Protein AF-A0A0M1JSE4-F1 (afdb_monomer_lite)

Sequence (556 aa):
MPVKLLNQQVAYEHGGNPFKGLHRWYSRKPLSFSRASVLASLLPEDISLDEFEYLLGLHPELEGLKPDANLRLYKVPPGYFRVGKVHDYCERVWGNRNPTVLDAFAGGGSIPFEAARYGLNVLASDLNPVAVVTMKAAMEYPVKFGPDLQVDIDRWVKWVGDEAEKRLAEFFPSTPKSEEVVQNYLWAHTVVCPSCQSVAPLSPNWWLSKTSNYAGKGQARKVTSDWYAVKPIPNLTEKRVDFELIKGKKGKGTTIKTDEGEYNPDDYTTVSRGVGRCPSCGNIIEDEVIKSQAQSVGLGHQLYAVAYKKGKSSLEFRLPNQFDLDGYQKVLNIFLKNIKNIEIIPIIDIPHGQETERLFSIGIDSWNKLFNPRQLLTLVTYVEIINEAKELIRAEYEPEKVEAICTYLALVLDRCVDMNCRLANWDSSRAGSKRASAQHSLNLMWNYPEINGASELWYWCADAFVSEYRSLCELFGTKAQSLSLPGILETEPKSIKIDAASADSLYHIADKSVDAVITDPPYYATIQYAELSDFFYVWMKRTLGDIFPELFWSEL

Foldseek 3Di:
DPVVVLVVLQVLCVVPALCCLLDDFDDDDDLLVLLLLLLVQQADPPDDPVLSCVLSPQCCVVVVDDRDPSDHSRQDFGDPVSLQVSLVRNCVRPVGSAFEEEAACCQQNSNQLSSLSSLHAYEYAHQALLSLLNNCLLHVCCQPPNPVLLVVLVVLLVQLLQLLLVVQCQLVDDDPPDLWDFFWWKKFWWDQDPPLRAIAGAAQFFWLAPEFDDPDDPDDTHRPAKTKGKAWDDDSVVSYTAIDIDIAGDDPDQWGQDPVGTHHRNVRHQDDPQWGAGPHPRDICHNLNQLVCCQPPRTDMDTAKIWIDRPPDDIDIDGDDPSNVSSNVVLVVCVVPPPPDPLLQQQFFQDDDDQCVVCVSRNNGTLNSQADSSLRVLLSSSLVSLQVSLVVCVVPDDLVSSLNSLSSSLSLSLQLLQFAGQLWDQDNHNSDIDGNSVDLGSDGHSMHMHTSSNNHSSVVSCVSVSVSSNSSSVSSPGDPPPPDDPDDDDDPRHHHHYDNDRPVDPVVDDPPSGDYHRYDPDDDPPGPSSSVCVSSLSNCCSSCCVSCVVNNVDSD

Secondary structure (DSSP, 8-state):
--HHHHHHHHHHHTT--TTTTT---TTPPPHHHHHHHHHHHHS-TT--HHHHHHHHT--GGGGTPPP-TT--GGGSPPPHHHHHHHHHHHHHHHS-SS-EEEETT-TT-HHHHHHHHTT-EEEEEES-HHHHHHHIIIIIHHHHHGGGHHHHHHHHHHHHHHHHHHHHGGGSPPPTT--EEEEEEEEEEEEE-TTT--EEEE-S--EEE---B---TTSPPB--S-EEEEEEEEETTTTEEEEEEEEEEE-SSS-EEETTEEE-GGGG--EETTEEE-TTT--EE-HHHHHHHHHHT--EEEEEEEEEEETTPPPEEE---HHHHHHHHHHHHHHTT--S-GGGS---BPPP-TTTHHHHTTT--BGGGGS-HHHHHHHHHHHHHHHHHHHHHHHHS-HHHHHHHHHHHHHHHHHHHHHSSTT-EEETTTTEEE-GGGSSS-PPPSEEEEE-TTTTHHHHHHHHHHTHHHHHHHHHT--TT-S--SSS-------EEEEE--TT--TTS-TT--SEE------STT--HHHHHHHHHHHHHHHHTTT-HHHH-S--

Radius of gyration: 26.17 Å; chains: 1; bounding box: 69×47×74 Å

Structure (mmCIF, N/CA/C/O backbone):
data_AF-A0A0M1JSE4-F1
#
_entry.id   AF-A0A0M1JSE4-F1
#
loop_
_atom_site.group_PDB
_atom_site.id
_atom_site.type_symbol
_atom_site.label_atom_id
_atom_site.label_alt_id
_atom_site.label_comp_id
_atom_site.label_asym_id
_atom_site.label_entity_id
_atom_site.label_seq_id
_atom_site.pdbx_PDB_ins_code
_atom_site.Cartn_x
_atom_site.Cartn_y
_atom_site.Cartn_z
_atom_site.occupancy
_atom_site.B_iso_or_equiv
_atom_site.auth_seq_id
_atom_site.auth_comp_id
_atom_site.auth_asym_id
_atom_site.auth_atom_id
_atom_site.pdbx_PDB_model_num
ATOM 1 N N . MET A 1 1 ? 31.729 -11.676 -10.716 1.00 68.06 1 MET A N 1
ATOM 2 C CA . MET A 1 1 ? 30.932 -10.721 -9.907 1.00 68.06 1 MET A CA 1
ATOM 3 C C . MET A 1 1 ? 31.540 -10.512 -8.518 1.00 68.06 1 MET A C 1
ATOM 5 O O . MET A 1 1 ? 31.935 -11.497 -7.895 1.00 68.06 1 MET A O 1
ATOM 9 N N . PRO A 1 2 ? 31.564 -9.274 -7.994 1.00 80.50 2 PRO A N 1
ATOM 10 C CA . PRO A 1 2 ? 32.099 -8.940 -6.670 1.00 80.50 2 PRO A CA 1
ATOM 11 C C . PRO A 1 2 ? 31.084 -9.218 -5.544 1.00 80.50 2 PRO A C 1
ATOM 13 O O . PRO A 1 2 ? 30.466 -8.318 -4.975 1.00 80.50 2 PRO A O 1
ATOM 16 N N . VAL A 1 3 ? 30.894 -10.499 -5.209 1.00 83.50 3 VAL A N 1
ATOM 17 C CA . VAL A 1 3 ? 29.804 -10.980 -4.328 1.00 83.50 3 VAL A CA 1
ATOM 18 C C . VAL A 1 3 ? 29.765 -10.288 -2.959 1.00 83.50 3 VAL A C 1
ATOM 20 O O . VAL A 1 3 ? 28.694 -9.905 -2.493 1.00 83.50 3 VAL A O 1
ATOM 23 N N . LYS A 1 4 ? 30.916 -10.092 -2.300 1.00 85.06 4 LYS A N 1
ATOM 24 C CA . LYS A 1 4 ? 30.969 -9.457 -0.967 1.00 85.06 4 LYS A CA 1
ATOM 25 C C . LYS A 1 4 ? 30.461 -8.013 -0.996 1.00 85.06 4 LYS A C 1
ATOM 27 O O . LYS A 1 4 ? 29.690 -7.618 -0.124 1.00 85.06 4 LYS A O 1
ATOM 32 N N . LEU A 1 5 ? 30.870 -7.254 -2.009 1.00 83.88 5 LEU A N 1
ATOM 33 C CA . LEU A 1 5 ? 30.506 -5.851 -2.177 1.00 83.88 5 LEU A CA 1
ATOM 34 C C . LEU A 1 5 ? 29.042 -5.699 -2.603 1.00 83.88 5 LEU A C 1
ATOM 36 O O . LEU A 1 5 ? 28.329 -4.842 -2.083 1.00 83.88 5 LEU A O 1
ATOM 40 N N . LEU A 1 6 ? 28.554 -6.591 -3.470 1.00 85.69 6 LEU A N 1
ATOM 41 C CA . LEU A 1 6 ? 27.136 -6.658 -3.821 1.00 85.69 6 LEU A CA 1
ATOM 42 C C . LEU A 1 6 ? 26.264 -6.972 -2.608 1.00 85.69 6 LEU A C 1
ATOM 44 O O . LEU A 1 6 ? 25.285 -6.271 -2.378 1.00 85.69 6 LEU A O 1
ATOM 48 N N . ASN A 1 7 ? 26.650 -7.938 -1.771 1.00 88.25 7 ASN A N 1
ATOM 49 C CA . ASN A 1 7 ? 25.927 -8.232 -0.532 1.00 88.25 7 ASN A CA 1
ATOM 50 C C . ASN A 1 7 ? 25.872 -7.017 0.407 1.00 88.25 7 ASN A C 1
ATOM 52 O O . ASN A 1 7 ? 24.850 -6.780 1.048 1.00 88.25 7 ASN A O 1
ATOM 56 N N . GLN A 1 8 ? 26.938 -6.215 0.462 1.00 88.69 8 GLN A N 1
ATOM 57 C CA . GLN A 1 8 ? 26.957 -4.965 1.223 1.00 88.69 8 GLN A CA 1
ATOM 58 C C . GLN A 1 8 ? 26.002 -3.913 0.631 1.00 88.69 8 GLN A C 1
ATOM 60 O O . GLN A 1 8 ? 25.270 -3.266 1.380 1.00 88.69 8 GLN A O 1
ATOM 65 N N . GLN A 1 9 ? 25.959 -3.760 -0.696 1.00 89.25 9 GLN A N 1
ATOM 66 C CA . GLN A 1 9 ? 25.027 -2.846 -1.368 1.00 89.25 9 GLN A CA 1
ATOM 67 C C . GLN A 1 9 ? 23.564 -3.274 -1.192 1.00 89.25 9 GLN A C 1
ATOM 69 O O . GLN A 1 9 ? 22.722 -2.445 -0.844 1.00 89.25 9 GLN A O 1
ATOM 74 N N . VAL A 1 10 ? 23.282 -4.570 -1.328 1.00 88.56 10 VAL A N 1
ATOM 75 C CA . VAL A 1 10 ? 21.970 -5.168 -1.046 1.00 88.56 10 VAL A CA 1
ATOM 76 C C . VAL A 1 10 ? 21.569 -4.931 0.409 1.00 88.56 10 VAL A C 1
ATOM 78 O O . VAL A 1 10 ? 20.431 -4.546 0.685 1.00 88.56 10 VAL A O 1
ATOM 81 N N . ALA A 1 11 ? 22.505 -5.099 1.349 1.00 86.81 11 ALA A N 1
ATOM 82 C CA . ALA A 1 11 ? 22.254 -4.806 2.752 1.00 86.81 11 ALA A CA 1
ATOM 83 C C . ALA A 1 11 ? 21.875 -3.334 2.941 1.00 86.81 11 ALA A C 1
ATOM 85 O O . ALA A 1 11 ? 20.885 -3.061 3.604 1.00 86.81 11 ALA A O 1
ATOM 86 N N . TYR A 1 12 ? 22.571 -2.384 2.311 1.00 84.94 12 TYR A N 1
ATOM 87 C CA . TYR A 1 12 ? 22.198 -0.972 2.417 1.00 84.94 12 TYR A CA 1
ATOM 88 C C . TYR A 1 12 ? 20.834 -0.619 1.830 1.00 84.94 12 TYR A C 1
ATOM 90 O O . TYR A 1 12 ? 20.250 0.400 2.212 1.00 84.94 12 TYR A O 1
ATOM 98 N N . GLU A 1 13 ? 20.355 -1.419 0.884 1.00 83.25 13 GLU A N 1
ATOM 99 C CA . GLU A 1 13 ? 19.034 -1.249 0.317 1.00 83.25 13 GLU A CA 1
ATOM 100 C C . GLU A 1 13 ? 17.983 -1.469 1.412 1.00 83.25 13 GLU A C 1
ATOM 102 O O . GLU A 1 13 ? 17.106 -0.629 1.555 1.00 83.25 13 GLU A O 1
ATOM 107 N N . HIS A 1 14 ? 18.100 -2.501 2.268 1.00 68.69 14 HIS A N 1
ATOM 108 C CA . HIS A 1 14 ? 17.145 -2.808 3.359 1.00 68.69 14 HIS A CA 1
ATOM 109 C C . HIS A 1 14 ? 15.659 -2.657 2.930 1.00 68.69 14 HIS A C 1
ATOM 111 O O . HIS A 1 14 ? 14.797 -2.220 3.700 1.00 68.69 14 HIS A O 1
ATOM 117 N N . GLY A 1 15 ? 15.348 -2.982 1.669 1.00 59.88 15 GLY A N 1
ATOM 118 C CA . GLY A 1 15 ? 14.024 -2.800 1.066 1.00 59.88 15 GLY A CA 1
ATOM 119 C C . GLY A 1 15 ? 13.638 -1.344 0.762 1.00 59.88 15 GLY A C 1
ATOM 120 O O . GLY A 1 15 ? 12.448 -1.041 0.675 1.00 59.88 15 GLY A O 1
ATOM 121 N N . GLY A 1 16 ? 14.600 -0.431 0.685 1.00 64.06 16 GLY A N 1
ATOM 122 C CA . GLY A 1 16 ? 14.502 0.927 0.166 1.00 64.06 16 GLY A CA 1
ATOM 123 C C . GLY A 1 16 ? 14.742 0.905 -1.335 1.00 64.06 16 GLY A C 1
ATOM 124 O O . GLY A 1 16 ? 15.809 0.534 -1.786 1.00 64.06 16 GLY A O 1
ATOM 125 N N . ASN A 1 17 ? 13.736 1.286 -2.103 1.00 72.50 17 ASN A N 1
ATOM 126 C CA . ASN A 1 17 ? 13.769 1.301 -3.556 1.00 72.50 17 ASN A CA 1
ATOM 127 C C . ASN A 1 17 ? 13.170 2.653 -3.997 1.00 72.50 17 ASN A C 1
ATOM 129 O O . ASN A 1 17 ? 12.251 3.122 -3.316 1.00 72.50 17 ASN A O 1
ATOM 133 N N . PRO A 1 18 ? 13.685 3.299 -5.059 1.00 73.94 18 PRO A N 1
ATOM 134 C CA . PRO A 1 18 ? 13.256 4.635 -5.472 1.00 73.94 18 PRO A CA 1
ATOM 135 C C . PRO A 1 18 ? 11.775 4.783 -5.822 1.00 73.94 18 PRO A C 1
ATOM 137 O O . PRO A 1 18 ? 11.254 5.879 -5.721 1.00 73.94 18 PRO A O 1
ATOM 140 N N . PHE A 1 19 ? 11.102 3.696 -6.194 1.00 76.62 19 PHE A N 1
ATOM 141 C CA . PHE A 1 19 ? 9.672 3.667 -6.511 1.00 76.62 19 PHE A CA 1
ATOM 142 C C . PHE A 1 19 ? 8.889 2.829 -5.484 1.00 76.62 19 PHE A C 1
ATOM 144 O O . PHE A 1 19 ? 7.872 2.195 -5.785 1.00 76.62 19 PHE A O 1
ATOM 151 N N . LYS A 1 20 ? 9.386 2.743 -4.242 1.00 73.00 20 LYS A N 1
ATOM 152 C CA . LYS A 1 20 ? 8.679 2.087 -3.127 1.00 73.00 20 LYS A CA 1
ATOM 153 C C . LYS A 1 20 ? 7.425 2.858 -2.706 1.00 73.00 20 LYS A C 1
ATOM 155 O O . LYS A 1 20 ? 6.519 2.240 -2.134 1.00 73.00 20 LYS A O 1
ATOM 160 N N . GLY A 1 21 ? 7.393 4.173 -2.897 1.00 74.50 21 GLY A N 1
ATOM 161 C CA . GLY A 1 21 ? 6.221 4.991 -2.627 1.00 74.50 21 GLY A CA 1
ATOM 162 C C . GLY A 1 21 ? 5.205 5.001 -3.766 1.00 74.50 21 GLY A C 1
ATOM 163 O O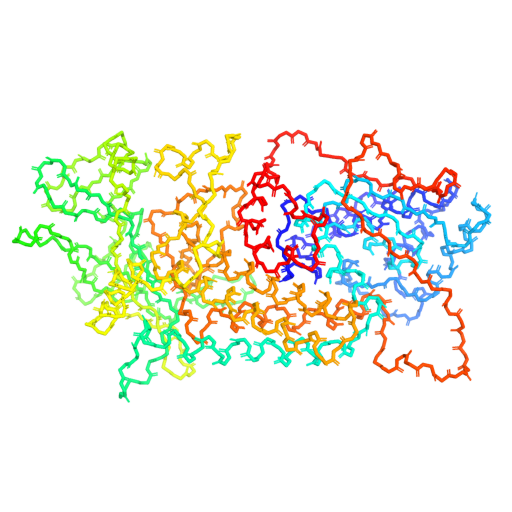 . GLY A 1 21 ? 4.060 5.316 -3.482 1.00 74.50 21 GLY A O 1
ATOM 164 N N . LEU A 1 22 ? 5.536 4.538 -4.975 1.00 82.12 22 LEU A N 1
ATOM 165 C CA . LEU A 1 22 ? 4.530 4.292 -6.016 1.00 82.12 22 LEU A CA 1
ATOM 166 C C . LEU A 1 22 ? 3.544 3.190 -5.606 1.00 82.12 22 LEU A C 1
ATOM 168 O O . LEU A 1 22 ? 2.379 3.448 -5.335 1.00 82.12 22 LEU A O 1
ATOM 172 N N . HIS A 1 23 ? 4.034 1.955 -5.511 1.00 86.62 23 HIS A N 1
ATOM 173 C CA . HIS A 1 23 ? 3.237 0.780 -5.163 1.00 86.62 23 HIS A CA 1
ATOM 174 C C . HIS A 1 23 ? 4.128 -0.269 -4.494 1.00 86.62 23 HIS A C 1
ATOM 176 O O . HIS A 1 23 ? 5.316 -0.399 -4.828 1.00 86.62 23 HIS A O 1
ATOM 182 N N . ARG A 1 24 ? 3.591 -1.033 -3.535 1.00 83.25 24 ARG A N 1
ATOM 183 C CA . ARG A 1 24 ? 4.333 -2.142 -2.924 1.00 83.25 24 ARG A CA 1
ATOM 184 C C . ARG A 1 24 ? 4.248 -3.356 -3.839 1.00 83.25 24 ARG A C 1
ATOM 186 O O . ARG A 1 24 ? 3.175 -3.878 -4.082 1.00 83.25 24 ARG A O 1
ATOM 193 N N . TRP A 1 25 ? 5.399 -3.884 -4.235 1.00 85.56 25 TRP A N 1
ATOM 194 C CA . TRP A 1 25 ? 5.473 -5.199 -4.864 1.00 85.56 25 TRP A CA 1
ATOM 195 C C . TRP A 1 25 ? 6.263 -6.170 -3.985 1.00 85.56 25 TRP A C 1
ATOM 197 O O . TRP A 1 25 ? 7.314 -5.813 -3.437 1.00 85.56 25 TRP A O 1
ATOM 207 N N . TYR A 1 26 ? 5.720 -7.371 -3.789 1.00 80.44 26 TYR A N 1
ATOM 208 C CA . TYR A 1 26 ? 6.131 -8.268 -2.707 1.00 80.44 26 TYR A CA 1
ATOM 209 C C . TYR A 1 26 ? 7.454 -9.001 -2.964 1.00 80.44 26 TYR A C 1
ATOM 211 O O . TYR A 1 26 ? 8.140 -9.342 -2.002 1.00 80.44 26 TYR A O 1
ATOM 219 N N . SER A 1 27 ? 7.842 -9.180 -4.229 1.00 78.38 27 SER A N 1
ATOM 220 C CA . SER A 1 27 ? 9.035 -9.929 -4.652 1.00 78.38 27 SER A CA 1
ATOM 221 C C . SER A 1 27 ? 10.131 -9.063 -5.293 1.00 78.38 27 SER A C 1
ATOM 223 O O . SER A 1 27 ? 11.022 -9.590 -5.956 1.00 78.38 27 SER A O 1
ATOM 225 N N . ARG A 1 28 ? 10.116 -7.731 -5.096 1.00 82.75 28 ARG A N 1
ATOM 226 C CA . ARG A 1 28 ? 11.122 -6.835 -5.710 1.00 82.75 28 ARG A CA 1
ATOM 227 C C . ARG A 1 28 ? 12.546 -7.214 -5.330 1.00 82.75 28 ARG A C 1
ATOM 229 O O . ARG A 1 28 ? 12.892 -7.254 -4.147 1.00 82.75 28 ARG A O 1
ATOM 236 N N . LYS A 1 29 ? 13.390 -7.382 -6.348 1.00 86.25 29 LYS A N 1
ATOM 237 C CA . LYS A 1 29 ? 14.824 -7.583 -6.162 1.00 86.25 29 LYS A CA 1
ATOM 238 C C . LYS A 1 29 ? 15.547 -6.281 -5.857 1.00 86.25 29 LYS A C 1
ATOM 240 O O . LYS A 1 29 ? 15.131 -5.229 -6.353 1.00 86.25 29 LYS A O 1
ATOM 245 N N . PRO A 1 30 ? 16.645 -6.353 -5.086 1.00 90.31 30 PRO A N 1
ATOM 246 C CA . PRO A 1 30 ? 17.528 -5.218 -4.902 1.00 90.31 30 PRO A CA 1
ATOM 247 C C . PRO A 1 30 ? 18.002 -4.660 -6.249 1.00 90.31 30 PRO A C 1
ATOM 249 O O . PRO A 1 30 ? 18.459 -5.418 -7.113 1.00 90.31 30 PRO A O 1
ATOM 252 N N . LEU A 1 31 ? 17.925 -3.345 -6.435 1.00 91.88 31 LEU A N 1
ATOM 253 C CA . LEU A 1 31 ? 18.389 -2.686 -7.660 1.00 91.88 31 LEU A CA 1
ATOM 254 C C . LEU A 1 31 ? 19.894 -2.859 -7.854 1.00 91.88 31 LEU A C 1
ATOM 256 O O . LEU A 1 31 ? 20.356 -3.087 -8.962 1.00 91.88 31 LEU A O 1
ATOM 260 N N . SER A 1 32 ? 20.664 -2.829 -6.767 1.00 91.81 32 SER A N 1
ATOM 261 C CA . SER A 1 32 ? 22.112 -3.076 -6.816 1.00 91.81 32 SER A CA 1
ATOM 262 C C . SER A 1 32 ? 22.467 -4.447 -7.414 1.00 91.81 32 SER A C 1
ATOM 264 O O . SER A 1 32 ? 23.392 -4.555 -8.218 1.00 91.81 32 SER A O 1
ATOM 266 N N . PHE A 1 33 ? 21.704 -5.484 -7.060 1.00 91.81 33 PHE A N 1
ATOM 267 C CA . PHE A 1 33 ? 21.858 -6.830 -7.611 1.00 91.81 33 PHE A CA 1
ATOM 268 C C . PHE A 1 33 ? 21.356 -6.921 -9.058 1.00 91.81 33 PHE A C 1
ATOM 270 O O . PHE A 1 33 ? 22.016 -7.516 -9.909 1.00 91.81 33 PHE A O 1
ATOM 277 N N . SER A 1 34 ? 20.217 -6.290 -9.346 1.00 93.50 34 SER A N 1
ATOM 278 C CA . SER A 1 34 ? 19.622 -6.263 -10.689 1.00 93.50 34 SER A CA 1
ATOM 279 C C . SER A 1 34 ? 20.561 -5.579 -11.688 1.00 93.50 34 SER A C 1
ATOM 281 O O . SER A 1 34 ? 20.836 -6.124 -12.750 1.00 93.50 34 SER A O 1
ATOM 283 N N . ARG A 1 35 ? 21.177 -4.459 -11.288 1.00 94.38 35 ARG A N 1
ATOM 284 C CA . ARG A 1 35 ? 22.222 -3.761 -12.046 1.00 94.38 35 ARG A CA 1
ATOM 285 C C . ARG A 1 35 ? 23.402 -4.662 -12.378 1.00 94.38 35 ARG A C 1
ATOM 287 O O . ARG A 1 35 ? 23.844 -4.714 -13.521 1.00 94.38 35 ARG A O 1
ATOM 294 N N . ALA A 1 36 ? 23.928 -5.354 -11.371 1.00 95.00 36 ALA A N 1
ATOM 295 C CA . ALA A 1 36 ? 25.060 -6.248 -11.560 1.00 95.00 36 ALA A CA 1
ATOM 296 C C . ALA A 1 36 ? 24.717 -7.412 -12.492 1.00 95.00 36 ALA A C 1
ATOM 298 O O . ALA A 1 36 ? 25.565 -7.805 -13.283 1.00 95.00 36 ALA A O 1
ATOM 299 N N . SER A 1 37 ? 23.482 -7.915 -12.425 1.00 94.81 37 SER A N 1
ATOM 300 C CA . SER A 1 37 ? 22.987 -8.964 -13.320 1.00 94.81 37 SER A CA 1
ATOM 301 C C . SER A 1 37 ? 22.930 -8.466 -14.765 1.00 94.81 37 SER A C 1
ATOM 303 O O . SER A 1 37 ? 23.490 -9.117 -15.638 1.00 94.81 37 SER A O 1
ATOM 305 N N . VAL A 1 38 ? 22.378 -7.267 -15.002 1.00 96.38 38 VAL A N 1
ATOM 306 C CA . VAL A 1 38 ? 22.361 -6.632 -16.334 1.00 96.38 38 VAL A CA 1
ATOM 307 C C . VAL A 1 38 ? 23.772 -6.503 -16.909 1.00 96.38 38 VAL A C 1
ATOM 309 O O . VAL A 1 38 ? 24.034 -6.955 -18.020 1.00 96.38 38 VAL A O 1
ATOM 312 N N . LEU A 1 39 ? 24.705 -5.934 -16.144 1.00 96.31 39 LEU A N 1
ATOM 313 C CA . LEU A 1 39 ? 26.082 -5.760 -16.609 1.00 96.31 39 LEU A CA 1
ATOM 314 C C . LEU A 1 39 ? 26.796 -7.095 -16.835 1.00 96.31 39 LEU A C 1
ATOM 316 O O . LEU A 1 39 ? 27.473 -7.259 -17.843 1.00 96.31 39 LEU A O 1
ATOM 320 N N . ALA A 1 40 ? 26.652 -8.056 -15.922 1.00 94.94 40 ALA A N 1
ATOM 321 C CA . ALA A 1 40 ? 27.315 -9.353 -16.037 1.00 94.94 40 ALA A CA 1
ATOM 322 C C . ALA A 1 40 ? 26.813 -10.173 -17.233 1.00 94.94 40 ALA A C 1
ATOM 324 O O . ALA A 1 40 ? 27.564 -10.996 -17.744 1.00 94.94 40 ALA A O 1
ATOM 325 N N . SER A 1 41 ? 25.574 -9.948 -17.676 1.00 95.44 41 SER A N 1
ATOM 326 C CA . SER A 1 41 ? 25.010 -10.599 -18.859 1.00 95.44 41 SER A CA 1
ATOM 327 C C . SER A 1 41 ? 25.449 -9.966 -20.180 1.00 95.44 41 SER A C 1
ATOM 329 O O . SER A 1 41 ? 25.439 -10.656 -21.192 1.00 95.44 41 SER A O 1
ATOM 331 N N . LEU A 1 42 ? 25.799 -8.675 -20.195 1.00 95.94 42 LEU A N 1
ATOM 332 C CA . LEU A 1 42 ? 26.088 -7.931 -21.430 1.00 95.94 42 LEU A CA 1
ATOM 333 C C . LEU A 1 42 ? 27.578 -7.705 -21.685 1.00 95.94 42 LEU A C 1
ATOM 335 O O . LEU A 1 42 ? 27.980 -7.490 -22.829 1.00 95.94 42 LEU A O 1
ATOM 339 N N . LEU A 1 43 ? 28.391 -7.699 -20.630 1.00 96.44 43 LEU A N 1
ATOM 340 C CA . LEU A 1 43 ? 29.818 -7.425 -20.725 1.00 96.44 43 LEU A CA 1
ATOM 341 C C . LEU A 1 43 ? 30.617 -8.689 -21.115 1.00 96.44 43 LEU A C 1
ATOM 343 O O . LEU A 1 43 ? 30.183 -9.804 -20.834 1.00 96.44 43 LEU A O 1
ATOM 347 N N . PRO A 1 44 ? 31.799 -8.524 -21.740 1.00 94.75 44 PRO A N 1
ATOM 348 C CA . PRO A 1 44 ? 32.686 -9.632 -22.100 1.00 94.75 44 PRO A CA 1
ATOM 349 C C . PRO A 1 44 ? 33.102 -10.505 -20.906 1.00 94.75 44 PRO A C 1
ATOM 351 O O . PRO A 1 44 ? 33.285 -10.000 -19.798 1.00 94.75 44 PRO A O 1
ATOM 354 N N . GLU A 1 45 ? 33.367 -11.791 -21.150 1.00 91.44 45 GLU A N 1
ATOM 355 C CA . GLU A 1 45 ? 33.825 -12.732 -20.113 1.00 91.44 45 GLU A CA 1
ATOM 356 C C . GLU A 1 45 ? 35.210 -12.397 -19.532 1.00 91.44 45 GLU A C 1
ATOM 358 O O . GLU A 1 45 ? 35.504 -12.749 -18.389 1.00 91.44 45 GLU A O 1
ATOM 363 N N . ASP A 1 46 ? 36.053 -11.705 -20.304 1.00 93.38 46 ASP A N 1
ATOM 364 C CA . ASP A 1 46 ? 37.430 -11.353 -19.952 1.00 93.38 46 ASP A CA 1
ATOM 365 C C . ASP A 1 46 ? 37.548 -10.008 -19.217 1.00 93.38 46 ASP A C 1
ATOM 367 O O . ASP A 1 46 ? 38.655 -9.543 -18.931 1.00 93.38 46 ASP A O 1
ATOM 371 N N . ILE A 1 47 ? 36.418 -9.373 -18.889 1.00 95.25 47 ILE A N 1
ATOM 372 C CA . ILE A 1 47 ? 36.407 -8.104 -18.166 1.00 95.25 47 ILE A CA 1
ATOM 373 C C . ILE A 1 47 ? 37.047 -8.254 -16.778 1.00 95.25 47 ILE A C 1
ATOM 375 O O . ILE A 1 47 ? 36.739 -9.170 -16.010 1.00 95.25 47 ILE A O 1
ATOM 379 N N . SER A 1 48 ? 37.947 -7.331 -16.427 1.00 94.50 48 SER A N 1
ATOM 380 C CA . SER A 1 48 ? 38.570 -7.340 -15.103 1.00 94.50 48 SER A CA 1
ATOM 381 C C . SER A 1 48 ? 37.552 -6.984 -14.014 1.00 94.50 48 SER A C 1
ATOM 383 O O . SER A 1 48 ? 36.572 -6.275 -14.257 1.00 94.50 48 SER A O 1
ATOM 385 N N . LEU A 1 49 ? 37.791 -7.452 -12.784 1.00 91.69 49 LEU A N 1
ATOM 386 C CA . LEU A 1 49 ? 36.932 -7.101 -11.649 1.00 91.69 49 LEU A CA 1
ATOM 387 C C . LEU A 1 49 ? 36.902 -5.587 -11.401 1.00 91.69 49 LEU A C 1
ATOM 389 O O . LEU A 1 49 ? 35.822 -5.051 -11.180 1.00 91.69 49 LEU A O 1
ATOM 393 N N . ASP A 1 50 ? 38.050 -4.912 -11.488 1.00 91.75 50 ASP A N 1
ATOM 394 C CA . ASP A 1 50 ? 38.152 -3.463 -11.274 1.00 91.75 50 ASP A CA 1
ATOM 395 C C . ASP A 1 50 ? 37.336 -2.681 -12.315 1.00 91.75 50 ASP A C 1
ATOM 397 O O . ASP A 1 50 ? 36.621 -1.735 -11.983 1.00 91.75 50 ASP A O 1
ATOM 401 N N . GLU A 1 51 ? 37.390 -3.111 -13.580 1.00 93.81 51 GLU A N 1
ATOM 402 C CA . GLU A 1 51 ? 36.597 -2.520 -14.657 1.00 93.81 51 GLU A CA 1
ATOM 403 C C . GLU A 1 51 ? 35.100 -2.760 -14.423 1.00 93.81 51 GLU A C 1
ATOM 405 O O . GLU A 1 51 ? 34.297 -1.832 -14.508 1.00 93.81 51 GLU A O 1
ATOM 410 N N . PHE A 1 52 ? 34.714 -3.981 -14.046 1.00 94.38 52 PHE A N 1
ATOM 411 C CA . PHE A 1 52 ? 33.328 -4.304 -13.719 1.00 94.38 52 PHE A CA 1
ATOM 412 C C . PHE A 1 52 ? 32.801 -3.473 -12.536 1.00 94.38 52 PHE A C 1
ATOM 414 O O . PHE A 1 52 ? 31.695 -2.935 -12.601 1.00 94.38 52 PHE A O 1
ATOM 421 N N . GLU A 1 53 ? 33.578 -3.331 -11.458 1.00 92.75 53 GLU A N 1
ATOM 422 C CA . GLU A 1 53 ? 33.221 -2.514 -10.291 1.00 92.75 53 GLU A CA 1
ATOM 423 C C . GLU A 1 53 ? 33.102 -1.025 -10.647 1.00 92.75 53 GLU A C 1
ATOM 425 O O . GLU A 1 53 ? 32.173 -0.345 -10.187 1.00 92.75 53 GLU A O 1
ATOM 430 N N . TYR A 1 54 ? 33.981 -0.525 -11.522 1.00 92.06 54 TYR A N 1
ATOM 431 C CA . TYR A 1 54 ? 33.885 0.828 -12.062 1.00 92.06 54 TYR A CA 1
ATOM 432 C C . TYR A 1 54 ? 32.582 1.028 -12.843 1.00 92.06 54 TYR A C 1
ATOM 434 O O . TYR A 1 54 ? 31.840 1.961 -12.525 1.00 92.06 54 TYR A O 1
ATOM 442 N N . LEU A 1 55 ? 32.263 0.148 -13.801 1.00 93.94 55 LEU A N 1
ATOM 443 C CA . LEU A 1 55 ? 31.044 0.227 -14.621 1.00 93.94 55 LEU A CA 1
ATOM 444 C C . LEU A 1 55 ? 29.763 0.071 -13.793 1.00 93.94 55 LEU A C 1
ATOM 446 O O . LEU A 1 55 ? 28.760 0.731 -14.077 1.00 93.94 55 LEU A O 1
ATOM 450 N N . LEU A 1 56 ? 29.805 -0.741 -12.733 1.00 92.62 56 LEU A N 1
ATOM 451 C CA . LEU A 1 56 ? 28.715 -0.914 -11.769 1.00 92.62 56 LEU A CA 1
ATOM 452 C C . LEU A 1 56 ? 28.424 0.372 -10.968 1.00 92.62 56 LEU A C 1
ATOM 454 O O . LEU A 1 56 ? 27.298 0.582 -10.500 1.00 92.62 56 LEU A O 1
ATOM 458 N N . GLY A 1 57 ? 29.423 1.251 -10.849 1.00 89.62 57 GLY A N 1
ATOM 459 C CA . GLY A 1 57 ? 29.318 2.571 -10.230 1.00 89.62 57 GLY A CA 1
ATOM 460 C C . GLY A 1 57 ? 29.976 2.693 -8.857 1.00 89.62 57 GLY A C 1
ATOM 461 O O . GLY A 1 57 ? 29.696 3.663 -8.164 1.00 89.62 57 GLY A O 1
ATOM 462 N N . LEU A 1 58 ? 30.819 1.740 -8.443 1.00 87.19 58 LEU A N 1
ATOM 463 C CA . LEU A 1 58 ? 31.406 1.685 -7.093 1.00 87.19 58 LEU A CA 1
ATOM 464 C C . LEU A 1 58 ? 32.647 2.565 -6.901 1.00 87.19 58 LEU A C 1
ATOM 466 O O . LEU A 1 58 ? 32.995 2.859 -5.760 1.00 87.19 58 LEU A O 1
ATOM 470 N N . HIS A 1 59 ? 33.248 3.021 -8.001 1.00 83.88 59 HIS A N 1
ATOM 471 C CA . HIS A 1 59 ? 34.435 3.879 -8.023 1.00 83.88 59 HIS A CA 1
ATOM 472 C C . HIS A 1 59 ? 34.118 5.263 -8.614 1.00 83.88 59 HIS A C 1
ATOM 474 O O . HIS A 1 59 ? 34.522 5.561 -9.748 1.00 83.88 59 HIS A O 1
ATOM 480 N N . PRO A 1 60 ? 33.324 6.108 -7.923 1.00 79.94 60 PRO A N 1
ATOM 481 C CA . PRO A 1 60 ? 33.007 7.465 -8.376 1.00 79.94 60 PRO A CA 1
ATOM 482 C C . PRO A 1 60 ? 34.260 8.341 -8.544 1.00 79.94 60 PRO A C 1
ATOM 484 O O . PRO A 1 60 ? 34.290 9.213 -9.409 1.00 79.94 60 PRO A O 1
ATOM 487 N N . GLU A 1 61 ? 35.319 8.073 -7.784 1.00 82.50 61 GLU A N 1
ATOM 488 C CA . GLU A 1 61 ? 36.597 8.786 -7.821 1.00 82.50 61 GLU A CA 1
ATOM 489 C C . GLU A 1 61 ? 37.353 8.693 -9.140 1.00 82.50 61 GLU A C 1
ATOM 491 O O . GLU A 1 61 ? 38.074 9.626 -9.492 1.00 82.50 61 GLU A O 1
ATOM 496 N N . LEU A 1 62 ? 37.130 7.629 -9.914 1.00 82.81 62 LEU A N 1
ATOM 497 C CA . LEU A 1 62 ? 37.700 7.496 -11.255 1.00 82.81 62 LEU A CA 1
ATOM 498 C C . LEU A 1 62 ? 37.102 8.506 -12.250 1.00 82.81 62 LEU A C 1
ATOM 500 O O . LEU A 1 62 ? 37.655 8.713 -13.324 1.00 82.81 62 LEU A O 1
ATOM 504 N N . GLU A 1 63 ? 36.014 9.185 -11.874 1.00 78.31 63 GLU A N 1
ATOM 505 C CA . GLU A 1 63 ? 35.414 10.301 -12.616 1.00 78.31 63 GLU A CA 1
ATOM 506 C C . GLU A 1 63 ? 35.620 11.654 -11.917 1.00 78.31 63 GLU A C 1
ATOM 508 O O . GLU A 1 63 ? 34.902 12.617 -12.178 1.00 78.31 63 GLU A O 1
ATOM 513 N N . GLY A 1 64 ? 36.581 11.743 -10.991 1.00 77.75 64 GLY A N 1
ATOM 514 C CA . GLY A 1 64 ? 36.893 12.981 -10.272 1.00 77.75 64 GLY A CA 1
ATOM 515 C C . GLY A 1 64 ? 35.872 13.367 -9.196 1.00 77.75 64 GLY A C 1
ATOM 516 O O . GLY A 1 64 ? 35.947 14.467 -8.643 1.00 77.75 64 GLY A O 1
ATOM 517 N N . LEU A 1 65 ? 34.928 12.480 -8.869 1.00 79.38 65 LEU A N 1
ATOM 518 C CA . LEU A 1 65 ? 34.023 12.658 -7.735 1.00 79.38 65 LEU A CA 1
ATOM 519 C C . LEU A 1 65 ? 34.725 12.262 -6.428 1.00 79.38 65 LEU A C 1
ATOM 521 O O . LEU A 1 65 ? 35.709 11.529 -6.414 1.00 79.38 65 LEU A O 1
ATOM 525 N N . LYS A 1 66 ? 34.239 12.747 -5.284 1.00 80.00 66 LYS A N 1
ATOM 526 C CA . LYS A 1 66 ? 34.810 12.325 -3.997 1.00 80.00 66 LYS A CA 1
ATOM 527 C C . LYS A 1 66 ? 34.395 10.878 -3.696 1.00 80.00 66 LYS A C 1
ATOM 529 O O . LYS A 1 66 ? 33.212 10.577 -3.864 1.00 80.00 66 LYS A O 1
ATOM 534 N N . PRO A 1 67 ? 35.307 10.017 -3.199 1.00 79.25 67 PRO A N 1
ATOM 535 C CA . PRO A 1 67 ? 34.922 8.720 -2.658 1.00 79.25 67 PRO A CA 1
ATOM 536 C C . PRO A 1 67 ? 33.828 8.895 -1.602 1.00 79.25 67 PRO A C 1
ATOM 538 O O . PRO A 1 67 ? 33.974 9.704 -0.681 1.00 79.25 67 PRO A O 1
ATOM 541 N N . ASP A 1 68 ? 32.742 8.137 -1.728 1.00 78.75 68 ASP A N 1
ATOM 542 C CA . ASP A 1 68 ? 31.637 8.164 -0.775 1.00 78.75 68 ASP A CA 1
ATOM 543 C C . ASP A 1 68 ? 31.491 6.800 -0.098 1.00 78.75 68 ASP A C 1
ATOM 545 O O . ASP A 1 68 ? 30.962 5.845 -0.663 1.00 78.75 68 ASP A O 1
ATOM 549 N N . ALA A 1 69 ? 31.916 6.717 1.165 1.00 75.00 69 ALA A N 1
ATOM 550 C CA . ALA A 1 69 ? 31.719 5.524 1.992 1.00 75.00 69 ALA A CA 1
ATOM 551 C C . ALA A 1 69 ? 30.224 5.195 2.217 1.00 75.00 69 ALA A C 1
ATOM 553 O O . ALA A 1 69 ? 29.869 4.084 2.620 1.00 75.00 69 ALA A O 1
ATOM 554 N N . ASN A 1 70 ? 29.331 6.154 1.956 1.00 79.25 70 ASN A N 1
ATOM 555 C CA . ASN A 1 70 ? 27.885 5.994 1.991 1.00 79.25 70 ASN A CA 1
ATOM 556 C C . ASN A 1 70 ? 27.249 5.824 0.607 1.00 79.25 70 ASN A C 1
ATOM 558 O O . ASN A 1 70 ? 26.020 5.845 0.529 1.00 79.25 70 ASN A O 1
ATOM 562 N N . LEU A 1 71 ? 28.030 5.558 -0.446 1.00 84.62 71 LEU A N 1
ATOM 563 C CA . LEU A 1 71 ? 27.504 5.306 -1.782 1.00 84.62 71 LEU A CA 1
ATOM 564 C C . LEU A 1 71 ? 26.471 4.171 -1.761 1.00 84.62 71 LEU A C 1
ATOM 566 O O . LEU A 1 71 ? 26.706 3.090 -1.201 1.00 84.62 71 LEU A O 1
ATOM 570 N N . ARG A 1 72 ? 25.319 4.429 -2.384 1.00 88.25 72 ARG A N 1
ATOM 571 C CA . ARG A 1 72 ? 24.203 3.488 -2.529 1.00 88.25 72 ARG A CA 1
ATOM 572 C C . ARG A 1 72 ? 23.834 3.363 -3.997 1.00 88.25 72 ARG A C 1
ATOM 574 O O . ARG A 1 72 ? 23.197 4.265 -4.537 1.00 88.25 72 ARG A O 1
ATOM 581 N N . LEU A 1 73 ? 24.179 2.239 -4.623 1.00 89.38 73 LEU A N 1
ATOM 582 C CA . LEU A 1 73 ? 23.952 2.044 -6.062 1.00 89.38 73 LEU A CA 1
ATOM 583 C C . LEU A 1 73 ? 22.479 2.235 -6.452 1.00 89.38 73 LEU A C 1
ATOM 585 O O . LEU A 1 73 ? 22.183 2.906 -7.436 1.00 89.38 73 LEU A O 1
ATOM 589 N N . TYR A 1 74 ? 21.543 1.760 -5.624 1.00 87.44 74 TYR A N 1
ATOM 590 C CA . TYR A 1 74 ? 20.108 1.905 -5.888 1.00 87.44 74 TYR A CA 1
ATOM 591 C C . TYR A 1 74 ? 19.637 3.371 -5.984 1.00 87.44 74 TYR A C 1
ATOM 593 O O . TYR A 1 74 ? 18.654 3.642 -6.666 1.00 87.44 74 TYR A O 1
ATOM 601 N N . LYS A 1 75 ? 20.349 4.326 -5.363 1.00 86.88 75 LYS A N 1
ATOM 602 C CA . LYS A 1 75 ? 20.030 5.768 -5.400 1.00 86.88 75 LYS A CA 1
ATOM 603 C C . LYS A 1 75 ? 20.794 6.554 -6.459 1.00 86.88 75 LYS A C 1
ATOM 605 O O . LYS A 1 75 ? 20.408 7.674 -6.756 1.00 86.88 75 LYS A O 1
ATOM 610 N N . VAL A 1 76 ? 21.883 6.005 -6.995 1.00 84.56 76 VAL A N 1
ATOM 611 C CA . VAL A 1 76 ? 22.816 6.758 -7.845 1.00 84.56 76 VAL A CA 1
ATOM 612 C C . VAL A 1 76 ? 22.840 6.154 -9.247 1.00 84.56 76 VAL A C 1
ATOM 614 O O . VAL A 1 76 ? 23.189 4.974 -9.387 1.00 84.56 76 VAL A O 1
ATOM 617 N N . PRO A 1 77 ? 22.407 6.902 -10.280 1.00 84.88 77 PRO A N 1
ATOM 618 C CA . PRO A 1 77 ? 22.438 6.408 -11.651 1.00 84.88 77 PRO A CA 1
ATOM 619 C C . PRO A 1 77 ? 23.877 6.338 -12.162 1.00 84.88 77 PRO A C 1
ATOM 621 O O . PRO A 1 77 ? 24.729 7.090 -11.681 1.00 84.88 77 PRO A O 1
ATOM 624 N N . PRO A 1 78 ? 24.175 5.425 -13.103 1.00 86.12 78 PRO A N 1
ATOM 625 C CA . PRO A 1 78 ? 25.478 5.413 -13.747 1.00 86.12 78 PRO A CA 1
ATOM 626 C C . PRO A 1 78 ? 25.705 6.749 -14.468 1.00 86.12 78 PRO A C 1
ATOM 628 O O . PRO A 1 78 ? 24.823 7.266 -15.150 1.00 86.12 78 PRO A O 1
ATOM 631 N N . GLY A 1 79 ? 26.892 7.327 -14.281 1.00 83.88 79 GLY A N 1
ATOM 632 C CA . GLY A 1 79 ? 27.289 8.559 -14.961 1.00 83.88 79 GLY A CA 1
ATOM 633 C C . GLY A 1 79 ? 27.424 8.372 -16.475 1.00 83.88 79 GLY A C 1
ATOM 634 O O . GLY A 1 79 ? 27.639 7.259 -16.956 1.00 83.88 79 GLY A O 1
ATOM 635 N N . TYR A 1 80 ? 27.353 9.478 -17.218 1.00 84.88 80 TYR A N 1
ATOM 636 C CA . TYR A 1 80 ? 27.421 9.496 -18.686 1.00 84.88 80 TYR A CA 1
ATOM 637 C C . TYR A 1 80 ? 28.624 8.720 -19.252 1.00 84.88 80 TYR A C 1
ATOM 639 O O . TYR A 1 80 ? 28.465 7.923 -20.172 1.00 84.88 80 TYR A O 1
ATOM 647 N N . PHE A 1 81 ? 29.815 8.889 -18.665 1.00 87.44 81 PHE A N 1
ATOM 648 C CA . PHE A 1 81 ? 31.030 8.202 -19.117 1.00 87.44 81 PHE A CA 1
ATOM 649 C C . PHE A 1 81 ? 30.957 6.679 -18.934 1.00 87.44 81 PHE A C 1
ATOM 651 O O . PHE A 1 81 ? 31.308 5.943 -19.855 1.00 87.44 81 PHE A O 1
ATOM 658 N N . ARG A 1 82 ? 30.439 6.192 -17.794 1.00 91.31 82 ARG A N 1
ATOM 659 C CA . ARG A 1 82 ? 30.192 4.753 -17.578 1.00 91.31 82 ARG A CA 1
ATOM 660 C C . ARG A 1 82 ? 29.210 4.190 -18.588 1.00 91.31 82 ARG A C 1
ATOM 662 O O . ARG A 1 82 ? 29.475 3.132 -19.145 1.00 91.31 82 ARG A O 1
ATOM 669 N N . VAL A 1 83 ? 28.099 4.887 -18.822 1.00 92.25 83 VAL A N 1
ATOM 670 C CA . VAL A 1 83 ? 27.091 4.451 -19.797 1.00 92.25 83 VAL A CA 1
ATOM 671 C C . VAL A 1 83 ? 27.712 4.331 -21.189 1.00 92.25 83 VAL A C 1
ATOM 673 O O . VAL A 1 83 ? 27.593 3.279 -21.809 1.00 92.25 83 VAL A O 1
ATOM 676 N N . GLY A 1 84 ? 28.468 5.343 -21.632 1.00 92.94 84 GLY A N 1
ATOM 677 C CA . GLY A 1 84 ? 29.177 5.299 -22.915 1.00 92.94 84 GLY A CA 1
ATOM 678 C C . GLY A 1 84 ? 30.155 4.125 -23.021 1.00 92.94 84 GLY A C 1
ATOM 679 O O . GLY A 1 84 ? 30.172 3.436 -24.037 1.00 92.94 84 GLY A O 1
ATOM 680 N N . LYS A 1 85 ? 30.902 3.831 -21.950 1.00 95.38 85 LYS A N 1
ATOM 681 C CA . LYS A 1 85 ? 31.832 2.694 -21.917 1.00 95.38 85 LYS A CA 1
ATOM 682 C C . LYS A 1 85 ? 31.111 1.343 -21.956 1.00 95.38 85 LYS A C 1
ATOM 684 O O . LYS A 1 85 ? 31.573 0.431 -22.635 1.00 95.38 85 LYS A O 1
ATOM 689 N N . VAL A 1 86 ? 29.967 1.212 -21.277 1.00 96.12 86 VAL A N 1
ATOM 690 C CA . VAL A 1 86 ? 29.103 0.025 -21.406 1.00 96.12 86 VAL A CA 1
ATOM 691 C C . VAL A 1 86 ? 28.633 -0.135 -22.849 1.00 96.12 86 VAL A C 1
ATOM 693 O O . VAL A 1 86 ? 28.723 -1.239 -23.375 1.00 96.12 86 VAL A O 1
ATOM 696 N N . HIS A 1 87 ? 28.199 0.940 -23.513 1.00 96.25 87 HIS A N 1
ATOM 697 C CA . HIS A 1 87 ? 27.795 0.892 -24.926 1.00 96.25 87 HIS A CA 1
ATOM 698 C C . HIS A 1 87 ? 28.942 0.488 -25.854 1.00 96.25 87 HIS A C 1
ATOM 700 O O . HIS A 1 87 ? 28.723 -0.298 -26.768 1.00 96.25 87 HIS A O 1
ATOM 706 N N . ASP A 1 88 ? 30.167 0.961 -25.610 1.00 96.75 88 ASP A N 1
ATOM 707 C CA . ASP A 1 88 ? 31.347 0.553 -26.387 1.00 96.75 88 ASP A CA 1
ATOM 708 C C . ASP A 1 88 ? 31.655 -0.943 -26.212 1.00 96.75 88 ASP A C 1
ATOM 710 O O . ASP A 1 88 ? 31.980 -1.641 -27.177 1.00 96.75 88 ASP A O 1
ATOM 714 N N . TYR A 1 89 ? 31.520 -1.466 -24.988 1.00 97.38 89 TYR A N 1
ATOM 715 C CA . TYR A 1 89 ? 31.611 -2.907 -24.751 1.00 97.38 89 TYR A CA 1
ATOM 716 C C . TYR A 1 89 ? 30.479 -3.667 -25.441 1.00 97.38 89 TYR A C 1
ATOM 718 O O . TYR A 1 89 ? 30.739 -4.725 -26.014 1.00 97.38 89 TYR A O 1
ATOM 726 N N . CYS A 1 90 ? 29.257 -3.131 -25.421 1.00 96.50 90 CYS A N 1
ATOM 727 C CA . CYS A 1 90 ? 28.118 -3.769 -26.064 1.00 96.50 90 CYS A CA 1
ATOM 728 C C . CYS A 1 90 ? 28.287 -3.827 -27.586 1.00 96.50 90 CYS A C 1
ATOM 730 O O . CYS A 1 90 ? 28.097 -4.887 -28.165 1.00 96.50 90 CYS A O 1
ATOM 732 N N . GLU A 1 91 ? 28.757 -2.751 -28.220 1.00 95.94 91 GLU A N 1
ATOM 733 C CA . GLU A 1 91 ? 29.079 -2.730 -29.652 1.00 95.94 91 GLU A CA 1
ATOM 734 C C . GLU A 1 91 ? 30.082 -3.828 -30.018 1.00 95.94 91 GLU A C 1
ATOM 736 O O . GLU A 1 91 ? 29.924 -4.534 -31.009 1.00 95.94 91 GLU A O 1
ATOM 741 N N . ARG A 1 92 ? 31.101 -4.029 -29.178 1.00 95.12 92 ARG A N 1
ATOM 742 C CA . ARG A 1 92 ? 32.124 -5.052 -29.410 1.00 95.12 92 ARG A CA 1
ATOM 743 C C . ARG A 1 92 ? 31.599 -6.483 -29.256 1.00 95.12 92 ARG A C 1
ATOM 745 O O . ARG A 1 92 ? 32.074 -7.365 -29.965 1.00 95.12 92 ARG A O 1
ATOM 752 N N . VAL A 1 93 ? 30.698 -6.725 -28.304 1.00 94.69 93 VAL A N 1
ATOM 753 C CA . VAL A 1 93 ? 30.185 -8.073 -27.986 1.00 94.69 93 VAL A CA 1
ATOM 754 C C . VAL A 1 93 ? 28.985 -8.441 -28.859 1.00 94.69 93 VAL A C 1
ATOM 756 O O . VAL A 1 93 ? 28.906 -9.563 -29.350 1.00 94.69 93 VAL A O 1
ATOM 759 N N . TRP A 1 94 ? 28.074 -7.494 -29.066 1.00 93.44 94 TRP A N 1
ATOM 760 C CA . TRP A 1 94 ? 26.761 -7.701 -29.678 1.00 93.44 94 TRP A CA 1
ATOM 761 C C . TRP A 1 94 ? 26.634 -7.059 -31.064 1.00 93.44 94 TRP A C 1
ATOM 763 O O . TRP A 1 94 ? 25.654 -7.313 -31.756 1.00 93.44 94 TRP A O 1
ATOM 773 N N . GLY A 1 95 ? 27.590 -6.221 -31.490 1.00 93.94 95 GLY A N 1
ATOM 774 C CA . GLY A 1 95 ? 27.455 -5.423 -32.719 1.00 93.94 95 GLY A CA 1
ATOM 775 C C . GLY A 1 95 ? 26.375 -4.341 -32.621 1.00 93.94 95 GLY A C 1
ATOM 776 O O . GLY A 1 95 ? 25.874 -3.881 -33.643 1.00 93.94 95 GLY A O 1
ATOM 777 N N . ASN A 1 96 ? 25.969 -4.006 -31.393 1.00 90.69 96 ASN A N 1
ATOM 778 C CA . ASN A 1 96 ? 24.931 -3.037 -31.086 1.00 90.69 96 ASN A CA 1
ATOM 779 C C . ASN A 1 96 ? 25.290 -2.300 -29.788 1.00 90.69 96 ASN A C 1
ATOM 781 O O . ASN A 1 96 ? 25.453 -2.923 -28.735 1.00 90.69 96 ASN A O 1
ATOM 785 N N . ARG A 1 97 ? 25.376 -0.969 -29.847 1.00 93.50 97 ARG A N 1
ATOM 786 C CA . ARG A 1 97 ? 25.610 -0.097 -28.684 1.00 93.50 97 ARG A CA 1
ATOM 787 C C . ARG A 1 97 ? 24.514 -0.201 -27.619 1.00 93.50 97 ARG A C 1
ATOM 789 O O . ARG A 1 97 ? 24.805 -0.025 -26.436 1.00 93.50 97 ARG A O 1
ATOM 796 N N . ASN A 1 98 ? 23.279 -0.491 -28.024 1.00 92.06 98 ASN A N 1
ATOM 797 C CA . ASN A 1 98 ? 22.084 -0.495 -27.182 1.00 92.06 98 ASN A CA 1
ATOM 798 C C . ASN A 1 98 ? 21.346 -1.840 -27.330 1.00 92.06 98 ASN A C 1
ATOM 800 O O . ASN A 1 98 ? 20.252 -1.878 -27.904 1.00 92.06 98 ASN A O 1
ATOM 804 N N . PRO A 1 99 ? 21.930 -2.954 -26.845 1.00 94.75 99 PRO A N 1
ATOM 805 C CA . PRO A 1 99 ? 21.304 -4.263 -26.956 1.00 94.75 99 PRO A CA 1
ATOM 806 C C . PRO A 1 99 ? 19.920 -4.270 -26.301 1.00 94.75 99 PRO A C 1
ATOM 808 O O . PRO A 1 99 ? 19.678 -3.585 -25.300 1.00 94.75 99 PRO A O 1
ATOM 811 N N . THR A 1 100 ? 19.015 -5.046 -26.884 1.00 95.44 100 THR A N 1
ATOM 812 C CA . THR A 1 100 ? 17.646 -5.226 -26.408 1.00 95.44 100 THR A CA 1
ATOM 813 C C . THR A 1 100 ? 17.614 -6.282 -25.315 1.00 95.44 100 THR A C 1
ATOM 815 O O . THR A 1 100 ? 17.890 -7.459 -25.558 1.00 95.44 100 THR A O 1
ATOM 818 N N . VAL A 1 101 ? 17.256 -5.849 -24.107 1.00 96.31 101 VAL A N 1
ATOM 819 C CA . VAL A 1 101 ? 17.115 -6.691 -22.920 1.00 96.31 101 VAL A CA 1
ATOM 820 C C . VAL A 1 101 ? 15.645 -7.024 -22.698 1.00 96.31 101 VAL A C 1
ATOM 822 O O . VAL A 1 101 ? 14.812 -6.120 -22.632 1.00 96.31 101 VAL A O 1
ATOM 825 N N . LEU A 1 102 ? 15.342 -8.311 -22.537 1.00 96.25 102 LEU A N 1
ATOM 826 C CA . LEU A 1 102 ? 14.023 -8.810 -22.161 1.00 96.25 102 LEU A CA 1
ATOM 827 C C . LEU A 1 102 ? 14.011 -9.321 -20.717 1.00 96.25 102 LEU A C 1
ATOM 829 O O . LEU A 1 102 ? 14.794 -10.207 -20.374 1.00 96.25 102 LEU A O 1
ATOM 833 N N . ASP A 1 103 ? 13.049 -8.849 -19.925 1.00 95.75 103 ASP A N 1
ATOM 834 C CA . ASP A 1 103 ? 12.600 -9.514 -18.698 1.00 95.75 103 ASP A CA 1
ATOM 835 C C . ASP A 1 103 ? 11.124 -9.927 -18.832 1.00 95.75 103 ASP A C 1
ATOM 837 O O . ASP A 1 103 ? 10.230 -9.084 -18.785 1.00 95.75 103 ASP A O 1
ATOM 841 N N . ALA A 1 104 ? 10.867 -11.225 -19.016 1.00 93.88 104 ALA A N 1
ATOM 842 C CA . ALA A 1 104 ? 9.517 -11.775 -19.196 1.00 93.88 104 ALA A CA 1
ATOM 843 C C . ALA A 1 104 ? 8.807 -12.142 -17.872 1.00 93.88 104 ALA A C 1
ATOM 845 O O . ALA A 1 104 ? 7.696 -12.667 -17.891 1.00 93.88 104 ALA A O 1
ATOM 846 N N . PHE A 1 105 ? 9.456 -11.896 -16.728 1.00 91.12 105 PHE A N 1
ATOM 847 C CA . PHE A 1 105 ? 8.896 -12.050 -15.379 1.00 91.12 105 PHE A CA 1
ATOM 848 C C . PHE A 1 105 ? 9.162 -10.779 -14.567 1.00 91.12 105 PHE A C 1
ATOM 850 O O . PHE A 1 105 ? 9.599 -10.821 -13.413 1.00 91.12 105 PHE A O 1
ATOM 857 N N . ALA A 1 106 ? 8.951 -9.627 -15.203 1.00 91.62 106 ALA A N 1
ATOM 858 C CA . ALA A 1 106 ? 9.489 -8.369 -14.719 1.00 91.62 106 ALA A CA 1
ATOM 859 C C . ALA A 1 106 ? 8.916 -7.950 -13.360 1.00 91.62 106 ALA A C 1
ATOM 861 O O . ALA A 1 106 ? 9.614 -7.295 -12.574 1.00 91.62 106 ALA A O 1
ATOM 862 N N . GLY A 1 107 ? 7.673 -8.333 -13.046 1.00 89.88 107 GLY A N 1
ATOM 863 C CA . GLY A 1 107 ? 7.012 -8.076 -11.774 1.00 89.88 107 GLY A CA 1
ATOM 864 C C . GLY A 1 107 ? 7.154 -6.625 -11.331 1.00 89.88 107 GLY A C 1
ATOM 865 O O . GLY A 1 107 ? 6.611 -5.693 -11.912 1.00 89.88 107 GLY A O 1
ATOM 866 N N . GLY A 1 108 ? 7.933 -6.408 -10.272 1.00 85.56 108 GLY A N 1
ATOM 867 C CA . GLY A 1 108 ? 8.163 -5.071 -9.737 1.00 85.56 108 GLY A CA 1
ATOM 868 C C . GLY A 1 108 ? 9.113 -4.188 -10.557 1.00 85.56 108 GLY A C 1
ATOM 869 O O . GLY A 1 108 ? 9.319 -3.053 -10.144 1.00 85.56 108 GLY A O 1
ATOM 870 N N . GLY A 1 109 ? 9.714 -4.687 -11.638 1.00 91.19 109 GLY A N 1
ATOM 871 C CA . GLY A 1 109 ? 10.488 -3.924 -12.617 1.00 91.19 109 GLY A CA 1
ATOM 872 C C . GLY A 1 109 ? 11.969 -3.689 -12.300 1.00 91.19 109 GLY A C 1
ATOM 873 O O . GLY A 1 109 ? 12.588 -2.854 -12.946 1.00 91.19 109 GLY A O 1
ATOM 874 N N . SER A 1 110 ? 12.576 -4.368 -11.319 1.00 92.44 110 SER A N 1
ATOM 875 C CA . SER A 1 110 ? 13.954 -4.056 -10.885 1.00 92.44 110 SER A CA 1
ATOM 876 C C . SER A 1 110 ? 15.023 -4.232 -11.977 1.00 92.44 110 SER A C 1
ATOM 878 O O . SER A 1 110 ? 15.918 -3.395 -12.089 1.00 92.44 110 SER A O 1
ATOM 880 N N . ILE A 1 111 ? 14.955 -5.313 -12.761 1.00 94.44 111 ILE A N 1
ATOM 881 C CA . ILE A 1 111 ? 15.888 -5.587 -13.866 1.00 94.44 111 ILE A CA 1
ATOM 882 C C . ILE A 1 111 ? 15.678 -4.600 -15.023 1.00 94.44 111 ILE A C 1
ATOM 884 O O . ILE A 1 111 ? 16.649 -3.914 -15.367 1.00 94.44 111 ILE A O 1
ATOM 888 N N . PRO A 1 112 ? 14.458 -4.437 -15.582 1.00 94.69 112 PRO A N 1
ATOM 889 C CA . PRO A 1 112 ? 14.240 -3.476 -16.662 1.00 94.69 112 PRO A CA 1
ATOM 890 C C . PRO A 1 112 ? 14.557 -2.034 -16.240 1.00 94.69 112 PRO A C 1
ATOM 892 O O . PRO A 1 112 ? 15.109 -1.275 -17.036 1.00 94.69 112 PRO A O 1
ATOM 895 N N . PHE A 1 113 ? 14.319 -1.669 -14.974 1.00 93.56 113 PHE A N 1
ATOM 896 C CA . PHE A 1 113 ? 14.671 -0.351 -14.435 1.00 93.56 113 PHE A CA 1
ATOM 897 C C . PHE A 1 113 ? 16.173 -0.081 -14.528 1.00 93.56 113 PHE A C 1
ATOM 899 O O . PHE A 1 113 ? 16.593 0.974 -15.004 1.00 93.56 113 PHE A O 1
ATOM 906 N N . GLU A 1 114 ? 17.007 -1.030 -14.096 1.00 94.19 114 GLU A N 1
ATOM 907 C CA . GLU A 1 114 ? 18.458 -0.860 -14.170 1.00 94.19 114 GLU A CA 1
ATOM 908 C C . GLU A 1 114 ? 18.976 -0.927 -15.610 1.00 94.19 114 GLU A C 1
ATOM 910 O O . GLU A 1 114 ? 19.861 -0.146 -15.951 1.00 94.19 114 GLU A O 1
ATOM 915 N N . ALA A 1 115 ? 18.392 -1.755 -16.482 1.00 94.75 115 ALA A N 1
ATOM 916 C CA . ALA A 1 115 ? 18.731 -1.761 -17.907 1.00 94.75 115 ALA A CA 1
ATOM 917 C C . ALA A 1 115 ? 18.457 -0.396 -18.571 1.00 94.75 115 ALA A C 1
ATOM 919 O O . ALA A 1 115 ? 19.335 0.174 -19.225 1.00 94.75 115 ALA A O 1
ATOM 920 N N . ALA A 1 116 ? 17.291 0.200 -18.305 1.00 92.69 116 ALA A N 1
ATOM 921 C CA . ALA A 1 116 ? 16.921 1.522 -18.813 1.00 92.69 116 ALA A CA 1
ATOM 922 C C . ALA A 1 116 ? 17.842 2.651 -18.299 1.00 92.69 116 ALA A C 1
ATOM 924 O O . ALA A 1 116 ? 18.085 3.643 -19.001 1.00 92.69 116 ALA A O 1
ATOM 925 N N . ARG A 1 117 ? 18.418 2.516 -17.095 1.00 91.31 117 ARG A N 1
ATOM 926 C CA . ARG A 1 117 ? 19.406 3.476 -16.557 1.00 91.31 117 ARG A CA 1
ATOM 927 C C . ARG A 1 117 ? 20.739 3.454 -17.298 1.00 91.31 117 ARG A C 1
ATOM 929 O O . ARG A 1 117 ? 21.403 4.486 -17.334 1.00 91.31 117 ARG A O 1
ATOM 936 N N . TYR A 1 118 ? 21.097 2.335 -17.927 1.00 92.31 118 TYR A N 1
ATOM 937 C CA . TYR A 1 118 ? 22.228 2.251 -18.859 1.00 92.31 118 TYR A CA 1
ATOM 938 C C . TYR A 1 118 ? 21.846 2.624 -20.298 1.00 92.31 118 TYR A C 1
ATOM 940 O O . TYR A 1 118 ? 22.664 2.488 -21.199 1.00 92.31 118 TYR A O 1
ATOM 948 N N . GLY A 1 119 ? 20.626 3.116 -20.539 1.00 90.38 119 GLY A N 1
ATOM 949 C CA . GLY A 1 119 ? 20.180 3.518 -21.875 1.00 90.38 119 GLY A CA 1
ATOM 950 C C . GLY A 1 119 ? 20.050 2.353 -22.855 1.00 90.38 119 GLY A C 1
ATOM 951 O O . GLY A 1 119 ? 20.200 2.558 -24.053 1.00 90.38 119 GLY A O 1
ATOM 952 N N . LEU A 1 120 ? 19.826 1.139 -22.355 1.00 92.94 120 LEU A N 1
ATOM 953 C CA . LEU A 1 120 ? 19.562 -0.036 -23.181 1.00 92.94 120 LEU A CA 1
ATOM 954 C C . LEU A 1 120 ? 18.120 -0.016 -23.699 1.00 92.94 120 LEU A C 1
ATOM 956 O O . LEU A 1 120 ? 17.261 0.651 -23.116 1.00 92.94 120 LEU A O 1
ATOM 960 N N . ASN A 1 121 ? 17.859 -0.778 -24.761 1.00 94.00 121 ASN A N 1
ATOM 961 C CA . ASN A 1 121 ? 16.496 -1.060 -25.200 1.00 94.00 121 ASN A CA 1
ATOM 962 C C . ASN A 1 121 ? 15.882 -2.097 -24.255 1.00 94.00 121 ASN A C 1
ATOM 964 O O . ASN A 1 121 ? 16.519 -3.103 -23.939 1.00 94.00 121 ASN A O 1
ATOM 968 N N . VAL A 1 122 ? 14.670 -1.842 -23.767 1.00 95.06 122 VAL A N 1
ATOM 969 C CA . VAL A 1 122 ? 14.037 -2.656 -22.726 1.00 95.06 122 VAL A CA 1
ATOM 970 C C . VAL A 1 122 ? 12.684 -3.158 -23.197 1.00 95.06 122 VAL A C 1
ATOM 972 O O . VAL A 1 122 ? 11.780 -2.374 -23.487 1.00 95.06 122 VAL A O 1
ATOM 975 N N . LEU A 1 123 ? 12.540 -4.478 -23.190 1.00 95.62 123 LEU A N 1
ATOM 976 C CA . LEU A 1 123 ? 11.266 -5.174 -23.267 1.00 95.62 123 LEU A CA 1
ATOM 977 C C . LEU A 1 123 ? 10.991 -5.795 -21.896 1.00 95.62 123 LEU A C 1
ATOM 979 O O . LEU A 1 123 ? 11.836 -6.494 -21.337 1.00 95.62 123 LEU A O 1
ATOM 983 N N . ALA A 1 124 ? 9.821 -5.532 -21.334 1.00 95.31 124 ALA A N 1
ATOM 984 C CA . ALA A 1 124 ? 9.400 -6.118 -20.072 1.00 95.31 124 ALA A CA 1
ATOM 985 C C . ALA A 1 124 ? 7.979 -6.653 -20.197 1.00 95.31 124 ALA A C 1
ATOM 987 O O . ALA A 1 124 ? 7.122 -6.018 -20.812 1.00 95.31 124 ALA A O 1
ATOM 988 N N . SER A 1 125 ? 7.714 -7.796 -19.581 1.00 94.00 125 SER A N 1
ATOM 989 C CA . SER A 1 125 ? 6.357 -8.314 -19.482 1.00 94.00 125 SER A CA 1
ATOM 990 C C . SER A 1 125 ? 6.091 -9.001 -18.155 1.00 94.00 125 SER A C 1
ATOM 992 O O . SER A 1 125 ? 7.000 -9.449 -17.453 1.00 94.00 125 SER A O 1
ATOM 994 N N . ASP A 1 126 ? 4.814 -9.008 -17.787 1.00 92.56 126 ASP A N 1
ATOM 995 C CA . ASP A 1 126 ? 4.284 -9.779 -16.671 1.00 92.56 126 ASP A CA 1
ATOM 996 C C . ASP A 1 126 ? 2.838 -10.183 -16.983 1.00 92.56 126 ASP A C 1
ATOM 998 O O . ASP A 1 126 ? 2.141 -9.497 -17.731 1.00 92.56 126 ASP A O 1
ATOM 1002 N N . LEU A 1 127 ? 2.369 -11.283 -16.399 1.00 90.19 127 LEU A N 1
ATOM 1003 C CA . LEU A 1 127 ? 0.961 -11.672 -16.485 1.00 90.19 127 LEU A CA 1
ATOM 1004 C C . LEU A 1 127 ? 0.067 -10.778 -15.630 1.00 90.19 127 LEU A C 1
ATOM 1006 O O . LEU A 1 127 ? -1.132 -10.697 -15.872 1.00 90.19 127 LEU A O 1
ATOM 1010 N N . ASN A 1 128 ? 0.640 -10.144 -14.611 1.00 91.44 128 ASN A N 1
ATOM 1011 C CA . ASN A 1 128 ? -0.087 -9.400 -13.613 1.00 91.44 128 ASN A CA 1
ATOM 1012 C C . ASN A 1 128 ? -0.325 -7.938 -14.038 1.00 91.44 128 ASN A C 1
ATOM 1014 O O . ASN A 1 128 ? 0.629 -7.159 -14.132 1.00 91.44 128 ASN A O 1
ATOM 1018 N N . PRO A 1 129 ? -1.586 -7.505 -14.200 1.00 93.94 129 PRO A N 1
ATOM 1019 C CA . PRO A 1 129 ? -1.906 -6.131 -14.593 1.00 93.94 129 PRO A CA 1
ATOM 1020 C C . PRO A 1 129 ? -1.378 -5.067 -13.622 1.00 93.94 129 PRO A C 1
ATOM 1022 O O . PRO A 1 129 ? -0.898 -4.017 -14.048 1.00 93.94 129 PRO A O 1
ATOM 1025 N N . VAL A 1 130 ? -1.379 -5.355 -12.315 1.00 94.25 130 VAL A N 1
ATOM 1026 C CA . VAL A 1 130 ? -0.868 -4.441 -11.279 1.00 94.25 130 VAL A CA 1
ATOM 1027 C C . VAL A 1 130 ? 0.644 -4.237 -11.430 1.00 94.25 130 VAL A C 1
ATOM 1029 O O . VAL A 1 130 ? 1.141 -3.118 -11.257 1.00 94.25 130 VAL A O 1
ATOM 1032 N N . ALA A 1 131 ? 1.388 -5.289 -11.795 1.00 92.62 131 ALA A N 1
ATOM 1033 C CA . ALA A 1 131 ? 2.815 -5.193 -12.107 1.00 92.62 131 ALA A CA 1
ATOM 1034 C C . ALA A 1 131 ? 3.061 -4.281 -13.313 1.00 92.62 131 ALA A C 1
ATOM 1036 O O . ALA A 1 131 ? 3.869 -3.354 -13.230 1.00 92.62 131 ALA A O 1
ATOM 1037 N N . VAL A 1 132 ? 2.322 -4.503 -14.404 1.00 94.62 132 VAL A N 1
ATOM 1038 C CA . VAL A 1 132 ? 2.443 -3.737 -15.652 1.00 94.62 132 VAL A CA 1
ATOM 1039 C C . VAL A 1 132 ? 2.181 -2.250 -15.418 1.00 94.62 132 VAL A C 1
ATOM 1041 O O . VAL A 1 132 ? 3.044 -1.426 -15.728 1.00 94.62 132 VAL A O 1
ATOM 1044 N N . VAL A 1 133 ? 1.060 -1.896 -14.781 1.00 95.06 133 VAL A N 1
ATOM 1045 C CA . VAL A 1 133 ? 0.724 -0.500 -14.439 1.00 95.06 133 VAL A CA 1
ATOM 1046 C C . VAL A 1 133 ? 1.813 0.136 -13.568 1.00 95.06 133 VAL A C 1
ATOM 1048 O O . VAL A 1 133 ? 2.264 1.255 -13.827 1.00 95.06 133 VAL A O 1
ATOM 1051 N N . THR A 1 134 ? 2.303 -0.598 -12.563 1.00 93.06 134 THR A N 1
ATOM 1052 C CA . THR A 1 134 ? 3.378 -0.119 -11.683 1.00 93.06 134 THR A CA 1
ATOM 1053 C C . THR A 1 134 ? 4.673 0.148 -12.454 1.00 93.06 134 THR A C 1
ATOM 1055 O O . THR A 1 134 ? 5.352 1.141 -12.192 1.00 93.06 134 THR A O 1
ATOM 1058 N N . MET A 1 135 ? 5.034 -0.721 -13.401 1.00 93.06 135 MET A N 1
ATOM 1059 C CA . MET A 1 135 ? 6.232 -0.566 -14.227 1.00 93.06 135 MET A CA 1
ATOM 1060 C C . MET A 1 135 ? 6.127 0.631 -15.176 1.00 93.06 135 MET A C 1
ATOM 1062 O O . MET A 1 135 ? 7.091 1.394 -15.284 1.00 93.06 135 MET A O 1
ATOM 1066 N N . LYS A 1 136 ? 4.960 0.851 -15.796 1.00 93.88 136 LYS A N 1
ATOM 1067 C CA . LYS A 1 136 ? 4.712 2.029 -16.644 1.00 93.88 136 LYS A CA 1
ATOM 1068 C C . LYS A 1 136 ? 4.936 3.322 -15.863 1.00 93.88 136 LYS A C 1
ATOM 1070 O O . LYS A 1 136 ? 5.717 4.180 -16.273 1.00 93.88 136 LYS A O 1
ATOM 1075 N N . ALA A 1 137 ? 4.359 3.401 -14.665 1.00 93.25 137 ALA A N 1
ATOM 1076 C CA . ALA A 1 137 ? 4.529 4.532 -13.759 1.00 93.25 137 ALA A CA 1
ATOM 1077 C C . ALA A 1 137 ? 5.963 4.709 -13.230 1.00 93.25 137 ALA A C 1
ATOM 1079 O O . ALA A 1 137 ? 6.393 5.833 -12.971 1.00 93.25 137 ALA A O 1
ATOM 1080 N N . ALA A 1 138 ? 6.706 3.619 -13.035 1.00 91.00 138 ALA A N 1
ATOM 1081 C CA . ALA A 1 138 ? 8.065 3.668 -12.503 1.00 91.00 138 ALA A CA 1
ATOM 1082 C C . ALA A 1 138 ? 9.126 4.022 -13.556 1.00 91.00 138 ALA A C 1
ATOM 1084 O O . ALA A 1 138 ? 10.199 4.493 -13.179 1.00 91.00 138 ALA A O 1
ATOM 1085 N N . MET A 1 139 ? 8.862 3.760 -14.842 1.00 89.44 139 MET A N 1
ATOM 1086 C CA . MET A 1 139 ? 9.883 3.772 -15.900 1.00 89.44 139 MET A CA 1
ATOM 1087 C C . MET A 1 139 ? 9.430 4.480 -17.171 1.00 89.44 139 MET A C 1
ATOM 1089 O O . MET A 1 139 ? 10.065 5.446 -17.586 1.00 89.44 139 MET A O 1
ATOM 1093 N N . GLU A 1 140 ? 8.338 4.015 -17.778 1.00 90.75 140 GLU A N 1
ATOM 1094 C CA . GLU A 1 140 ? 7.876 4.494 -19.084 1.00 90.75 140 GLU A CA 1
ATOM 1095 C C . GLU A 1 140 ? 7.510 5.978 -19.033 1.00 90.75 140 GLU A C 1
ATOM 1097 O O . GLU A 1 140 ? 8.052 6.774 -19.796 1.00 90.75 140 GLU A O 1
ATOM 1102 N N . TYR A 1 141 ? 6.664 6.379 -18.082 1.00 91.56 141 TYR A N 1
ATOM 1103 C CA . TYR A 1 141 ? 6.199 7.764 -17.987 1.00 91.56 141 TYR A CA 1
ATOM 1104 C C . TYR A 1 141 ? 7.283 8.756 -17.548 1.00 91.56 141 TYR A C 1
ATOM 1106 O O . TYR A 1 141 ? 7.394 9.795 -18.201 1.00 91.56 141 TYR A O 1
ATOM 1114 N N . PRO A 1 142 ? 8.142 8.462 -16.546 1.00 90.19 142 PRO A N 1
ATOM 1115 C CA . PRO A 1 142 ? 9.280 9.324 -16.234 1.00 90.19 142 PRO A CA 1
ATOM 1116 C C . PRO A 1 142 ? 10.217 9.551 -17.426 1.00 90.19 142 PRO A C 1
ATOM 1118 O O . PRO A 1 142 ? 10.669 10.674 -17.637 1.00 90.19 142 PRO A O 1
ATOM 1121 N N . VAL A 1 143 ? 10.494 8.513 -18.227 1.00 88.19 143 VAL A N 1
ATOM 1122 C CA . VAL A 1 143 ? 11.342 8.632 -19.426 1.00 88.19 143 VAL A CA 1
ATOM 1123 C C . VAL A 1 143 ? 10.642 9.419 -20.533 1.00 88.19 143 VAL A C 1
ATOM 1125 O O . VAL A 1 143 ? 11.278 10.248 -21.181 1.00 88.19 143 VAL A O 1
ATOM 1128 N N . LYS A 1 144 ? 9.346 9.175 -20.738 1.00 89.00 144 LYS A N 1
ATOM 1129 C CA . LYS A 1 144 ? 8.559 9.749 -21.834 1.00 89.00 144 LYS A CA 1
ATOM 1130 C C . LYS A 1 144 ? 8.194 11.215 -21.617 1.00 89.00 144 LYS A C 1
ATOM 1132 O O . LYS A 1 144 ? 8.369 12.025 -22.520 1.00 89.00 144 LYS A O 1
ATOM 1137 N N . PHE A 1 145 ? 7.687 11.559 -20.435 1.00 90.81 145 PHE A N 1
ATOM 1138 C CA . PHE A 1 145 ? 7.149 12.893 -20.153 1.00 90.81 145 PHE A CA 1
ATOM 1139 C C . PHE A 1 145 ? 8.097 13.772 -19.334 1.00 90.81 145 PHE A C 1
ATOM 1141 O O . PHE A 1 145 ? 7.910 14.989 -19.272 1.00 90.81 145 PHE A O 1
ATOM 1148 N N . GLY A 1 146 ? 9.115 13.182 -18.700 1.00 90.81 146 GLY A N 1
ATOM 1149 C CA . GLY A 1 146 ? 10.059 13.916 -17.865 1.00 90.81 146 GLY A CA 1
ATOM 1150 C C . GLY A 1 146 ? 9.386 14.630 -16.682 1.00 90.81 146 GLY A C 1
ATOM 1151 O O . GLY A 1 146 ? 8.211 14.405 -16.380 1.00 90.81 146 GLY A O 1
ATOM 1152 N N . PRO A 1 147 ? 10.109 15.519 -15.982 1.00 90.56 147 PRO A N 1
ATOM 1153 C CA . PRO A 1 147 ? 9.638 16.118 -14.731 1.00 90.56 147 PRO A CA 1
ATOM 1154 C C . PRO A 1 147 ? 8.457 17.090 -14.895 1.00 90.56 147 PRO A C 1
ATOM 1156 O O . PRO A 1 147 ? 7.850 17.466 -13.890 1.00 90.56 147 PRO A O 1
ATOM 1159 N N . ASP A 1 148 ? 8.122 17.485 -16.126 1.00 90.25 148 ASP A N 1
ATOM 1160 C CA . ASP A 1 148 ? 7.050 18.442 -16.414 1.00 90.25 148 ASP A CA 1
ATOM 1161 C C . ASP A 1 148 ? 5.660 17.844 -16.120 1.00 90.25 148 ASP A C 1
ATOM 1163 O O . ASP A 1 148 ? 4.778 18.559 -15.642 1.00 90.25 148 ASP A O 1
ATOM 1167 N N . LEU A 1 149 ? 5.492 16.518 -16.260 1.00 92.94 149 LEU A N 1
ATOM 1168 C CA . LEU A 1 149 ? 4.247 15.815 -15.910 1.00 92.94 149 LEU A CA 1
ATOM 1169 C C . LEU A 1 149 ? 3.864 15.969 -14.429 1.00 92.94 149 LEU A C 1
ATOM 1171 O O . LEU A 1 149 ? 2.682 15.912 -14.098 1.00 92.94 149 LEU A O 1
ATOM 1175 N N . GLN A 1 150 ? 4.834 16.213 -13.535 1.00 92.12 150 GLN A N 1
ATOM 1176 C CA . GLN A 1 150 ? 4.566 16.424 -12.106 1.00 92.12 150 GLN A CA 1
ATOM 1177 C C . GLN A 1 150 ? 3.531 17.528 -11.884 1.00 92.12 150 GLN A C 1
ATOM 1179 O O . GLN A 1 150 ? 2.690 17.403 -11.003 1.00 92.12 150 GLN A O 1
ATOM 1184 N N . VAL A 1 151 ? 3.586 18.604 -12.677 1.00 92.88 151 VAL A N 1
ATOM 1185 C CA . VAL A 1 151 ? 2.681 19.750 -12.520 1.00 92.88 151 VAL A CA 1
ATOM 1186 C C . VAL A 1 151 ? 1.233 19.331 -12.763 1.00 92.88 151 VAL A C 1
ATOM 1188 O O . VAL A 1 151 ? 0.340 19.719 -12.010 1.00 92.88 151 VAL A O 1
ATOM 1191 N N . ASP A 1 152 ? 1.009 18.507 -13.786 1.00 95.06 152 ASP A N 1
ATOM 1192 C CA . ASP A 1 152 ? -0.315 17.991 -14.112 1.00 95.06 152 ASP A CA 1
ATOM 1193 C C . ASP A 1 152 ? -0.778 16.969 -13.066 1.00 95.06 152 ASP A C 1
ATOM 1195 O O . ASP A 1 152 ? -1.922 17.034 -12.615 1.00 95.06 152 ASP A O 1
ATOM 1199 N N . ILE A 1 153 ? 0.114 16.081 -12.606 1.00 94.88 153 ILE A N 1
ATOM 1200 C CA . ILE A 1 153 ? -0.213 15.129 -11.536 1.00 94.88 153 ILE A CA 1
ATOM 1201 C C . ILE A 1 153 ? -0.613 15.876 -10.257 1.00 94.88 153 ILE A C 1
ATOM 1203 O O . ILE A 1 153 ? -1.668 15.590 -9.697 1.00 94.88 153 ILE A O 1
ATOM 1207 N N . ASP A 1 154 ? 0.165 16.871 -9.826 1.00 94.62 154 ASP A N 1
ATOM 1208 C CA . ASP A 1 154 ? -0.115 17.666 -8.624 1.00 94.62 154 ASP A CA 1
ATOM 1209 C C . ASP A 1 154 ? -1.459 18.399 -8.737 1.00 94.62 154 ASP A C 1
ATOM 1211 O O . ASP A 1 154 ? -2.241 18.430 -7.781 1.00 94.62 154 ASP A O 1
ATOM 1215 N N . ARG A 1 155 ? -1.761 18.959 -9.919 1.00 96.31 155 ARG A N 1
ATOM 1216 C CA . ARG A 1 155 ? -3.041 19.625 -10.200 1.00 96.31 155 ARG A CA 1
ATOM 1217 C C . ARG A 1 155 ? -4.214 18.666 -10.013 1.00 96.31 155 ARG A C 1
ATOM 1219 O O . ARG A 1 155 ? -5.170 19.013 -9.318 1.00 96.31 155 ARG A O 1
ATOM 1226 N N . TRP A 1 156 ? -4.154 17.481 -10.618 1.00 97.50 156 TRP A N 1
ATOM 1227 C CA . TRP A 1 156 ? -5.261 16.524 -10.574 1.00 97.50 156 TRP A CA 1
ATOM 1228 C C . TRP A 1 156 ? -5.375 15.809 -9.230 1.00 97.50 156 TRP A C 1
ATOM 1230 O O . TRP A 1 156 ? -6.486 15.620 -8.742 1.00 97.50 156 TRP A O 1
ATOM 1240 N N . VAL A 1 157 ? -4.256 15.515 -8.565 1.00 97.00 157 VAL A N 1
ATOM 1241 C CA . VAL A 1 157 ? -4.241 15.043 -7.172 1.00 97.00 157 VAL A CA 1
ATOM 1242 C C . VAL A 1 157 ? -4.948 16.044 -6.266 1.00 97.00 157 VAL A C 1
ATOM 1244 O O . VAL A 1 157 ? -5.786 15.646 -5.455 1.00 97.00 157 VAL A O 1
ATOM 1247 N N . LYS A 1 158 ? -4.647 17.341 -6.410 1.00 96.94 158 LYS A N 1
ATOM 1248 C CA . LYS A 1 158 ? -5.320 18.386 -5.637 1.00 96.94 158 LYS A CA 1
ATOM 1249 C C . LYS A 1 158 ? -6.814 18.437 -5.954 1.00 96.94 158 LYS A C 1
ATOM 1251 O O . LYS A 1 158 ? -7.620 18.496 -5.035 1.00 96.94 158 LYS A O 1
ATOM 1256 N N . TRP A 1 159 ? -7.185 18.396 -7.233 1.00 98.19 159 TRP A N 1
ATOM 1257 C CA . TRP A 1 159 ? -8.589 18.440 -7.643 1.00 98.19 159 TRP A CA 1
ATOM 1258 C C . TRP A 1 159 ? -9.400 17.285 -7.039 1.00 98.19 159 TRP A C 1
ATOM 1260 O O . TRP A 1 159 ? -10.455 17.523 -6.453 1.00 98.19 159 TRP A O 1
ATOM 1270 N N . VAL A 1 160 ? -8.873 16.054 -7.093 1.00 98.19 160 VAL A N 1
ATOM 1271 C CA . VAL A 1 160 ? -9.521 14.881 -6.482 1.00 98.19 160 VAL A CA 1
ATOM 1272 C C . VAL A 1 160 ? -9.643 15.049 -4.966 1.00 98.19 160 VAL A C 1
ATOM 1274 O O . VAL A 1 160 ? -10.699 14.768 -4.404 1.00 98.19 160 VAL A O 1
ATOM 1277 N N . GLY A 1 161 ? -8.595 15.548 -4.302 1.00 97.62 161 GLY A N 1
ATOM 1278 C CA . GLY A 1 161 ? -8.606 15.794 -2.859 1.00 97.62 161 GLY A CA 1
ATOM 1279 C C . GLY A 1 161 ? -9.629 16.852 -2.431 1.00 97.62 161 GLY A C 1
ATOM 1280 O O . GLY A 1 161 ? -10.348 16.651 -1.455 1.00 97.62 161 GLY A O 1
ATOM 1281 N N . ASP A 1 162 ? -9.745 17.952 -3.180 1.00 97.75 162 ASP A N 1
ATOM 1282 C CA . ASP A 1 162 ? -10.739 19.001 -2.923 1.00 97.75 162 ASP A CA 1
ATOM 1283 C C . ASP A 1 162 ? -12.178 18.475 -3.099 1.00 97.75 162 ASP A C 1
ATOM 1285 O O . ASP A 1 162 ? -13.074 18.822 -2.328 1.00 97.75 162 ASP A O 1
ATOM 1289 N N . GLU A 1 163 ? -12.430 17.644 -4.117 1.00 97.94 163 GLU A N 1
ATOM 1290 C CA . GLU A 1 163 ? -13.740 17.013 -4.331 1.00 97.94 163 GLU A CA 1
ATOM 1291 C C . GLU A 1 163 ? -14.059 15.958 -3.265 1.00 97.94 163 GLU A C 1
ATOM 1293 O O . GLU A 1 163 ? -15.200 15.871 -2.800 1.00 97.94 163 GLU A O 1
ATOM 1298 N N . ALA A 1 164 ? -13.055 15.196 -2.829 1.00 96.75 164 ALA A N 1
ATOM 1299 C CA . ALA A 1 164 ? -13.178 14.235 -1.742 1.00 96.75 164 ALA A CA 1
ATOM 1300 C C . ALA A 1 164 ? -13.612 14.917 -0.442 1.00 96.75 164 ALA A C 1
ATOM 1302 O O . ALA A 1 164 ? -14.568 14.468 0.193 1.00 96.75 164 ALA A O 1
ATOM 1303 N N . GLU A 1 165 ? -12.968 16.028 -0.080 1.00 95.69 165 GLU A N 1
ATOM 1304 C CA . GLU A 1 165 ? -13.317 16.795 1.114 1.00 95.69 165 GLU A CA 1
ATOM 1305 C C . GLU A 1 165 ? -14.780 17.254 1.065 1.00 95.69 165 GLU A C 1
ATOM 1307 O O . GLU A 1 165 ? -15.538 17.010 2.006 1.00 95.69 165 GLU A O 1
ATOM 1312 N N . LYS A 1 166 ? -15.218 17.827 -0.065 1.00 95.25 166 LYS A N 1
ATOM 1313 C CA . LYS A 1 166 ? -16.604 18.289 -0.250 1.00 95.25 166 LYS A CA 1
ATOM 1314 C C . LYS A 1 166 ? -17.629 17.166 -0.088 1.00 95.25 166 LYS A C 1
ATOM 1316 O O . LYS A 1 166 ? -18.662 17.383 0.544 1.00 95.25 166 LYS A O 1
ATOM 1321 N N . ARG A 1 167 ? -17.377 15.991 -0.676 1.00 93.44 167 ARG A N 1
ATOM 1322 C CA . ARG A 1 167 ? -18.348 14.879 -0.720 1.00 93.44 167 ARG A CA 1
ATOM 1323 C C . ARG A 1 167 ? -18.350 14.030 0.546 1.00 93.44 167 ARG A C 1
ATOM 1325 O O . ARG A 1 167 ? -19.378 13.449 0.879 1.00 93.44 167 ARG A O 1
ATOM 1332 N N . LEU A 1 168 ? -17.221 13.949 1.252 1.00 94.38 168 LEU A N 1
ATOM 1333 C CA . LEU A 1 168 ? -17.071 13.066 2.408 1.00 94.38 168 LEU A CA 1
ATOM 1334 C C . LEU A 1 168 ? -17.193 13.779 3.759 1.00 94.38 168 LEU A C 1
ATOM 1336 O O . LEU A 1 168 ? -17.415 13.103 4.765 1.00 94.38 168 LEU A O 1
ATOM 1340 N N . ALA A 1 169 ? -17.090 15.113 3.813 1.00 93.25 169 ALA A N 1
ATOM 1341 C CA . ALA A 1 169 ? -17.100 15.877 5.067 1.00 93.25 169 ALA A CA 1
ATOM 1342 C C . ALA A 1 169 ? -18.274 15.533 6.002 1.00 93.25 169 ALA A C 1
ATOM 1344 O O . ALA A 1 169 ? -18.116 15.511 7.222 1.00 93.25 169 ALA A O 1
ATOM 1345 N N . GLU A 1 170 ? -19.455 15.218 5.461 1.00 91.44 170 GLU A N 1
ATOM 1346 C CA . GLU A 1 170 ? -20.627 14.908 6.284 1.00 91.44 170 GLU A CA 1
ATOM 1347 C C . GLU A 1 170 ? -20.539 13.581 7.065 1.00 91.44 170 GLU A C 1
ATOM 1349 O O . GLU A 1 170 ? -21.262 13.428 8.060 1.00 91.44 170 GLU A O 1
ATOM 1354 N N . PHE A 1 171 ? -19.663 12.658 6.638 1.00 93.56 171 PHE A N 1
ATOM 1355 C CA . PHE A 1 171 ? -19.383 11.351 7.265 1.00 93.56 171 PHE A CA 1
ATOM 1356 C C . PHE A 1 171 ? -18.208 11.398 8.247 1.00 93.56 171 PHE A C 1
ATOM 1358 O O . PHE A 1 171 ? -18.015 10.476 9.049 1.00 93.56 171 PHE A O 1
ATOM 1365 N N . PHE A 1 172 ? -17.453 12.495 8.202 1.00 93.56 172 PHE A N 1
ATOM 1366 C CA . PHE A 1 172 ? -16.343 12.816 9.092 1.00 93.56 172 PHE A CA 1
ATOM 1367 C C . PHE A 1 172 ? -16.589 14.166 9.792 1.00 93.56 172 PHE A C 1
ATOM 1369 O O . PHE A 1 172 ? -15.757 15.075 9.703 1.00 93.56 172 PHE A O 1
ATOM 1376 N N . PRO A 1 173 ? -17.743 14.348 10.467 1.00 83.06 173 PRO A N 1
ATOM 1377 C CA . PRO A 1 173 ? -18.102 15.639 11.027 1.00 83.06 173 PRO A CA 1
ATOM 1378 C C . PRO A 1 173 ? -17.104 16.044 12.112 1.00 83.06 173 PRO A C 1
ATOM 1380 O O . PRO A 1 173 ? -16.828 15.301 13.054 1.00 83.06 173 PRO A O 1
ATOM 1383 N N . SER A 1 174 ? -16.593 17.263 11.987 1.00 73.31 174 SER A N 1
ATOM 1384 C CA . SER A 1 174 ? -15.782 17.907 13.017 1.00 73.31 174 SER A CA 1
ATOM 1385 C C . SER A 1 174 ? -16.658 18.846 13.838 1.00 73.31 174 SER A C 1
ATOM 1387 O O . SER A 1 174 ? -17.583 19.470 13.314 1.00 73.31 174 SER A O 1
ATOM 1389 N N . THR A 1 175 ? -16.381 18.986 15.133 1.00 63.62 175 THR A N 1
ATOM 1390 C CA . THR A 1 175 ? -17.102 19.958 15.961 1.00 63.62 175 THR A CA 1
ATOM 1391 C C . THR A 1 175 ? -16.753 21.370 15.468 1.00 63.62 175 THR A C 1
ATOM 1393 O O . THR A 1 175 ? -15.570 21.700 15.444 1.00 63.62 175 THR A O 1
ATOM 1396 N N . PRO A 1 176 ? -17.717 22.256 15.152 1.00 58.56 176 PRO A N 1
ATOM 1397 C CA . PRO A 1 176 ? -17.435 23.584 14.577 1.00 58.56 176 PRO A CA 1
ATOM 1398 C C . PRO A 1 176 ? -16.556 24.517 15.433 1.00 58.56 176 PRO A C 1
ATOM 1400 O O . PRO A 1 176 ? -16.110 25.555 14.960 1.00 58.56 176 PRO A O 1
ATOM 1403 N N . LYS A 1 177 ? -16.338 24.175 16.710 1.00 58.66 177 LYS A N 1
ATOM 1404 C CA . LYS A 1 177 ? -15.468 24.891 17.661 1.00 58.66 177 LYS A CA 1
ATOM 1405 C C . LYS A 1 177 ? -14.220 24.095 18.059 1.00 58.66 177 LYS A C 1
ATOM 1407 O O . LYS A 1 177 ? -13.517 24.490 18.983 1.00 58.66 177 LYS A O 1
ATOM 1412 N N . SER A 1 178 ? -14.004 22.938 17.446 1.00 67.88 178 SER A N 1
ATOM 1413 C CA . SER A 1 178 ? -12.883 22.070 17.765 1.00 67.88 178 SER A CA 1
ATOM 1414 C C . SER A 1 178 ? -11.658 22.496 16.967 1.00 67.88 178 SER A C 1
ATOM 1416 O O . SER A 1 178 ? -11.708 22.580 15.747 1.00 67.88 178 SER A O 1
ATOM 1418 N N . GLU A 1 179 ? -10.545 22.727 17.660 1.00 81.69 179 GLU A N 1
ATOM 1419 C CA . GLU A 1 179 ? -9.215 22.833 17.043 1.00 81.69 179 GLU A CA 1
ATOM 1420 C C . GLU A 1 179 ? -8.640 21.448 16.673 1.00 81.69 179 GLU A C 1
ATOM 1422 O O . GLU A 1 179 ? -7.476 21.337 16.284 1.00 81.69 179 GLU A O 1
ATOM 1427 N N . GLU A 1 180 ? -9.421 20.374 16.848 1.00 88.56 180 GLU A N 1
ATOM 1428 C CA . GLU A 1 180 ? -9.005 19.003 16.567 1.00 88.56 180 GLU A CA 1
ATOM 1429 C C . GLU A 1 180 ? -9.106 18.689 15.075 1.00 88.56 180 GLU A C 1
ATOM 1431 O O . GLU A 1 180 ? -10.184 18.709 14.486 1.00 88.56 180 GLU A O 1
ATOM 1436 N N . VAL A 1 181 ? -7.981 18.283 14.498 1.00 89.81 181 VAL A N 1
ATOM 1437 C CA . VAL A 1 181 ? -7.926 17.629 13.193 1.00 89.81 181 VAL A CA 1
ATOM 1438 C C . VAL A 1 181 ? -7.867 16.127 13.438 1.00 89.81 181 VAL A C 1
ATOM 1440 O O . VAL A 1 181 ? -6.846 15.604 13.901 1.00 89.81 181 VAL A O 1
ATOM 1443 N N . VAL A 1 182 ? -8.977 15.430 13.185 1.00 93.44 182 VAL A N 1
ATOM 1444 C CA . VAL A 1 182 ? -9.053 13.973 13.351 1.00 93.44 182 VAL A CA 1
ATOM 1445 C C . VAL A 1 182 ? -8.246 13.293 12.254 1.00 93.44 182 VAL A C 1
ATOM 1447 O O . VAL A 1 182 ? -8.5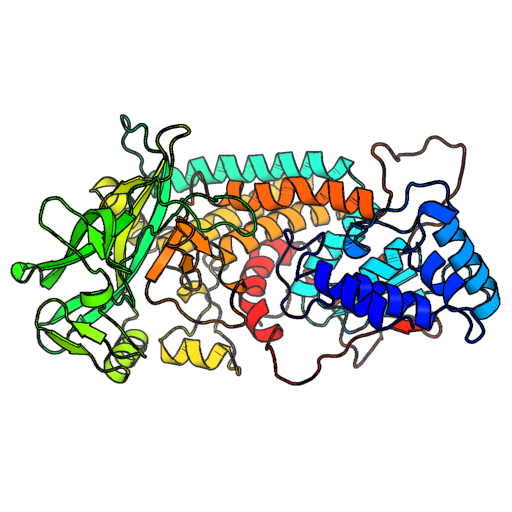01 13.489 11.071 1.00 93.44 182 VAL A O 1
ATOM 1450 N N . GLN A 1 183 ? -7.286 12.470 12.672 1.00 93.12 183 GLN A N 1
ATOM 1451 C CA . GLN A 1 183 ? -6.372 11.758 11.786 1.00 93.12 183 GLN A CA 1
ATOM 1452 C C . GLN A 1 183 ? -6.837 10.318 11.571 1.00 93.12 183 GLN A C 1
ATOM 1454 O O . GLN A 1 183 ? -6.860 9.840 10.443 1.00 93.12 183 GLN A O 1
ATOM 1459 N N . ASN A 1 184 ? -7.175 9.616 12.660 1.00 96.25 184 ASN A N 1
ATOM 1460 C CA . ASN A 1 184 ? -7.558 8.206 12.615 1.00 96.25 184 ASN A CA 1
ATOM 1461 C C . ASN A 1 184 ? -8.714 7.901 13.571 1.00 96.25 184 ASN A C 1
ATOM 1463 O O . ASN A 1 184 ? -8.765 8.400 14.694 1.00 96.25 184 ASN A O 1
ATOM 1467 N N . TYR A 1 185 ? -9.573 6.993 13.142 1.00 97.94 185 TYR A N 1
ATOM 1468 C CA . TYR A 1 185 ? -10.592 6.303 13.915 1.00 97.94 185 TYR A CA 1
ATOM 1469 C C . TYR A 1 185 ? -10.112 4.868 14.144 1.00 97.94 185 TYR A C 1
ATOM 1471 O O . TYR A 1 185 ? -9.620 4.231 13.216 1.00 97.94 185 TYR A O 1
ATOM 1479 N N . LEU A 1 186 ? -10.197 4.356 15.369 1.00 98.38 186 LEU A N 1
ATOM 1480 C CA . LEU A 1 186 ? -9.686 3.028 15.712 1.00 98.38 186 LEU A CA 1
ATOM 1481 C C . LEU A 1 186 ? -10.838 2.089 16.055 1.00 98.38 186 LEU A C 1
ATOM 1483 O O . LEU A 1 186 ? -11.618 2.353 16.975 1.00 98.38 186 LEU A O 1
ATOM 1487 N N . TRP A 1 187 ? -10.930 0.997 15.302 1.00 98.50 187 TRP A N 1
ATOM 1488 C CA . TRP A 1 187 ? -12.060 0.077 15.306 1.00 98.50 187 TRP A CA 1
ATOM 1489 C C . TRP A 1 187 ? -11.653 -1.308 15.780 1.00 98.50 187 TRP A C 1
ATOM 1491 O O . TRP A 1 187 ? -10.563 -1.780 15.467 1.00 98.50 187 TRP A O 1
ATOM 1501 N N . ALA A 1 188 ? -12.549 -1.979 16.495 1.00 98.31 188 ALA A N 1
ATOM 1502 C CA . ALA A 1 188 ? -12.441 -3.394 16.815 1.00 98.31 188 ALA A CA 1
ATOM 1503 C C . ALA A 1 188 ? -13.563 -4.166 16.117 1.00 98.31 188 ALA A C 1
ATOM 1505 O O . ALA A 1 188 ? -14.702 -3.690 16.041 1.00 98.31 188 ALA A O 1
ATOM 1506 N N . HIS A 1 189 ? -13.248 -5.366 15.634 1.00 98.06 189 HIS A N 1
ATOM 1507 C CA . HIS A 1 189 ? -14.273 -6.315 15.219 1.00 98.06 189 HIS A CA 1
ATOM 1508 C C . HIS A 1 189 ? -15.087 -6.783 16.418 1.00 98.06 189 HIS A C 1
ATOM 1510 O O . HIS A 1 189 ? -14.542 -6.915 17.511 1.00 98.06 189 HIS A O 1
ATOM 1516 N N . THR A 1 190 ? -16.378 -7.048 16.234 1.00 98.06 190 THR A N 1
ATOM 1517 C CA . THR A 1 190 ? -17.242 -7.535 17.314 1.00 98.06 190 THR A CA 1
ATOM 1518 C C . THR A 1 190 ? -17.951 -8.834 16.961 1.00 98.06 190 THR A C 1
ATOM 1520 O O . THR A 1 190 ? -18.245 -9.112 15.798 1.00 98.06 190 THR A O 1
ATOM 1523 N N . VAL A 1 191 ? -18.244 -9.613 18.001 1.00 98.06 191 VAL A N 1
ATOM 1524 C CA . VAL A 1 191 ? -19.092 -10.813 17.969 1.00 98.06 191 VAL A CA 1
ATOM 1525 C C . VAL A 1 191 ? -20.086 -10.769 19.125 1.00 98.06 191 VAL A C 1
ATOM 1527 O O . VAL A 1 191 ? -19.866 -10.073 20.118 1.00 98.06 191 VAL A O 1
ATOM 1530 N N . VAL A 1 192 ? -21.175 -11.524 19.039 1.00 98.19 192 VAL A N 1
ATOM 1531 C CA . VAL A 1 192 ? -22.126 -11.692 20.141 1.00 98.19 192 VAL A CA 1
ATOM 1532 C C . VAL A 1 192 ? -21.665 -12.846 21.028 1.00 98.19 192 VAL A C 1
ATOM 1534 O O . VAL A 1 192 ? -21.422 -13.960 20.564 1.00 98.19 192 VAL A O 1
ATOM 1537 N N . CYS A 1 193 ? -21.536 -12.604 22.332 1.00 97.81 193 CYS A N 1
ATOM 1538 C CA . CYS A 1 193 ? -21.192 -13.658 23.279 1.00 97.81 193 CYS A CA 1
ATOM 1539 C C . CYS A 1 193 ? -22.342 -14.680 23.387 1.00 97.81 193 CYS A C 1
ATOM 1541 O O . CYS A 1 193 ? -23.456 -14.285 23.737 1.00 97.81 193 CYS A O 1
ATOM 1543 N N . PRO A 1 194 ? -22.099 -15.991 23.197 1.00 97.12 194 PRO A N 1
ATOM 1544 C CA . PRO A 1 194 ? -23.159 -16.999 23.276 1.00 97.12 194 PRO A CA 1
ATOM 1545 C C . PRO A 1 194 ? -23.739 -17.160 24.691 1.00 97.12 194 PRO A C 1
ATOM 1547 O O . PRO A 1 194 ? -24.863 -17.626 24.840 1.00 97.12 194 PRO A O 1
ATOM 1550 N N . SER A 1 195 ? -22.999 -16.771 25.737 1.00 97.12 195 SER A N 1
ATOM 1551 C CA . SER A 1 195 ? -23.447 -16.925 27.127 1.00 97.12 195 SER A CA 1
ATOM 1552 C C . SER A 1 195 ? -24.320 -15.771 27.616 1.00 97.12 195 SER A C 1
ATOM 1554 O O . SER A 1 195 ? -25.403 -16.004 28.139 1.00 97.12 195 SER A O 1
ATOM 1556 N N . CYS A 1 196 ? -23.846 -14.526 27.490 1.00 96.38 196 CYS A N 1
ATOM 1557 C CA . CYS A 1 196 ? -24.545 -13.352 28.032 1.00 96.38 196 CYS A CA 1
ATOM 1558 C C . CYS A 1 196 ? -25.191 -12.469 26.961 1.00 96.38 196 CYS A C 1
ATOM 1560 O O . CYS A 1 196 ? -25.845 -11.486 27.302 1.00 96.38 196 CYS A O 1
ATOM 1562 N N . GLN A 1 197 ? -25.012 -12.804 25.678 1.00 97.00 197 GLN A N 1
ATOM 1563 C CA . GLN A 1 197 ? -25.519 -12.057 24.521 1.00 97.00 197 GLN A CA 1
ATOM 1564 C C . GLN A 1 197 ? -24.990 -10.622 24.400 1.00 97.00 197 GLN A C 1
ATOM 1566 O O . GLN A 1 197 ? -25.498 -9.852 23.590 1.00 97.00 197 GLN A O 1
ATOM 1571 N N . SER A 1 198 ? -23.967 -10.252 25.175 1.00 97.69 198 SER A N 1
ATOM 1572 C CA . SER A 1 198 ? -23.286 -8.973 24.990 1.00 97.69 198 SER A CA 1
ATOM 1573 C C . SER A 1 198 ? -22.491 -8.966 23.691 1.00 97.69 198 SER A C 1
ATOM 1575 O O . SER A 1 198 ? -21.813 -9.947 23.374 1.00 97.69 198 SER A O 1
ATOM 1577 N N . VAL A 1 199 ? -22.507 -7.836 22.991 1.00 98.19 199 VAL A N 1
ATOM 1578 C CA . VAL A 1 199 ? -21.583 -7.553 21.890 1.00 98.19 199 VAL A CA 1
ATOM 1579 C C . VAL A 1 199 ? -20.187 -7.350 22.479 1.00 98.19 199 VAL A C 1
ATOM 1581 O O . VAL A 1 199 ? -19.959 -6.432 23.268 1.00 98.19 199 VAL A O 1
ATOM 1584 N N . ALA A 1 200 ? -19.263 -8.240 22.128 1.00 98.19 200 ALA A N 1
ATOM 1585 C CA . ALA A 1 200 ? -17.895 -8.269 22.618 1.00 98.19 200 ALA A CA 1
ATOM 1586 C C . ALA A 1 200 ? -16.926 -7.816 21.512 1.00 98.19 200 ALA A C 1
ATOM 1588 O O . ALA A 1 200 ? -16.859 -8.472 20.469 1.00 98.19 200 ALA A O 1
ATOM 1589 N N . PRO A 1 201 ? -16.156 -6.733 21.721 1.00 98.25 201 PRO A N 1
ATOM 1590 C CA . PRO A 1 201 ? -15.102 -6.342 20.801 1.00 98.25 201 PRO A CA 1
ATOM 1591 C C . PRO A 1 201 ? -13.878 -7.242 20.966 1.00 98.25 201 PRO A C 1
ATOM 1593 O O . PRO A 1 201 ? -13.486 -7.580 22.084 1.00 98.25 201 PRO A O 1
ATOM 1596 N N . LEU A 1 202 ? -13.263 -7.616 19.850 1.00 97.69 202 LEU A N 1
ATOM 1597 C CA . LEU A 1 202 ? -12.117 -8.510 19.750 1.00 97.69 202 LEU A CA 1
ATOM 1598 C C . LEU A 1 202 ? -10.853 -7.684 19.530 1.00 97.69 202 LEU A C 1
ATOM 1600 O O . LEU A 1 202 ? -10.705 -6.998 18.524 1.00 97.69 202 LEU A O 1
ATOM 1604 N N . SER A 1 203 ? -9.931 -7.743 20.483 1.00 97.00 203 SER A N 1
ATOM 1605 C CA . SER A 1 203 ? -8.676 -7.015 20.415 1.00 97.00 203 SER A CA 1
ATOM 1606 C C . SER A 1 203 ? -7.552 -7.761 21.143 1.00 97.00 203 SER A C 1
ATOM 1608 O O . SER A 1 203 ? -7.727 -8.134 22.309 1.00 97.00 203 SER A O 1
ATOM 1610 N N . PRO A 1 204 ? -6.392 -7.983 20.493 1.00 94.94 204 PRO A N 1
ATOM 1611 C CA . PRO A 1 204 ? -5.241 -8.638 21.108 1.00 94.94 204 PRO A CA 1
ATOM 1612 C C . PRO A 1 204 ? -4.514 -7.748 22.116 1.00 94.94 204 PRO A C 1
ATOM 1614 O O . PRO A 1 204 ? -3.651 -8.236 22.835 1.00 94.94 204 PRO A O 1
ATOM 1617 N N . ASN A 1 205 ? -4.793 -6.443 22.115 1.00 93.31 205 ASN A N 1
ATOM 1618 C CA . ASN A 1 205 ? -4.309 -5.473 23.093 1.00 93.31 205 ASN A CA 1
ATOM 1619 C C . ASN A 1 205 ? -5.063 -4.144 22.933 1.00 93.31 205 ASN A C 1
ATOM 1621 O O . ASN A 1 205 ? -5.566 -3.841 21.855 1.00 93.31 205 ASN A O 1
ATOM 1625 N N . TRP A 1 206 ? -5.066 -3.303 23.963 1.00 96.31 206 TRP A N 1
ATOM 1626 C CA . TRP A 1 206 ? -5.775 -2.017 23.942 1.00 96.31 206 TRP A CA 1
ATOM 1627 C C . TRP A 1 206 ? -4.851 -0.792 23.915 1.00 96.31 206 TRP A C 1
ATOM 1629 O O . TRP A 1 206 ? -5.215 0.285 24.389 1.00 96.31 206 TRP A O 1
ATOM 1639 N N . TRP A 1 207 ? -3.640 -0.936 23.369 1.00 95.94 207 TRP A N 1
ATOM 1640 C CA . TRP A 1 207 ? -2.678 0.163 23.275 1.00 95.94 207 TRP A CA 1
ATOM 1641 C C . TRP A 1 207 ? -3.033 1.153 22.165 1.00 95.94 207 TRP A C 1
ATOM 1643 O O . TRP A 1 207 ? -3.177 0.777 21.005 1.00 95.94 207 TRP A O 1
ATOM 1653 N N . LEU A 1 208 ? -3.031 2.444 22.501 1.00 95.50 208 LEU A N 1
ATOM 1654 C CA . LEU A 1 208 ? -3.145 3.537 21.532 1.00 95.50 208 LEU A CA 1
ATOM 1655 C C . LEU A 1 208 ? -1.776 4.145 21.222 1.00 95.50 208 LEU A C 1
ATOM 1657 O O . LEU A 1 208 ? -1.423 4.348 20.063 1.00 95.50 208 LEU A O 1
ATOM 1661 N N . SER A 1 209 ? -0.962 4.388 22.249 1.00 93.00 209 SER A N 1
ATOM 1662 C CA . SER A 1 209 ? 0.393 4.902 22.082 1.00 93.00 209 SER A CA 1
ATOM 1663 C C . SER A 1 209 ? 1.323 4.412 23.183 1.00 93.00 209 SER A C 1
ATOM 1665 O O . SER A 1 209 ? 1.057 4.561 24.373 1.00 93.00 209 SER A O 1
ATOM 1667 N N . LYS A 1 210 ? 2.461 3.884 22.740 1.00 88.38 210 LYS A N 1
ATOM 1668 C CA . LYS A 1 210 ? 3.662 3.569 23.520 1.00 88.38 210 LYS A CA 1
ATOM 1669 C C . LYS A 1 210 ? 4.847 4.396 23.026 1.00 88.38 210 LYS A C 1
ATOM 1671 O O . LYS A 1 210 ? 6.002 3.968 23.126 1.00 88.38 210 LYS A O 1
ATOM 1676 N N . THR A 1 211 ? 4.572 5.547 22.404 1.00 76.38 211 THR A N 1
ATOM 1677 C CA . THR A 1 211 ? 5.626 6.350 21.787 1.00 76.38 211 THR A CA 1
ATOM 1678 C C . THR A 1 211 ? 6.677 6.743 22.815 1.00 76.38 211 THR A C 1
ATOM 1680 O O . THR A 1 211 ? 6.405 7.030 23.980 1.00 76.38 211 THR A O 1
ATOM 1683 N N . SER A 1 212 ? 7.916 6.703 22.359 1.00 67.62 212 SER A N 1
ATOM 1684 C CA . SER A 1 212 ? 9.089 7.149 23.089 1.00 67.62 212 SER A CA 1
ATOM 1685 C C . SER A 1 212 ? 9.912 7.978 22.119 1.00 67.62 212 SER A C 1
ATOM 1687 O O . SER A 1 212 ? 10.012 7.630 20.939 1.00 67.62 212 SER A O 1
ATOM 1689 N N . ASN A 1 213 ? 10.478 9.085 22.587 1.00 58.84 213 ASN A N 1
ATOM 1690 C CA . ASN A 1 213 ? 11.267 9.952 21.733 1.00 58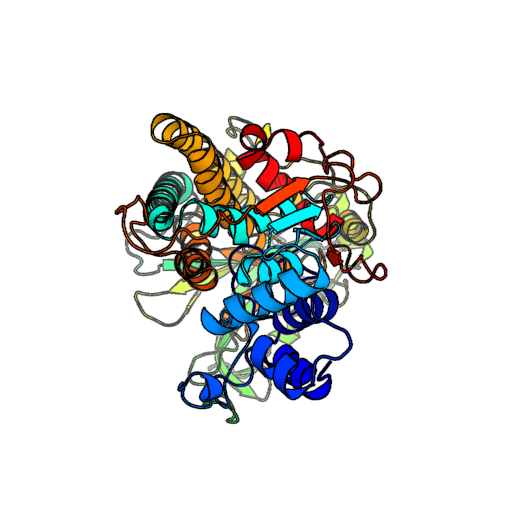.84 213 ASN A CA 1
ATOM 1691 C C . ASN A 1 213 ? 12.536 9.241 21.269 1.00 58.84 213 ASN A C 1
ATOM 1693 O O . ASN A 1 213 ? 13.211 8.524 22.019 1.00 58.84 213 ASN A O 1
ATOM 1697 N N . TYR A 1 214 ? 12.864 9.485 20.004 1.00 50.62 214 TYR A N 1
ATOM 1698 C CA . TYR A 1 214 ? 14.133 9.098 19.419 1.00 50.62 214 TYR A CA 1
ATOM 1699 C C . TYR A 1 214 ? 15.271 9.775 20.193 1.00 50.62 214 TYR A C 1
ATOM 1701 O O . TYR A 1 214 ? 15.342 10.998 20.258 1.00 50.62 214 TYR A O 1
ATOM 1709 N N . ALA A 1 215 ? 16.148 8.973 20.797 1.00 53.44 215 ALA A N 1
ATOM 1710 C CA . ALA A 1 215 ? 17.303 9.457 21.556 1.00 53.44 215 ALA A CA 1
ATOM 1711 C C . ALA A 1 215 ? 18.593 9.501 20.712 1.00 53.44 215 ALA A C 1
ATOM 1713 O O . ALA A 1 215 ? 19.669 9.732 21.247 1.00 53.44 215 ALA A O 1
ATOM 1714 N N . GLY A 1 216 ? 18.503 9.261 19.399 1.00 47.59 216 GLY A N 1
ATOM 1715 C CA . GLY A 1 216 ? 19.665 9.042 18.535 1.00 47.59 216 GLY A CA 1
ATOM 1716 C C . GLY A 1 216 ? 19.924 7.560 18.245 1.00 47.59 216 GLY A C 1
ATOM 1717 O O . GLY A 1 216 ? 19.437 6.662 18.936 1.00 47.59 216 GLY A O 1
ATOM 1718 N N . LYS A 1 217 ? 20.691 7.293 17.184 1.00 46.81 217 LYS A N 1
ATOM 1719 C CA . LYS A 1 217 ? 21.076 5.938 16.766 1.00 46.81 217 LYS A CA 1
ATOM 1720 C C . LYS A 1 217 ? 22.003 5.336 17.829 1.00 46.81 217 LYS A C 1
ATOM 1722 O O . LYS A 1 217 ? 23.019 5.935 18.155 1.00 46.81 217 LYS A O 1
ATOM 1727 N N . GLY A 1 218 ? 21.651 4.168 18.368 1.00 53.38 218 GLY A N 1
ATOM 1728 C CA . GLY A 1 218 ? 22.438 3.487 19.408 1.00 53.38 218 GLY A CA 1
ATOM 1729 C C . GLY A 1 218 ? 22.167 3.946 20.846 1.00 53.38 218 GLY A C 1
ATOM 1730 O O . GLY A 1 218 ? 22.814 3.444 21.759 1.00 53.38 218 GLY A O 1
ATOM 1731 N N . GLN A 1 219 ? 21.206 4.851 21.073 1.00 50.56 219 GLN A N 1
ATOM 1732 C CA . GLN A 1 219 ? 20.781 5.252 22.418 1.00 50.56 219 GLN A CA 1
ATOM 1733 C C . GLN A 1 219 ? 19.403 4.686 22.773 1.00 50.56 219 GLN A C 1
ATOM 1735 O O . GLN A 1 219 ? 18.525 4.540 21.918 1.00 50.56 219 GLN A O 1
ATOM 1740 N N . ALA A 1 220 ? 19.193 4.394 24.059 1.00 57.53 220 ALA A N 1
ATOM 1741 C CA . ALA A 1 220 ? 17.886 3.999 24.570 1.00 57.53 220 ALA A CA 1
ATOM 1742 C C . ALA A 1 220 ? 16.887 5.156 24.402 1.00 57.53 220 ALA A C 1
ATOM 1744 O O . ALA A 1 220 ? 17.144 6.276 24.846 1.00 57.53 220 ALA A O 1
ATOM 1745 N N . ARG A 1 221 ? 15.743 4.889 23.759 1.00 61.56 221 ARG A N 1
ATOM 1746 C CA . ARG A 1 221 ? 14.684 5.890 23.554 1.00 61.56 221 ARG A CA 1
ATOM 1747 C C . ARG A 1 221 ? 14.229 6.474 24.895 1.00 61.56 221 ARG A C 1
ATOM 1749 O O . ARG A 1 221 ? 13.974 5.728 25.840 1.00 61.56 221 ARG A O 1
ATOM 1756 N N . LYS A 1 222 ? 14.084 7.800 24.967 1.00 53.69 222 LYS A N 1
ATOM 1757 C CA . LYS A 1 222 ? 13.578 8.489 26.164 1.00 53.69 222 LYS A CA 1
ATOM 1758 C C . LYS A 1 222 ? 12.065 8.615 26.064 1.00 53.69 222 LYS A C 1
ATOM 1760 O O . LYS A 1 222 ? 11.562 9.197 25.111 1.00 53.69 222 LYS A O 1
ATOM 1765 N N . VAL A 1 223 ? 11.323 8.087 27.032 1.00 59.56 223 VAL A N 1
ATOM 1766 C CA . VAL A 1 223 ? 9.878 8.349 27.105 1.00 59.56 223 VAL A CA 1
ATOM 1767 C C . VAL A 1 223 ? 9.680 9.770 27.613 1.00 59.56 223 VAL A C 1
ATOM 1769 O O . VAL A 1 223 ? 10.014 10.071 28.752 1.00 59.56 223 VAL A O 1
ATOM 1772 N N . THR A 1 224 ? 9.187 10.651 26.755 1.00 55.19 224 THR A N 1
ATOM 1773 C CA . THR A 1 224 ? 8.963 12.074 27.067 1.00 55.19 224 THR A CA 1
ATOM 1774 C C . THR A 1 224 ? 7.499 12.475 26.911 1.00 55.19 224 THR A C 1
ATOM 1776 O O . THR A 1 224 ? 7.127 13.573 27.313 1.00 55.19 224 THR A O 1
ATOM 1779 N N . SER A 1 225 ? 6.674 11.604 26.330 1.00 68.69 225 SER A N 1
ATOM 1780 C CA . SER A 1 225 ? 5.239 11.785 26.133 1.00 68.69 225 SER A CA 1
ATOM 1781 C C . SER A 1 225 ? 4.442 10.820 27.008 1.00 68.69 225 SER A C 1
ATOM 1783 O O . SER A 1 225 ? 4.965 9.811 27.490 1.00 68.69 225 SER A O 1
ATOM 1785 N N . ASP A 1 226 ? 3.177 11.161 27.234 1.00 85.19 226 ASP A N 1
ATOM 1786 C CA . ASP A 1 226 ? 2.230 10.255 27.876 1.00 85.19 226 ASP A CA 1
ATOM 1787 C C . ASP A 1 226 ? 1.966 9.039 26.976 1.00 85.19 226 ASP A C 1
ATOM 1789 O O . ASP A 1 226 ? 1.967 9.130 25.745 1.00 85.19 226 ASP A O 1
ATOM 1793 N N . TRP A 1 227 ? 1.763 7.891 27.609 1.00 91.94 227 TRP A N 1
ATOM 1794 C CA . TRP A 1 227 ? 1.258 6.673 26.994 1.00 91.94 227 TRP A CA 1
ATOM 1795 C C . TRP A 1 227 ? -0.263 6.655 27.077 1.00 91.94 227 TRP A C 1
ATOM 1797 O O . TRP A 1 227 ? -0.851 7.177 28.027 1.00 91.94 227 TRP A O 1
ATOM 1807 N N . TYR A 1 228 ? -0.877 6.041 26.070 1.00 94.56 228 TYR A N 1
ATOM 1808 C CA . TYR A 1 228 ? -2.324 5.989 25.909 1.00 94.56 228 TYR A CA 1
ATOM 1809 C C . TYR A 1 228 ? -2.779 4.553 25.663 1.00 94.56 228 TYR A C 1
ATOM 1811 O O . TYR A 1 228 ? -2.169 3.819 24.876 1.00 94.56 228 TYR A O 1
ATOM 1819 N N . ALA A 1 229 ? -3.882 4.177 26.294 1.00 97.06 229 ALA A N 1
ATOM 1820 C CA . ALA A 1 229 ? -4.595 2.926 26.075 1.00 97.06 229 ALA A CA 1
ATOM 1821 C C . ALA A 1 229 ? -6.098 3.144 26.280 1.00 97.06 229 ALA A C 1
ATOM 1823 O O . ALA A 1 229 ? -6.512 4.195 26.767 1.00 97.06 229 ALA A O 1
ATOM 1824 N N . VAL A 1 230 ? -6.907 2.145 25.942 1.00 96.94 230 VAL A N 1
ATOM 1825 C CA . VAL A 1 230 ? -8.293 2.072 26.417 1.00 96.94 230 VAL A CA 1
ATOM 1826 C C . VAL A 1 230 ? -8.470 0.908 27.382 1.00 96.94 230 VAL A C 1
ATOM 1828 O O . VAL A 1 230 ? -7.710 -0.065 27.365 1.00 96.94 230 VAL A O 1
ATOM 1831 N N . LYS A 1 231 ? -9.475 1.018 28.240 1.00 96.94 231 LYS A N 1
ATOM 1832 C CA . LYS A 1 231 ? -9.943 -0.049 29.116 1.00 96.94 231 LYS A CA 1
ATOM 1833 C C . LYS A 1 231 ? -11.376 -0.409 28.723 1.00 96.94 231 LYS A C 1
ATOM 1835 O O . LYS A 1 231 ? -12.226 0.479 28.750 1.00 96.94 231 LYS A O 1
ATOM 1840 N N . PRO A 1 232 ? -11.660 -1.662 28.330 1.00 97.31 232 PRO A N 1
ATOM 1841 C CA . PRO A 1 232 ? -13.025 -2.096 28.057 1.00 97.31 232 PRO A CA 1
ATOM 1842 C C . PRO A 1 232 ? -13.834 -2.171 29.360 1.00 97.31 232 PRO A C 1
ATOM 1844 O O . PRO A 1 232 ? -13.405 -2.800 30.329 1.00 97.31 232 PRO A O 1
ATOM 1847 N N . ILE A 1 233 ? -15.016 -1.555 29.370 1.00 97.25 233 ILE A N 1
ATOM 1848 C CA . ILE A 1 233 ? -15.929 -1.467 30.514 1.00 97.25 233 ILE A CA 1
ATOM 1849 C C . ILE A 1 233 ? -17.263 -2.132 30.147 1.00 97.25 233 ILE A C 1
ATOM 1851 O O . ILE A 1 233 ? -17.981 -1.637 29.279 1.00 97.25 233 ILE A O 1
ATOM 1855 N N . PRO A 1 234 ? -17.640 -3.254 30.777 1.00 96.81 234 PRO A N 1
ATOM 1856 C CA . PRO A 1 234 ? -18.924 -3.892 30.511 1.00 96.81 234 PRO A CA 1
ATOM 1857 C C . PRO A 1 234 ? -20.128 -2.996 30.805 1.00 96.81 234 PRO A C 1
ATOM 1859 O O . PRO A 1 234 ? -20.278 -2.492 31.915 1.00 96.81 234 PRO A O 1
ATOM 1862 N N . ASN A 1 235 ? -21.045 -2.901 29.844 1.00 96.12 235 ASN A N 1
ATOM 1863 C CA . ASN A 1 235 ? -22.366 -2.318 30.023 1.00 96.12 235 ASN A CA 1
ATOM 1864 C C . ASN A 1 235 ? -23.421 -3.423 29.900 1.00 96.12 235 ASN A C 1
ATOM 1866 O O . ASN A 1 235 ? -23.839 -3.804 28.804 1.00 96.12 235 ASN A O 1
ATOM 1870 N N . LEU A 1 236 ? -23.801 -3.987 31.049 1.00 93.31 236 LEU A N 1
ATOM 1871 C CA . LEU A 1 236 ? -24.693 -5.147 31.113 1.00 93.31 236 LEU A CA 1
ATOM 1872 C C . LEU A 1 236 ? -26.131 -4.808 30.705 1.00 93.31 236 LEU A C 1
ATOM 1874 O O . LEU A 1 236 ? -26.797 -5.646 30.103 1.00 93.31 236 LEU A O 1
ATOM 1878 N N . THR A 1 237 ? -26.589 -3.589 30.997 1.00 93.94 237 THR A N 1
ATOM 1879 C CA . THR A 1 237 ? -27.933 -3.111 30.639 1.00 93.94 237 THR A CA 1
ATOM 1880 C C . THR A 1 237 ? -28.106 -3.063 29.128 1.00 93.94 237 THR A C 1
ATOM 1882 O O . THR A 1 237 ? -29.081 -3.572 28.586 1.00 93.94 237 THR A O 1
ATOM 1885 N N . GLU A 1 238 ? -27.112 -2.505 28.446 1.00 94.69 238 GLU A N 1
ATOM 1886 C CA . GLU A 1 238 ? -27.134 -2.283 27.003 1.00 94.69 238 GLU A CA 1
ATOM 1887 C C . GLU A 1 238 ? -26.524 -3.449 26.210 1.00 94.69 238 GLU A C 1
ATOM 1889 O O . GLU A 1 238 ? -26.386 -3.367 24.990 1.00 94.69 238 GLU A O 1
ATOM 1894 N N . LYS A 1 239 ? -26.119 -4.527 26.899 1.00 96.56 239 LYS A N 1
ATOM 1895 C CA . LYS A 1 239 ? -25.458 -5.708 26.321 1.00 96.56 239 LYS A CA 1
ATOM 1896 C C . LYS A 1 239 ? -24.298 -5.344 25.383 1.00 96.56 239 LYS A C 1
ATOM 1898 O O . LYS A 1 239 ? -24.147 -5.909 24.299 1.00 96.56 239 LYS A O 1
ATOM 1903 N N . ARG A 1 240 ? -23.439 -4.422 25.814 1.00 95.56 240 ARG A N 1
ATOM 1904 C CA . ARG A 1 240 ? -22.251 -3.993 25.059 1.00 95.56 240 ARG A CA 1
ATOM 1905 C C . ARG A 1 240 ? -21.057 -3.754 25.976 1.00 95.56 240 ARG A C 1
ATOM 1907 O O . ARG A 1 240 ? -21.138 -3.920 27.193 1.00 95.56 240 ARG A O 1
ATOM 1914 N N . VAL A 1 241 ? -19.940 -3.363 25.381 1.00 97.56 241 VAL A N 1
ATOM 1915 C CA . VAL A 1 241 ? -18.726 -2.957 26.091 1.00 97.56 241 VAL A CA 1
ATOM 1916 C C . VAL A 1 241 ? -18.455 -1.498 25.753 1.00 97.56 241 VAL A C 1
ATOM 1918 O O . VAL A 1 241 ? -18.258 -1.175 24.590 1.00 97.56 241 VAL A O 1
ATOM 1921 N N . ASP A 1 242 ? -18.482 -0.627 26.753 1.00 97.12 242 ASP A N 1
ATOM 1922 C CA . ASP A 1 242 ? -18.045 0.763 26.639 1.00 97.12 242 ASP A CA 1
ATOM 1923 C C . ASP A 1 242 ? -16.519 0.844 26.864 1.00 97.12 242 ASP A C 1
ATOM 1925 O O . ASP A 1 242 ? -15.858 -0.169 27.112 1.00 97.12 242 ASP A O 1
ATOM 1929 N N . PHE A 1 243 ? -15.930 2.037 26.774 1.00 97.81 243 PHE A N 1
ATOM 1930 C CA . PHE A 1 243 ? -14.487 2.223 26.938 1.00 97.81 243 PHE A CA 1
ATOM 1931 C C . PHE A 1 243 ? -14.165 3.393 27.857 1.00 97.81 243 PHE A C 1
ATOM 1933 O O . PHE A 1 243 ? -14.867 4.399 27.877 1.00 97.81 243 PHE A O 1
ATOM 1940 N N . GLU A 1 244 ? -13.051 3.270 28.565 1.00 97.44 244 GLU A N 1
ATOM 1941 C CA . GLU A 1 244 ? -12.428 4.336 29.338 1.00 97.44 244 GLU A CA 1
ATOM 1942 C C . GLU A 1 244 ? -11.047 4.639 28.742 1.00 97.44 244 GLU A C 1
ATOM 1944 O O . GLU A 1 244 ? -10.273 3.722 28.451 1.00 97.44 244 GLU A O 1
ATOM 1949 N N . LEU A 1 245 ? -10.730 5.919 28.525 1.00 97.19 245 LEU A N 1
ATOM 1950 C CA . LEU A 1 245 ? -9.412 6.327 28.040 1.00 97.19 245 LEU A CA 1
ATOM 1951 C C . LEU A 1 245 ? -8.424 6.366 29.205 1.00 97.19 245 LEU A C 1
ATOM 1953 O O . LEU A 1 245 ? -8.601 7.131 30.148 1.00 97.19 245 LEU A O 1
ATOM 1957 N N . ILE A 1 246 ? -7.329 5.623 29.077 1.00 96.44 246 ILE A N 1
ATOM 1958 C CA . ILE A 1 246 ? -6.237 5.629 30.044 1.00 96.44 246 ILE A CA 1
ATOM 1959 C C . ILE A 1 246 ? -5.073 6.441 29.485 1.00 96.44 246 ILE A C 1
ATOM 1961 O O . ILE A 1 246 ? -4.554 6.148 28.404 1.00 96.44 246 ILE A O 1
ATOM 1965 N N . LYS A 1 247 ? -4.642 7.447 30.248 1.00 94.06 247 LYS A N 1
ATOM 1966 C CA . LYS A 1 247 ? -3.514 8.328 29.935 1.00 94.06 247 LYS A CA 1
ATOM 1967 C C . LYS A 1 247 ? -2.583 8.414 31.138 1.00 94.06 247 LYS A C 1
ATOM 1969 O O . LYS A 1 247 ? -3.034 8.636 32.257 1.00 94.06 247 LYS A O 1
ATOM 1974 N N . GLY A 1 248 ? -1.280 8.290 30.912 1.00 92.38 248 GLY A N 1
ATOM 1975 C CA . GLY A 1 248 ? -0.303 8.425 31.990 1.00 92.38 248 GLY A CA 1
ATOM 1976 C C . GLY A 1 248 ? 1.139 8.303 31.522 1.00 92.38 248 GLY A C 1
ATOM 1977 O O . GLY A 1 248 ? 1.418 8.213 30.329 1.00 92.38 248 GLY A O 1
ATOM 1978 N N . LYS A 1 249 ? 2.087 8.295 32.458 1.00 90.56 249 LYS A N 1
ATOM 1979 C CA . LYS A 1 249 ? 3.511 8.098 32.133 1.00 90.56 249 LYS A CA 1
ATOM 1980 C C . LYS A 1 249 ? 3.816 6.611 31.950 1.00 90.56 249 LYS A C 1
ATOM 1982 O O . LYS A 1 249 ? 3.067 5.755 32.409 1.00 90.56 249 LYS A O 1
ATOM 1987 N N . LYS A 1 250 ? 4.955 6.287 31.330 1.00 90.38 250 LYS A N 1
ATOM 1988 C CA . LYS A 1 250 ? 5.467 4.908 31.338 1.00 90.38 250 LYS A CA 1
ATOM 1989 C C . LYS A 1 250 ? 5.663 4.434 32.785 1.00 90.38 250 LYS A C 1
ATOM 1991 O O . LYS A 1 250 ? 6.392 5.076 33.542 1.00 90.38 250 LYS A O 1
ATOM 1996 N N . GLY A 1 251 ? 5.038 3.311 33.125 1.00 88.06 251 GLY A N 1
ATOM 1997 C CA . GLY A 1 251 ? 5.183 2.622 34.403 1.00 88.06 251 GLY A CA 1
ATOM 1998 C C . GLY A 1 251 ? 6.251 1.523 34.382 1.00 88.06 251 GLY A C 1
ATOM 1999 O O . GLY A 1 251 ? 7.242 1.589 33.641 1.00 88.06 251 GLY A O 1
ATOM 2000 N N . LYS A 1 252 ? 6.066 0.498 35.217 1.00 85.94 252 LYS A N 1
ATOM 2001 C CA . LYS A 1 252 ? 6.936 -0.688 35.278 1.00 85.94 252 LYS A CA 1
ATOM 2002 C C . LYS A 1 252 ? 6.717 -1.617 34.078 1.00 85.94 252 LYS A C 1
ATOM 2004 O O . LYS A 1 252 ? 5.656 -2.194 33.898 1.00 85.94 252 LYS A O 1
ATOM 2009 N N . GLY A 1 253 ? 7.762 -1.852 33.284 1.00 86.06 253 GLY A N 1
ATOM 2010 C CA . GLY A 1 253 ? 7.664 -2.744 32.123 1.00 86.06 253 GLY A CA 1
ATOM 2011 C C . GLY A 1 253 ? 6.763 -2.156 31.032 1.00 86.06 253 GLY A C 1
ATOM 2012 O O . GLY A 1 253 ? 7.093 -1.108 30.468 1.00 86.06 253 GLY A O 1
ATOM 2013 N N . THR A 1 254 ? 5.661 -2.843 30.726 1.00 86.81 254 THR A N 1
ATOM 2014 C CA . THR A 1 254 ? 4.635 -2.452 29.743 1.00 86.81 254 THR A CA 1
ATOM 2015 C C . THR A 1 254 ? 3.352 -1.988 30.434 1.00 86.81 254 THR A C 1
ATOM 2017 O O . THR A 1 254 ? 2.268 -2.450 30.112 1.00 86.81 254 THR A O 1
ATOM 2020 N N . THR A 1 255 ? 3.457 -1.066 31.388 1.00 92.25 255 THR A N 1
ATOM 2021 C CA . THR A 1 255 ? 2.295 -0.480 32.075 1.00 92.25 255 THR A CA 1
ATOM 2022 C C . THR A 1 255 ? 2.245 1.036 31.914 1.00 92.25 255 THR A C 1
ATOM 2024 O O . THR A 1 255 ? 3.236 1.688 31.560 1.00 92.25 255 THR A O 1
ATOM 2027 N N . ILE A 1 256 ? 1.069 1.601 32.172 1.00 92.62 256 ILE A N 1
ATOM 2028 C CA . ILE A 1 256 ? 0.821 3.036 32.258 1.00 92.62 256 ILE A CA 1
ATOM 2029 C C . ILE A 1 256 ? 0.664 3.395 33.733 1.00 92.62 256 ILE A C 1
ATOM 2031 O O . ILE A 1 256 ? -0.235 2.896 34.406 1.00 92.62 256 ILE A O 1
ATOM 2035 N N . LYS A 1 257 ? 1.519 4.290 34.227 1.00 93.50 257 LYS A N 1
ATOM 2036 C CA . LYS A 1 257 ? 1.386 4.877 35.557 1.00 93.50 257 LYS A CA 1
ATOM 2037 C C . LYS A 1 257 ? 0.398 6.040 35.498 1.00 93.50 257 LYS A C 1
ATOM 2039 O O . LYS A 1 257 ? 0.678 7.057 34.858 1.00 93.50 257 LYS A O 1
ATOM 2044 N N . THR A 1 258 ? -0.716 5.872 36.193 1.00 92.31 258 THR A N 1
ATOM 2045 C CA . THR A 1 258 ? -1.790 6.854 36.388 1.00 92.31 258 THR A CA 1
ATOM 2046 C C . THR A 1 258 ? -1.816 7.323 37.845 1.00 92.31 258 THR A C 1
ATOM 2048 O O . THR A 1 258 ? -1.064 6.803 38.677 1.00 92.31 258 THR A O 1
ATOM 2051 N N . ASP A 1 259 ? -2.686 8.280 38.165 1.00 89.38 259 ASP A N 1
ATOM 2052 C CA . ASP A 1 259 ? -2.908 8.717 39.550 1.00 89.38 259 ASP A CA 1
ATOM 2053 C C . ASP A 1 259 ? -3.565 7.617 40.408 1.00 89.38 259 ASP A C 1
ATOM 2055 O O . ASP A 1 259 ? -3.348 7.559 41.617 1.00 89.38 259 ASP A O 1
ATOM 2059 N N . GLU A 1 260 ? -4.293 6.690 39.778 1.00 88.50 260 GLU A N 1
ATOM 2060 C CA . GLU A 1 260 ? -4.969 5.556 40.426 1.00 88.50 260 GLU A CA 1
ATOM 2061 C C . GLU A 1 260 ? -4.069 4.317 40.580 1.00 88.50 260 GLU A C 1
ATOM 2063 O O . GLU A 1 260 ? -4.445 3.341 41.230 1.00 88.50 260 GLU A O 1
ATOM 2068 N N . GLY A 1 261 ? -2.864 4.343 40.001 1.00 91.56 261 GLY A N 1
ATOM 2069 C CA . GLY A 1 261 ? -1.893 3.252 40.072 1.00 91.56 261 GLY A CA 1
ATOM 2070 C C . GLY A 1 261 ? -1.349 2.811 38.713 1.00 91.56 261 GLY A C 1
ATOM 2071 O O . GLY A 1 261 ? -1.309 3.573 37.746 1.00 91.56 261 GLY A O 1
ATOM 2072 N N . GLU A 1 262 ? -0.868 1.570 38.659 1.00 93.94 262 GLU A N 1
ATOM 2073 C CA . GLU A 1 262 ? -0.317 0.945 37.451 1.00 93.94 262 GLU A CA 1
ATOM 2074 C C . GLU A 1 262 ? -1.431 0.243 36.665 1.00 93.94 262 GLU A C 1
ATOM 2076 O O . GLU A 1 262 ? -2.115 -0.629 37.198 1.00 93.94 262 GLU A O 1
ATOM 2081 N N . TYR A 1 263 ? -1.584 0.589 35.388 1.00 94.25 263 TYR A N 1
ATOM 2082 C CA . TYR A 1 263 ? -2.520 -0.052 34.468 1.00 94.25 263 TYR A CA 1
ATOM 2083 C C . TYR A 1 263 ? -1.765 -0.860 33.412 1.00 94.25 263 TYR A C 1
ATOM 2085 O O . TYR A 1 263 ? -0.903 -0.318 32.715 1.00 94.25 263 TYR A O 1
ATOM 2093 N N . ASN A 1 264 ? -2.103 -2.141 33.259 1.00 93.94 264 ASN A N 1
ATOM 2094 C CA . ASN A 1 264 ? -1.600 -2.985 32.180 1.00 93.94 264 ASN A CA 1
ATOM 2095 C C . ASN A 1 264 ? -2.708 -3.234 31.136 1.00 93.94 264 ASN A C 1
ATOM 2097 O O . ASN A 1 264 ? -3.625 -4.011 31.402 1.00 93.94 264 ASN A O 1
ATOM 2101 N N . PRO A 1 265 ? -2.635 -2.626 29.938 1.00 91.94 265 PRO A N 1
ATOM 2102 C CA . PRO A 1 265 ? -3.613 -2.860 28.873 1.00 91.94 265 PRO A CA 1
ATOM 2103 C C . PRO A 1 265 ? -3.708 -4.323 28.419 1.00 91.94 265 PRO A C 1
ATOM 2105 O O . PRO A 1 265 ? -4.754 -4.734 27.916 1.00 91.94 265 PRO A O 1
ATOM 2108 N N . ASP A 1 266 ? -2.639 -5.107 28.591 1.00 89.56 266 ASP A N 1
ATOM 2109 C CA . ASP A 1 266 ? -2.593 -6.503 28.147 1.00 89.56 266 ASP A CA 1
ATOM 2110 C C . ASP A 1 266 ? -3.460 -7.420 29.042 1.00 89.56 266 ASP A C 1
ATOM 2112 O O . ASP A 1 266 ? -3.940 -8.454 28.569 1.00 89.56 266 ASP A O 1
ATOM 2116 N N . ASP A 1 267 ? -3.766 -7.008 30.284 1.00 92.50 267 ASP A N 1
ATOM 2117 C CA . ASP A 1 267 ? -4.663 -7.733 31.206 1.00 92.50 267 ASP A CA 1
ATOM 2118 C C . ASP A 1 267 ? -6.124 -7.753 30.713 1.00 92.50 267 ASP A C 1
ATOM 2120 O O . ASP A 1 267 ? -6.924 -8.591 31.133 1.00 92.50 267 ASP A O 1
ATOM 2124 N N . TYR A 1 268 ? -6.470 -6.843 29.797 1.00 94.81 268 TYR A N 1
ATOM 2125 C CA . TYR A 1 268 ? -7.819 -6.657 29.256 1.00 94.81 268 TYR A CA 1
ATOM 2126 C C . TYR A 1 268 ? -7.969 -7.186 27.824 1.00 94.81 268 TYR A C 1
ATOM 2128 O O . TYR A 1 268 ? -8.950 -6.878 27.148 1.00 94.81 268 TYR A O 1
ATOM 2136 N N . THR A 1 269 ? -7.005 -7.976 27.345 1.00 95.62 269 THR A N 1
ATOM 2137 C CA . THR A 1 269 ? -7.058 -8.637 26.034 1.00 95.62 269 THR A CA 1
ATOM 2138 C C . THR A 1 269 ? -8.358 -9.428 25.867 1.00 95.62 269 THR A C 1
ATOM 2140 O O . THR A 1 269 ? -8.718 -10.232 26.729 1.00 95.62 269 THR A O 1
ATOM 2143 N N . THR A 1 270 ? -9.054 -9.229 24.746 1.00 97.31 270 THR A N 1
ATOM 2144 C CA . THR A 1 270 ? -10.356 -9.867 24.479 1.00 97.31 270 THR A CA 1
ATOM 2145 C C . THR A 1 270 ? -10.305 -10.910 23.370 1.00 97.31 270 THR A C 1
ATOM 2147 O O . THR A 1 270 ? -11.279 -11.633 23.181 1.00 97.31 270 THR A O 1
ATOM 2150 N N . VAL A 1 271 ? -9.174 -11.039 22.669 1.00 97.06 271 VAL A N 1
ATOM 2151 C CA . VAL A 1 271 ? -8.896 -12.167 21.771 1.00 97.06 271 VAL A CA 1
ATOM 2152 C C . VAL A 1 271 ? -7.413 -12.522 21.790 1.00 97.06 271 VAL A C 1
ATOM 2154 O O . VAL A 1 271 ? -6.551 -11.649 21.760 1.00 97.06 271 VAL A O 1
ATOM 2157 N N . SER A 1 272 ? -7.086 -13.809 21.826 1.00 95.38 272 SER A N 1
ATOM 2158 C CA . SER A 1 272 ? -5.711 -14.295 21.716 1.00 95.38 272 SER A CA 1
ATOM 2159 C C . SER A 1 272 ? -5.698 -15.640 21.010 1.00 95.38 272 SER A C 1
ATOM 2161 O O . SER A 1 272 ? -6.439 -16.541 21.392 1.00 95.38 272 SER A O 1
ATOM 2163 N N . ARG A 1 273 ? -4.844 -15.790 19.988 1.00 91.38 273 ARG A N 1
ATOM 2164 C CA . ARG A 1 273 ? -4.717 -17.037 19.206 1.00 91.38 273 ARG A CA 1
ATOM 2165 C C . ARG A 1 273 ? -6.072 -17.558 18.687 1.00 91.38 273 ARG A C 1
ATOM 2167 O O . ARG A 1 273 ? -6.345 -18.745 18.781 1.00 91.38 273 ARG A O 1
ATOM 2174 N N . GLY A 1 274 ? -6.923 -16.652 18.198 1.00 90.81 274 GLY A N 1
ATOM 2175 C CA . GLY A 1 274 ? -8.268 -16.968 17.691 1.00 90.81 274 GLY A CA 1
ATOM 2176 C C . GLY A 1 274 ? -9.342 -17.139 18.770 1.00 90.81 274 GLY A C 1
ATOM 2177 O O . GLY A 1 274 ? -10.521 -17.063 18.465 1.00 90.81 274 GLY A O 1
ATOM 2178 N N . VAL A 1 275 ? -8.970 -17.282 20.044 1.00 96.38 275 VAL A N 1
ATOM 2179 C CA . VAL A 1 275 ? -9.928 -17.498 21.136 1.00 96.38 275 VAL A CA 1
ATOM 2180 C C . VAL A 1 275 ? -10.308 -16.171 21.782 1.00 96.38 275 VAL A C 1
ATOM 2182 O O . VAL A 1 275 ? -9.447 -15.427 22.263 1.00 96.38 275 VAL A O 1
ATOM 2185 N N . GLY A 1 276 ? -11.604 -15.872 21.798 1.00 97.31 276 GLY A N 1
ATOM 2186 C CA . GLY A 1 276 ? -12.167 -14.681 22.417 1.00 97.31 276 GLY A CA 1
ATOM 2187 C C . GLY A 1 276 ? -12.439 -14.855 23.910 1.00 97.31 276 GLY A C 1
ATOM 2188 O O . GLY A 1 276 ? -12.665 -15.957 24.408 1.00 97.31 276 GLY A O 1
ATOM 2189 N N . ARG A 1 277 ? -12.484 -13.741 24.637 1.00 97.44 277 ARG A N 1
ATOM 2190 C CA . ARG A 1 277 ? -12.953 -13.674 26.023 1.00 97.44 277 ARG A CA 1
ATOM 2191 C C . ARG A 1 277 ? -13.942 -12.529 26.151 1.00 97.44 277 ARG A C 1
ATOM 2193 O O . ARG A 1 277 ? -13.595 -11.379 25.897 1.00 97.44 277 ARG A O 1
ATOM 2200 N N . CYS A 1 278 ? -15.171 -12.836 26.557 1.00 97.69 278 CYS A N 1
ATOM 2201 C CA . CYS A 1 278 ? -16.211 -11.832 26.729 1.00 97.69 278 CYS A CA 1
ATOM 2202 C C . CYS A 1 278 ? -15.867 -10.902 27.905 1.00 97.69 278 CYS A C 1
ATOM 2204 O O . CYS A 1 278 ? -15.784 -11.385 29.037 1.00 97.69 278 CYS A O 1
ATOM 2206 N N . PRO A 1 279 ? -15.747 -9.577 27.700 1.00 96.38 279 PRO A N 1
ATOM 2207 C CA . PRO A 1 279 ? -15.485 -8.649 28.802 1.00 96.38 279 PRO A CA 1
ATOM 2208 C C . PRO A 1 279 ? -16.629 -8.598 29.817 1.00 96.38 279 PRO A C 1
ATOM 2210 O O . PRO A 1 279 ? -16.393 -8.335 30.989 1.00 96.38 279 PRO A O 1
ATOM 2213 N N . SER A 1 280 ? -17.868 -8.860 29.381 1.00 96.56 280 SER A N 1
ATOM 2214 C CA . SER A 1 280 ? -19.059 -8.718 30.222 1.00 96.56 280 SER A CA 1
ATOM 2215 C C . SER A 1 280 ? -19.269 -9.851 31.220 1.00 96.56 280 SER A C 1
ATOM 2217 O O . SER A 1 280 ? -19.650 -9.585 32.353 1.00 96.56 280 SER A O 1
ATOM 2219 N N . CYS A 1 281 ? -19.045 -11.103 30.815 1.00 96.31 281 CYS A N 1
ATOM 2220 C CA . CYS A 1 281 ? -19.259 -12.268 31.683 1.00 96.31 281 CYS A CA 1
ATOM 2221 C C . CYS A 1 281 ? -17.989 -13.087 31.947 1.00 96.31 281 CYS A C 1
ATOM 2223 O O . CYS A 1 281 ? -18.025 -14.033 32.724 1.00 96.31 281 CYS A O 1
ATOM 2225 N N . GLY A 1 282 ? -16.868 -12.753 31.302 1.00 95.75 282 GLY A N 1
ATOM 2226 C CA . GLY A 1 282 ? -15.595 -13.454 31.454 1.00 95.75 282 GLY A CA 1
ATOM 2227 C C . GLY A 1 282 ? -15.492 -14.790 30.713 1.00 95.75 282 GLY A C 1
ATOM 2228 O O . GLY A 1 282 ? -14.385 -15.326 30.646 1.00 95.75 282 GLY A O 1
ATOM 2229 N N . ASN A 1 283 ? -16.591 -15.302 30.145 1.00 97.44 283 ASN A N 1
ATOM 2230 C CA . ASN A 1 283 ? -16.611 -16.578 29.430 1.00 97.44 283 ASN A CA 1
ATOM 2231 C C . ASN A 1 283 ? -15.788 -16.541 28.141 1.00 97.44 283 ASN A C 1
ATOM 2233 O O . ASN A 1 283 ? -15.651 -15.505 27.481 1.00 97.44 283 ASN A O 1
ATOM 2237 N N . ILE A 1 284 ? -15.283 -17.717 27.780 1.00 98.06 284 ILE A N 1
ATOM 2238 C CA . ILE A 1 284 ? -14.561 -17.959 26.535 1.00 98.06 284 ILE A CA 1
ATOM 2239 C C . ILE A 1 284 ? -15.552 -17.936 25.364 1.00 98.06 284 ILE A C 1
ATOM 2241 O O . ILE A 1 284 ? -16.658 -18.469 25.456 1.00 98.06 284 ILE A O 1
ATOM 2245 N N . ILE A 1 285 ? -15.148 -17.295 24.271 1.00 98.19 285 ILE A N 1
ATOM 2246 C CA . ILE A 1 285 ? -15.811 -17.361 22.970 1.00 98.19 285 ILE A CA 1
ATOM 2247 C C . ILE A 1 285 ? -14.859 -18.142 22.064 1.00 98.19 285 ILE A C 1
ATOM 2249 O O . ILE A 1 285 ? -13.825 -17.617 21.655 1.00 98.19 285 ILE A O 1
ATOM 2253 N N . GLU A 1 286 ? -15.175 -19.412 21.826 1.00 97.81 286 GLU A N 1
ATOM 2254 C CA . GLU A 1 286 ? -14.324 -20.318 21.048 1.00 97.81 286 GLU A CA 1
ATOM 2255 C C . GLU A 1 286 ? -14.092 -19.801 19.619 1.00 97.81 286 GLU A C 1
ATOM 2257 O O . GLU A 1 286 ? -14.972 -19.165 19.034 1.00 97.81 286 GLU A O 1
ATOM 2262 N N . ASP A 1 287 ? -12.928 -20.113 19.042 1.00 96.81 287 ASP A N 1
ATOM 2263 C CA . ASP A 1 287 ? -12.537 -19.693 17.683 1.00 96.81 287 ASP A CA 1
ATOM 2264 C C . ASP A 1 287 ? -13.590 -20.101 16.635 1.00 96.81 287 ASP A C 1
ATOM 2266 O O . ASP A 1 287 ? -14.029 -19.286 15.828 1.00 96.81 287 ASP A O 1
ATOM 2270 N N . GLU A 1 288 ? -14.116 -21.325 16.728 1.00 96.88 288 GLU A N 1
ATOM 2271 C CA . GLU A 1 288 ? -15.181 -21.814 15.839 1.00 96.88 288 GLU A CA 1
ATOM 2272 C C . GLU A 1 288 ? -16.500 -21.041 15.985 1.00 96.88 288 GLU A C 1
ATOM 2274 O O . GLU A 1 288 ? -17.223 -20.846 15.010 1.00 96.88 288 GLU A O 1
ATOM 2279 N N . VAL A 1 289 ? -16.809 -20.529 17.182 1.00 97.12 289 VAL A N 1
ATOM 2280 C CA . VAL A 1 289 ? -17.988 -19.674 17.391 1.00 97.12 289 VAL A CA 1
ATOM 2281 C C . VAL A 1 289 ? -17.770 -18.299 16.759 1.00 97.12 289 VAL A C 1
ATOM 2283 O O . VAL A 1 289 ? -18.700 -17.746 16.172 1.00 97.12 289 VAL A O 1
ATOM 2286 N N . ILE A 1 290 ? -16.553 -17.753 16.850 1.00 97.38 290 ILE A N 1
ATOM 2287 C CA . ILE A 1 290 ? -16.186 -16.488 16.199 1.00 97.38 290 ILE A CA 1
ATOM 2288 C C . ILE A 1 290 ? -16.283 -16.636 14.679 1.00 97.38 290 ILE A C 1
ATOM 2290 O O . ILE A 1 290 ? -16.961 -15.831 14.042 1.00 97.38 290 ILE A O 1
ATOM 2294 N N . LYS A 1 291 ? -15.670 -17.677 14.106 1.00 96.62 291 LYS A N 1
ATOM 2295 C CA . LYS A 1 291 ? -15.720 -17.964 12.664 1.00 96.62 291 LYS A CA 1
ATOM 2296 C C . LYS A 1 291 ? -17.142 -18.215 12.177 1.00 96.62 291 LYS A C 1
ATOM 2298 O O . LYS A 1 291 ? -17.551 -17.617 11.188 1.00 96.62 291 LYS A O 1
ATOM 2303 N N . SER A 1 292 ? -17.929 -19.011 12.903 1.00 97.06 292 SER A N 1
ATOM 2304 C CA . SER A 1 292 ? -19.327 -19.280 12.547 1.00 97.06 292 SER A CA 1
ATOM 2305 C C . SER A 1 292 ? -20.169 -18.000 12.513 1.00 97.06 292 SER A C 1
ATOM 2307 O O . SER A 1 292 ? -20.941 -17.796 11.575 1.00 97.06 292 SER A O 1
ATOM 2309 N N . GLN A 1 293 ? -19.998 -17.093 13.482 1.00 97.19 293 GLN A N 1
ATOM 2310 C CA . GLN A 1 293 ? -20.650 -15.778 13.442 1.00 97.19 293 GLN A CA 1
ATOM 2311 C C . GLN A 1 293 ? -20.143 -14.928 12.274 1.00 97.19 293 GLN A C 1
ATOM 2313 O O . GLN A 1 293 ? -20.945 -14.360 11.536 1.00 97.19 293 GLN A O 1
ATOM 2318 N N . ALA A 1 294 ? -18.826 -14.884 12.066 1.00 96.25 294 ALA A N 1
ATOM 2319 C CA . ALA A 1 294 ? -18.222 -14.138 10.970 1.00 96.25 294 ALA A CA 1
ATOM 2320 C C . ALA A 1 294 ? -18.753 -14.592 9.597 1.00 96.25 294 ALA A C 1
ATOM 2322 O O . ALA A 1 294 ? -19.046 -13.752 8.754 1.00 96.25 294 ALA A O 1
ATOM 2323 N N . GLN A 1 295 ? -18.946 -15.897 9.398 1.00 96.25 295 GLN A N 1
ATOM 2324 C CA . GLN A 1 295 ? -19.483 -16.481 8.166 1.00 96.25 295 GLN A CA 1
ATOM 2325 C C . GLN A 1 295 ? -20.998 -16.296 8.007 1.00 96.25 295 GLN A C 1
ATOM 2327 O O . GLN A 1 295 ? -21.471 -16.093 6.894 1.00 96.25 295 GLN A O 1
ATOM 2332 N N . SER A 1 296 ? -21.769 -16.376 9.095 1.00 95.12 296 SER A N 1
ATOM 2333 C CA . SER A 1 296 ? -23.239 -16.340 9.029 1.00 95.12 296 SER A CA 1
ATOM 2334 C C . SER A 1 296 ? -23.823 -14.929 9.009 1.00 95.12 296 SER A C 1
ATOM 2336 O O . SER A 1 296 ? -24.755 -14.663 8.254 1.00 95.12 296 SER A O 1
ATOM 2338 N N . VAL A 1 297 ? -23.302 -14.029 9.846 1.00 93.19 297 VAL A N 1
ATOM 2339 C CA . VAL A 1 297 ? -23.830 -12.664 10.019 1.00 93.19 297 VAL A CA 1
ATOM 2340 C C . VAL A 1 297 ? -22.791 -11.575 9.756 1.00 93.19 297 VAL A C 1
ATOM 2342 O O . VAL A 1 297 ? -23.160 -10.413 9.596 1.00 93.19 297 VAL A O 1
ATOM 2345 N N . GLY A 1 298 ? -21.507 -11.930 9.685 1.00 94.88 298 GLY A N 1
ATOM 2346 C CA . GLY A 1 298 ? -20.406 -10.978 9.578 1.00 94.88 298 GLY A CA 1
ATOM 2347 C C . GLY A 1 298 ? -19.865 -10.532 10.937 1.00 94.88 298 GLY A C 1
ATOM 2348 O O . GLY A 1 298 ? -20.527 -10.607 11.972 1.00 94.88 298 GLY A O 1
ATOM 2349 N N . LEU A 1 299 ? -18.625 -10.043 10.934 1.00 96.62 299 LEU A N 1
ATOM 2350 C CA . LEU A 1 299 ? -18.038 -9.376 12.096 1.00 96.62 299 LEU A CA 1
ATOM 2351 C C . LEU A 1 299 ? -18.593 -7.956 12.202 1.00 96.62 299 LEU A C 1
ATOM 2353 O O . LEU A 1 299 ? -18.536 -7.199 11.233 1.00 96.62 299 LEU A O 1
ATOM 2357 N N . GLY A 1 300 ? -19.072 -7.572 13.384 1.00 96.75 300 GLY A N 1
ATOM 2358 C CA . GLY A 1 300 ? -19.488 -6.195 13.627 1.00 96.75 300 GLY A CA 1
ATOM 2359 C C . GLY A 1 300 ? -18.295 -5.241 13.754 1.00 96.75 300 GLY A C 1
ATOM 2360 O O . GLY A 1 300 ? -17.129 -5.652 13.734 1.00 96.75 300 GLY A O 1
ATOM 2361 N N . HIS A 1 301 ? -18.589 -3.949 13.895 1.00 96.88 301 HIS A N 1
ATOM 2362 C CA . HIS A 1 301 ? -17.591 -2.882 13.972 1.00 96.88 301 HIS A CA 1
ATOM 2363 C C . HIS A 1 301 ? -17.893 -1.972 15.160 1.00 96.88 301 HIS A C 1
ATOM 2365 O O . HIS A 1 301 ? -18.984 -1.408 15.242 1.00 96.88 301 HIS A O 1
ATOM 2371 N N . GLN A 1 302 ? -16.928 -1.796 16.061 1.00 97.69 302 GLN A N 1
ATOM 2372 C CA . GLN A 1 302 ? -17.059 -0.879 17.189 1.00 97.69 302 GLN A CA 1
ATOM 2373 C C . GLN A 1 302 ? -15.887 0.098 17.246 1.00 97.69 302 GLN A C 1
ATOM 2375 O O . GLN A 1 302 ? -14.730 -0.303 17.379 1.00 97.69 302 GLN A O 1
ATOM 2380 N N . LEU A 1 303 ? -16.205 1.388 17.156 1.00 98.00 303 LEU A N 1
ATOM 2381 C CA . LEU A 1 303 ? -15.245 2.471 17.309 1.00 98.00 303 LEU A CA 1
ATOM 2382 C C . LEU A 1 303 ? -14.885 2.600 18.793 1.00 98.00 303 LEU A C 1
ATOM 2384 O O . LEU A 1 303 ? -15.775 2.789 19.621 1.00 98.00 303 LEU A O 1
ATOM 2388 N N . TYR A 1 304 ? -13.600 2.496 19.131 1.00 97.94 304 TYR A N 1
ATOM 2389 C CA . TYR A 1 304 ? -13.146 2.524 20.528 1.00 97.94 304 TYR A CA 1
ATOM 2390 C C . TYR A 1 304 ? -12.245 3.716 20.863 1.00 97.94 304 TYR A C 1
ATOM 2392 O O . TYR A 1 304 ? -12.107 4.067 22.033 1.00 97.94 304 TYR A O 1
ATOM 2400 N N . ALA A 1 305 ? -11.637 4.360 19.864 1.00 98.00 305 ALA A N 1
ATOM 2401 C CA . ALA A 1 305 ? -10.813 5.548 20.067 1.00 98.00 305 ALA A CA 1
ATOM 2402 C C . ALA A 1 305 ? -10.716 6.408 18.802 1.00 98.00 305 ALA A C 1
ATOM 2404 O O . ALA A 1 305 ? -10.856 5.920 17.681 1.00 98.00 305 ALA A O 1
ATOM 2405 N N . VAL A 1 306 ? -10.419 7.691 19.000 1.00 97.06 306 VAL A N 1
ATOM 2406 C CA . VAL A 1 306 ? -10.140 8.666 17.942 1.00 97.06 306 VAL A CA 1
ATOM 2407 C C . VAL A 1 306 ? -8.785 9.308 18.213 1.00 97.06 306 VAL A C 1
ATOM 2409 O O . VAL A 1 306 ? -8.536 9.788 19.321 1.00 97.06 306 VAL A O 1
ATOM 2412 N N . ALA A 1 307 ? -7.915 9.316 17.207 1.00 95.00 307 ALA A N 1
ATOM 2413 C CA . ALA A 1 307 ? -6.613 9.966 17.242 1.00 95.00 307 ALA A CA 1
ATOM 2414 C C . ALA A 1 307 ? -6.657 11.278 16.451 1.00 95.00 307 ALA A C 1
ATOM 2416 O O . ALA A 1 307 ? -7.047 11.296 15.279 1.00 95.00 307 ALA A O 1
ATOM 2417 N N . TYR A 1 308 ? -6.235 12.375 17.074 1.00 93.00 308 TYR A N 1
ATOM 2418 C CA . TYR A 1 308 ? -6.344 13.722 16.512 1.00 93.00 308 TYR A CA 1
ATOM 2419 C C . TYR A 1 308 ? -5.116 14.578 16.844 1.00 93.00 308 TYR A C 1
ATOM 2421 O O . TYR A 1 308 ? -4.310 14.234 17.710 1.00 93.00 308 TYR A O 1
ATOM 2429 N N . LYS A 1 309 ? -4.964 15.712 16.157 1.00 89.12 309 LYS A N 1
ATOM 2430 C CA . LYS A 1 309 ? -3.970 16.753 16.472 1.00 89.12 309 LYS A CA 1
ATOM 2431 C C . LYS A 1 309 ? -4.655 18.086 16.744 1.00 89.12 309 LYS A C 1
ATOM 2433 O O . LYS A 1 309 ? -5.729 18.333 16.212 1.00 89.12 309 LYS A O 1
ATOM 2438 N N . LYS A 1 310 ? -4.011 18.952 17.527 1.00 87.31 310 LYS A N 1
ATOM 2439 C CA . LYS A 1 310 ? -4.398 20.357 17.723 1.00 87.31 310 LYS A CA 1
ATOM 2440 C C . LYS A 1 310 ? -3.298 21.242 17.146 1.00 87.31 310 LYS A C 1
ATOM 2442 O O . LYS A 1 310 ? -2.209 21.361 17.711 1.00 87.31 310 LYS A O 1
ATOM 2447 N N . GLY A 1 311 ? -3.535 21.803 15.962 1.00 80.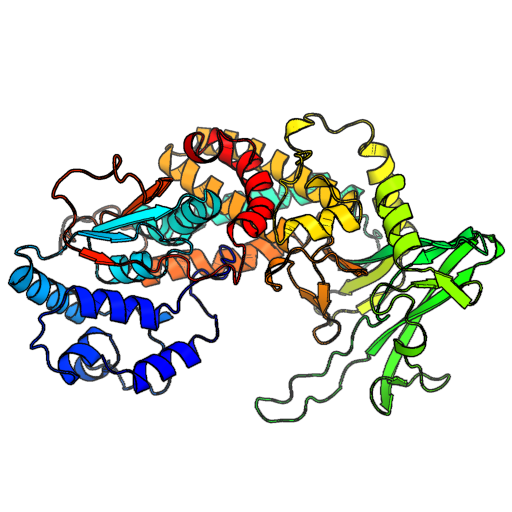50 311 GLY A N 1
ATOM 2448 C CA . GLY A 1 311 ? -2.501 22.512 15.204 1.00 80.50 311 GLY A CA 1
ATOM 2449 C C . GLY A 1 311 ? -1.258 21.641 14.956 1.00 80.50 311 GLY A C 1
ATOM 2450 O O . GLY A 1 311 ? -1.354 20.531 14.439 1.00 80.50 311 GLY A O 1
ATOM 2451 N N . LYS A 1 312 ? -0.072 22.129 15.345 1.00 73.75 312 LYS A N 1
ATOM 2452 C CA . LYS A 1 312 ? 1.215 21.414 15.192 1.00 73.75 312 LYS A CA 1
ATOM 2453 C C . LYS A 1 312 ? 1.566 20.502 16.384 1.00 73.75 312 LYS A C 1
ATOM 2455 O O . LYS A 1 312 ? 2.733 20.141 16.544 1.00 73.75 312 LYS A O 1
ATOM 2460 N N . SER A 1 313 ? 0.601 20.172 17.246 1.00 73.81 313 SER A N 1
ATOM 2461 C CA . SER A 1 313 ? 0.837 19.338 18.430 1.00 73.81 313 SER A CA 1
ATOM 2462 C C . SER A 1 313 ? 1.162 17.878 18.084 1.00 73.81 313 SER A C 1
ATOM 2464 O O . SER A 1 313 ? 0.958 17.398 16.964 1.00 73.81 313 SER A O 1
ATOM 2466 N N . SER A 1 314 ? 1.677 17.147 19.078 1.00 80.19 314 SER A N 1
ATOM 2467 C CA . SER A 1 314 ? 1.749 15.687 19.022 1.00 80.19 314 SER A CA 1
ATOM 2468 C C . SER A 1 314 ? 0.353 15.075 18.921 1.00 80.19 314 SER A C 1
ATOM 2470 O O . SER A 1 314 ? -0.614 15.657 19.406 1.00 80.19 314 SER A O 1
ATOM 2472 N N . LEU A 1 315 ? 0.273 13.871 18.354 1.00 88.06 315 LEU A N 1
ATOM 2473 C CA . LEU A 1 315 ? -0.967 13.105 18.292 1.00 88.06 315 LEU A CA 1
ATOM 2474 C C . LEU A 1 315 ? -1.535 12.867 19.704 1.00 88.06 315 LEU A C 1
ATOM 2476 O O . LEU A 1 315 ? -0.832 12.375 20.590 1.00 88.06 315 LEU A O 1
ATOM 2480 N N . GLU A 1 316 ? -2.801 13.217 19.889 1.00 91.44 316 GLU A N 1
ATOM 2481 C CA . GLU A 1 316 ? -3.600 12.979 21.088 1.00 91.44 316 GLU A CA 1
ATOM 2482 C C . GLU A 1 316 ? -4.710 11.963 20.792 1.00 91.44 316 GLU A C 1
ATOM 2484 O O . GLU A 1 316 ? -4.982 11.629 19.636 1.00 91.44 316 GLU A O 1
ATOM 2489 N N . PHE A 1 317 ? -5.346 11.462 21.851 1.00 94.62 317 PHE A N 1
ATOM 2490 C CA . PHE A 1 317 ? -6.409 10.468 21.761 1.00 94.62 317 PHE A CA 1
ATOM 2491 C C . PHE A 1 317 ? -7.589 10.865 22.636 1.00 94.62 317 PHE A C 1
ATOM 2493 O O . PHE A 1 317 ? -7.404 11.375 23.741 1.00 94.62 317 PHE A O 1
ATOM 2500 N N . ARG A 1 318 ? -8.796 10.575 22.156 1.00 95.38 318 ARG A N 1
ATOM 2501 C CA . ARG A 1 318 ? -10.043 10.682 22.918 1.00 95.38 318 ARG A CA 1
ATOM 2502 C C . ARG A 1 318 ? -10.947 9.490 22.636 1.00 95.38 318 ARG A C 1
ATOM 2504 O O . ARG A 1 318 ? -10.760 8.772 21.652 1.00 95.38 318 ARG A O 1
ATOM 2511 N N . LEU A 1 319 ? -11.943 9.300 23.495 1.00 97.44 319 LEU A N 1
ATOM 2512 C CA . LEU A 1 319 ? -13.053 8.411 23.181 1.00 97.44 319 LEU A CA 1
ATOM 2513 C C . LEU A 1 319 ? -13.909 9.011 22.050 1.00 97.44 319 LEU A C 1
ATOM 2515 O O . LEU A 1 319 ? -13.914 10.239 21.865 1.00 97.44 319 LEU A O 1
ATOM 2519 N N . PRO A 1 320 ? -14.628 8.169 21.294 1.00 95.62 320 PRO A N 1
ATOM 2520 C CA . PRO A 1 320 ? -15.589 8.638 20.306 1.00 95.62 320 PRO A CA 1
ATOM 2521 C C . PRO A 1 320 ? -16.689 9.469 20.962 1.00 95.62 320 PRO A C 1
ATOM 2523 O O . PRO A 1 320 ? -17.190 9.116 22.029 1.00 95.62 320 PRO A O 1
ATOM 2526 N N . ASN A 1 321 ? -17.063 10.572 20.326 1.00 93.56 321 ASN A N 1
ATOM 2527 C CA . ASN A 1 321 ? -18.186 11.407 20.729 1.00 93.56 321 ASN A CA 1
ATOM 2528 C C . ASN A 1 321 ? -19.372 11.206 19.768 1.00 93.56 321 ASN A C 1
ATOM 2530 O O . ASN A 1 321 ? -19.276 10.470 18.785 1.00 93.56 321 ASN A O 1
ATOM 2534 N N . GLN A 1 322 ? -20.494 11.877 20.040 1.00 92.50 322 GLN A N 1
ATOM 2535 C CA . GLN A 1 322 ? -21.705 11.720 19.233 1.00 92.50 322 GLN A CA 1
ATOM 2536 C C . GLN A 1 322 ? -21.499 12.098 17.758 1.00 92.50 322 GLN A C 1
ATOM 2538 O O . GLN A 1 322 ? -22.047 11.425 16.899 1.00 92.50 322 GLN A O 1
ATOM 2543 N N . PHE A 1 323 ? -20.662 13.093 17.440 1.00 91.56 323 PHE A N 1
ATOM 2544 C CA . PHE A 1 323 ? -20.382 13.464 16.049 1.00 91.56 323 PHE A CA 1
ATOM 2545 C C . PHE A 1 323 ? -19.683 12.329 15.293 1.00 91.56 323 PHE A C 1
ATOM 2547 O O . PHE A 1 323 ? -20.084 12.006 14.176 1.00 91.56 323 PHE A O 1
ATOM 2554 N N . ASP A 1 324 ? -18.683 11.683 15.903 1.00 93.94 324 ASP A N 1
ATOM 2555 C CA . ASP A 1 324 ? -17.987 10.559 15.262 1.00 93.94 324 ASP A CA 1
ATOM 2556 C C . ASP A 1 324 ? -18.957 9.403 14.960 1.00 93.94 324 ASP A C 1
ATOM 2558 O O . ASP A 1 324 ? -18.895 8.797 13.886 1.00 93.94 324 ASP A O 1
ATOM 2562 N N . LEU A 1 325 ? -19.863 9.121 15.905 1.00 94.06 325 LEU A N 1
ATOM 2563 C CA . LEU A 1 325 ? -20.878 8.073 15.792 1.00 94.06 325 LEU A CA 1
ATOM 2564 C C . LEU A 1 325 ? -21.958 8.431 14.763 1.00 94.06 325 LEU A C 1
ATOM 2566 O O . LEU A 1 325 ? -22.318 7.587 13.947 1.00 94.06 325 LEU A O 1
ATOM 2570 N N . ASP A 1 326 ? -22.428 9.679 14.749 1.00 92.81 326 ASP A N 1
ATOM 2571 C CA . ASP A 1 326 ? -23.414 10.181 13.789 1.00 92.81 326 ASP A CA 1
ATOM 2572 C C . ASP A 1 326 ? -22.871 10.120 12.359 1.00 92.81 326 ASP A C 1
ATOM 2574 O O . ASP A 1 326 ? -23.585 9.712 11.442 1.00 92.81 326 ASP A O 1
ATOM 2578 N N . GLY A 1 327 ? -21.595 10.475 12.164 1.00 93.25 327 GLY A N 1
ATOM 2579 C CA . GLY A 1 327 ? -20.914 10.362 10.874 1.00 93.25 327 GLY A CA 1
ATOM 2580 C C . GLY A 1 327 ? -20.944 8.932 10.336 1.00 93.25 327 GLY A C 1
ATOM 2581 O O . GLY A 1 327 ? -21.315 8.713 9.185 1.00 93.25 327 GLY A O 1
ATOM 2582 N N . TYR A 1 328 ? -20.645 7.946 11.187 1.00 94.06 328 TYR A N 1
ATOM 2583 C CA . TYR A 1 328 ? -20.734 6.531 10.820 1.00 94.06 328 TYR A CA 1
ATOM 2584 C C . TYR A 1 328 ? -22.184 6.059 10.616 1.00 94.06 328 TYR A C 1
ATOM 2586 O O . TYR A 1 328 ? -22.476 5.340 9.661 1.00 94.06 328 TYR A O 1
ATOM 2594 N N . GLN A 1 329 ? -23.125 6.500 11.454 1.00 92.44 329 GLN A N 1
ATOM 2595 C CA . GLN A 1 329 ? -24.534 6.123 11.330 1.00 92.44 329 GLN A CA 1
ATOM 2596 C C . GLN A 1 329 ? -25.159 6.632 10.023 1.00 92.44 329 GLN A C 1
ATOM 2598 O O . GLN A 1 329 ? -25.961 5.928 9.405 1.00 92.44 329 GLN A O 1
ATOM 2603 N N . LYS A 1 330 ? -24.769 7.825 9.556 1.00 92.19 330 LYS A N 1
ATOM 2604 C CA . LYS A 1 330 ? -25.170 8.336 8.236 1.00 92.19 330 LYS A CA 1
ATOM 2605 C C . LYS A 1 330 ? -24.727 7.411 7.108 1.00 92.19 330 LYS A C 1
ATOM 2607 O O . LYS A 1 330 ? -25.524 7.147 6.212 1.00 92.19 330 LYS A O 1
ATOM 2612 N N . VAL A 1 331 ? -23.504 6.878 7.174 1.00 90.94 331 VAL A N 1
ATOM 2613 C CA . VAL A 1 331 ? -23.005 5.922 6.174 1.00 90.94 331 VAL A CA 1
ATOM 2614 C C . VAL A 1 331 ? -23.904 4.697 6.103 1.00 90.94 331 VAL A C 1
ATOM 2616 O O . VAL A 1 331 ? -24.338 4.332 5.015 1.00 90.94 331 VAL A O 1
ATOM 2619 N N . LEU A 1 332 ? -24.254 4.106 7.249 1.00 88.38 332 LEU A N 1
ATOM 2620 C CA . LEU A 1 332 ? -25.137 2.935 7.294 1.00 88.38 332 LEU A CA 1
ATOM 2621 C C . LEU A 1 332 ? -26.515 3.213 6.670 1.00 88.38 332 LEU A C 1
ATOM 2623 O O . LEU A 1 332 ? -27.096 2.337 6.034 1.00 88.38 332 LEU A O 1
ATOM 2627 N N . ASN A 1 333 ? -27.021 4.443 6.801 1.00 81.56 333 ASN A N 1
ATOM 2628 C CA . ASN A 1 333 ? -28.304 4.847 6.223 1.00 81.56 333 ASN A CA 1
ATOM 2629 C C . ASN A 1 333 ? -28.233 5.086 4.701 1.00 81.56 333 ASN A C 1
ATOM 2631 O O . ASN A 1 333 ? -29.220 4.851 4.001 1.00 81.56 333 ASN A O 1
ATOM 2635 N N . ILE A 1 334 ? -27.093 5.572 4.193 1.00 75.75 334 ILE A N 1
ATOM 2636 C CA . ILE A 1 334 ? -26.879 5.910 2.774 1.00 75.75 334 ILE A CA 1
ATOM 2637 C C . ILE A 1 334 ? -26.465 4.698 1.949 1.00 75.75 334 ILE A C 1
ATOM 2639 O O . ILE A 1 334 ? -26.949 4.545 0.825 1.00 75.75 334 ILE A O 1
ATOM 2643 N N . PHE A 1 335 ? -25.606 3.834 2.498 1.00 64.75 335 PHE A N 1
ATOM 2644 C CA . PHE A 1 335 ? -25.079 2.654 1.806 1.00 64.75 335 PHE A CA 1
ATOM 2645 C C . PHE A 1 335 ? -26.208 1.737 1.298 1.00 64.75 335 PHE A C 1
ATOM 2647 O O . PHE A 1 335 ? -26.063 1.073 0.280 1.00 64.75 335 PHE A O 1
ATOM 2654 N N . LEU A 1 336 ? -27.376 1.773 1.949 1.00 50.66 336 LEU A N 1
ATOM 2655 C CA . LEU A 1 336 ? -28.573 1.023 1.562 1.00 50.66 336 LEU A CA 1
ATOM 2656 C C . LEU A 1 336 ? -29.426 1.673 0.451 1.00 50.66 336 LEU A C 1
ATOM 2658 O O . LEU A 1 336 ? -30.387 1.046 0.012 1.00 50.66 336 LEU A O 1
ATOM 2662 N N . LYS A 1 337 ? -29.161 2.921 0.029 1.00 54.59 337 LYS A N 1
ATOM 2663 C CA . LYS A 1 337 ? -30.099 3.685 -0.826 1.00 54.59 337 LYS A CA 1
ATOM 2664 C C . LYS A 1 337 ? -29.502 4.421 -2.028 1.00 54.59 337 LYS A C 1
ATOM 2666 O O . LYS A 1 337 ? -30.232 4.603 -2.995 1.00 54.59 337 LYS A O 1
ATOM 2671 N N . ASN A 1 338 ? -28.242 4.869 -1.987 1.00 54.09 338 ASN A N 1
ATOM 2672 C CA . ASN A 1 338 ? -27.799 5.967 -2.868 1.00 54.09 338 ASN A CA 1
ATOM 2673 C C . ASN A 1 338 ? -26.480 5.755 -3.634 1.00 54.09 338 ASN A C 1
ATOM 2675 O O . ASN A 1 338 ? -26.010 6.710 -4.253 1.00 54.09 338 ASN A O 1
ATOM 2679 N N . ILE A 1 339 ? -25.874 4.561 -3.639 1.00 61.53 339 ILE A N 1
ATOM 2680 C CA . ILE A 1 339 ? -24.743 4.321 -4.552 1.00 61.53 339 ILE A CA 1
ATOM 2681 C C . ILE A 1 339 ? -25.306 4.251 -5.974 1.00 61.53 339 ILE A C 1
ATOM 2683 O O . ILE A 1 339 ? -25.996 3.299 -6.332 1.00 61.53 339 ILE A O 1
ATOM 2687 N N . LYS A 1 340 ? -25.068 5.314 -6.756 1.00 61.44 340 LYS A N 1
ATOM 2688 C CA . LYS A 1 340 ? -25.665 5.510 -8.088 1.00 61.44 340 LYS A CA 1
ATOM 2689 C C . LYS A 1 340 ? -25.196 4.470 -9.097 1.00 61.44 340 LYS A C 1
ATOM 2691 O O . LYS A 1 340 ? -25.955 4.1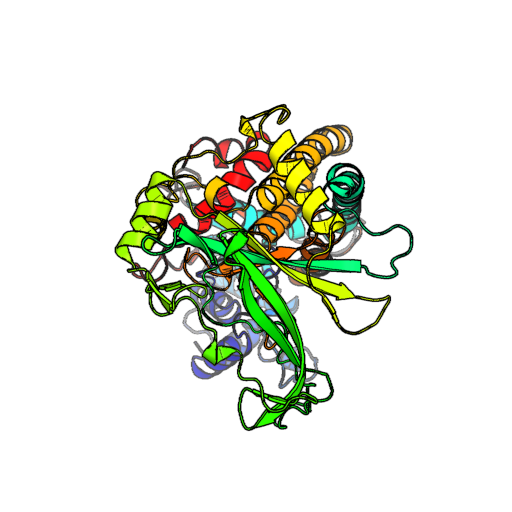23 -9.996 1.00 61.44 340 LYS A O 1
ATOM 2696 N N . ASN A 1 341 ? -23.963 3.993 -8.947 1.00 71.12 341 ASN A N 1
ATOM 2697 C CA . ASN A 1 341 ? -23.396 2.952 -9.783 1.00 71.12 341 ASN A CA 1
ATOM 2698 C C . ASN A 1 341 ? -22.844 1.836 -8.895 1.00 71.12 341 ASN A C 1
ATOM 2700 O O . ASN A 1 341 ? -21.821 2.014 -8.251 1.00 71.12 341 ASN A O 1
ATOM 2704 N N . ILE A 1 342 ? -23.519 0.690 -8.842 1.00 76.38 342 ILE A N 1
ATOM 2705 C CA . ILE A 1 342 ? -23.088 -0.438 -8.007 1.00 76.38 342 ILE A CA 1
ATOM 2706 C C . ILE A 1 342 ? -21.783 -1.079 -8.512 1.00 76.38 342 ILE A C 1
ATOM 2708 O O . ILE A 1 342 ? -21.060 -1.688 -7.729 1.00 76.38 342 ILE A O 1
ATOM 2712 N N . GLU A 1 343 ? -21.446 -0.893 -9.793 1.00 81.19 343 GLU A N 1
ATOM 2713 C CA . GLU A 1 343 ? -20.284 -1.513 -10.445 1.00 81.19 343 GLU A CA 1
ATOM 2714 C C . GLU A 1 343 ? -18.952 -0.981 -9.893 1.00 81.19 343 GLU A C 1
ATOM 2716 O O . GLU A 1 343 ? -17.946 -1.695 -9.861 1.00 81.19 343 GLU A O 1
ATOM 2721 N N . ILE A 1 344 ? -18.939 0.247 -9.362 1.00 87.00 344 ILE A N 1
ATOM 2722 C CA . ILE A 1 344 ? -17.750 0.851 -8.739 1.00 87.00 344 ILE A CA 1
ATOM 2723 C C . ILE A 1 344 ? -17.426 0.247 -7.364 1.00 87.00 344 ILE A C 1
ATOM 2725 O O . ILE A 1 344 ? -16.350 0.487 -6.825 1.00 87.00 344 ILE A O 1
ATOM 2729 N N . ILE A 1 345 ? -18.339 -0.528 -6.774 1.00 90.81 345 ILE A N 1
ATOM 2730 C CA . ILE A 1 345 ? -18.066 -1.265 -5.542 1.00 90.81 345 ILE A CA 1
ATOM 2731 C C . ILE A 1 345 ? -17.423 -2.601 -5.938 1.00 90.81 345 ILE A C 1
ATOM 2733 O O . ILE A 1 345 ? -17.979 -3.295 -6.792 1.00 90.81 345 ILE A O 1
ATOM 2737 N N . PRO A 1 346 ? -16.295 -3.020 -5.332 1.00 91.94 346 PRO A N 1
ATOM 2738 C CA . PRO A 1 346 ? -15.664 -4.316 -5.593 1.00 91.94 346 PRO A CA 1
ATOM 2739 C C . PRO A 1 346 ? -16.419 -5.486 -4.951 1.00 91.94 346 PRO A C 1
ATOM 2741 O O . PRO A 1 346 ? -15.876 -6.225 -4.133 1.00 91.94 346 PRO A O 1
ATOM 2744 N N . ILE A 1 347 ? -17.688 -5.658 -5.328 1.00 91.56 347 ILE A N 1
ATOM 2745 C CA . ILE A 1 347 ? -18.490 -6.850 -5.033 1.00 91.56 347 ILE A CA 1
ATOM 2746 C C . ILE A 1 347 ? -18.119 -7.920 -6.065 1.00 91.56 347 ILE A C 1
ATOM 2748 O O . ILE A 1 347 ? -18.879 -8.221 -6.977 1.00 91.56 347 ILE A O 1
ATOM 2752 N N . ILE A 1 348 ? -16.883 -8.401 -5.965 1.00 91.62 348 ILE A N 1
ATOM 2753 C CA . ILE A 1 348 ? -16.325 -9.469 -6.795 1.00 91.62 348 ILE A CA 1
ATOM 2754 C C . ILE A 1 348 ? -15.958 -10.601 -5.844 1.00 91.62 348 ILE A C 1
ATOM 2756 O O . ILE A 1 348 ? -15.364 -10.333 -4.790 1.00 91.62 348 ILE A O 1
ATOM 2760 N N . ASP A 1 349 ? -16.325 -11.826 -6.209 1.00 94.38 349 ASP A N 1
ATOM 2761 C CA . ASP A 1 349 ? -15.981 -13.020 -5.445 1.00 94.38 349 ASP A CA 1
ATOM 2762 C C . ASP A 1 349 ? -14.461 -13.193 -5.406 1.00 94.38 349 ASP A C 1
ATOM 2764 O O . ASP A 1 349 ? -13.748 -12.981 -6.389 1.00 94.38 349 ASP A O 1
ATOM 2768 N N . ILE A 1 350 ? -13.948 -13.547 -4.237 1.00 95.31 350 ILE A N 1
ATOM 2769 C CA . ILE A 1 350 ? -12.531 -13.824 -4.049 1.00 95.31 350 ILE A CA 1
ATOM 2770 C C . ILE A 1 350 ? -12.245 -15.205 -4.659 1.00 95.31 350 ILE A C 1
ATOM 2772 O O . ILE A 1 350 ? -12.934 -16.165 -4.314 1.00 95.31 350 ILE A O 1
ATOM 2776 N N . PRO A 1 351 ? -11.242 -15.358 -5.541 1.00 94.00 351 PRO A N 1
ATOM 2777 C CA . PRO A 1 351 ? -10.845 -16.674 -6.029 1.00 94.00 351 PRO A CA 1
ATOM 2778 C C . PRO A 1 351 ? -10.258 -17.540 -4.908 1.00 94.00 351 PRO A C 1
ATOM 2780 O O . PRO A 1 351 ? -9.543 -17.046 -4.032 1.00 94.00 351 PRO A O 1
ATOM 2783 N N . HIS A 1 352 ? -10.513 -18.848 -4.947 1.00 93.19 352 HIS A N 1
ATOM 2784 C CA . HIS A 1 352 ? -9.874 -19.804 -4.038 1.00 93.19 352 HIS A CA 1
ATOM 2785 C C . HIS A 1 352 ? -8.369 -19.916 -4.327 1.00 93.19 352 HIS A C 1
ATOM 2787 O O . HIS A 1 352 ? -7.960 -20.110 -5.471 1.00 93.19 352 HIS A O 1
ATOM 2793 N N . GLY A 1 353 ? -7.553 -19.824 -3.279 1.00 91.31 353 GLY A N 1
ATOM 2794 C CA . GLY A 1 353 ? -6.099 -19.719 -3.366 1.00 91.31 353 GLY A CA 1
ATOM 2795 C C . GLY A 1 353 ? -5.431 -19.889 -2.001 1.00 91.31 353 GLY A C 1
ATOM 2796 O O . GLY A 1 353 ? -6.079 -19.852 -0.956 1.00 91.31 353 GLY A O 1
ATOM 2797 N N . GLN A 1 354 ? -4.121 -20.117 -1.982 1.00 88.94 354 GLN A N 1
ATOM 2798 C CA . GLN A 1 354 ? -3.389 -20.463 -0.760 1.00 88.94 354 GLN A CA 1
ATOM 2799 C C . GLN A 1 354 ? -3.441 -19.350 0.306 1.00 88.94 354 GLN A C 1
ATOM 2801 O O . GLN A 1 354 ? -3.529 -19.641 1.503 1.00 88.94 354 GLN A O 1
ATOM 2806 N N . GLU A 1 355 ? -3.361 -18.082 -0.096 1.00 88.88 355 GLU A N 1
ATOM 2807 C CA . GLU A 1 355 ? -3.513 -16.935 0.798 1.00 88.88 355 GLU A CA 1
ATOM 2808 C C . GLU A 1 355 ? -4.976 -16.534 0.992 1.00 88.88 355 GLU A C 1
ATOM 2810 O O . GLU A 1 355 ? -5.323 -16.145 2.107 1.00 88.88 355 GLU A O 1
ATOM 2815 N N . THR A 1 356 ? -5.840 -16.646 -0.019 1.00 92.50 356 THR A N 1
ATOM 2816 C CA . THR A 1 356 ? -7.253 -16.240 0.091 1.00 92.50 356 THR A CA 1
ATOM 2817 C C . THR A 1 356 ? -8.111 -17.199 0.918 1.00 92.50 356 THR A C 1
ATOM 2819 O O . THR A 1 356 ? -9.059 -16.736 1.549 1.00 92.50 356 THR A O 1
ATOM 2822 N N . GLU A 1 357 ? -7.752 -18.486 1.049 1.00 92.44 357 GLU A N 1
ATOM 2823 C CA . GLU A 1 357 ? -8.487 -19.476 1.869 1.00 92.44 357 GLU A CA 1
ATOM 2824 C C . GLU A 1 357 ? -8.778 -18.979 3.301 1.00 92.44 357 GLU A C 1
ATOM 2826 O O . GLU A 1 357 ? -9.851 -19.203 3.872 1.00 92.44 357 GLU A O 1
ATOM 2831 N N . ARG A 1 358 ? -7.848 -18.226 3.903 1.00 90.75 358 ARG A N 1
ATOM 2832 C CA . ARG A 1 358 ? -8.048 -17.702 5.265 1.00 90.75 358 ARG A CA 1
ATOM 2833 C C . ARG A 1 358 ? -9.150 -16.650 5.358 1.00 90.75 358 ARG A C 1
ATOM 2835 O O . ARG A 1 358 ? -9.716 -16.498 6.437 1.00 90.75 358 ARG A O 1
ATOM 2842 N N . LEU A 1 359 ? -9.459 -15.941 4.274 1.00 95.00 359 LEU A N 1
ATOM 2843 C CA . LEU A 1 359 ? -10.526 -14.939 4.236 1.00 95.00 359 LEU A CA 1
ATOM 2844 C C . LEU A 1 359 ? -11.903 -15.608 4.344 1.00 95.00 359 LEU A C 1
ATOM 2846 O O . LEU A 1 359 ? -12.738 -15.176 5.144 1.00 95.00 359 LEU A O 1
ATOM 2850 N N . PHE A 1 360 ? -12.100 -16.742 3.671 1.00 94.38 360 PHE A N 1
ATOM 2851 C CA . PHE A 1 360 ? -13.337 -17.522 3.771 1.00 94.38 360 PHE A CA 1
ATOM 2852 C C . PHE A 1 360 ? -13.577 -18.061 5.185 1.00 94.38 360 PHE A C 1
ATOM 2854 O O . PHE A 1 360 ? -14.715 -18.090 5.664 1.00 94.38 360 PHE A O 1
ATOM 2861 N N . SER A 1 361 ? -12.506 -18.421 5.905 1.00 90.44 361 SER A N 1
ATOM 2862 C CA . SER A 1 361 ? -12.610 -18.895 7.295 1.00 90.44 361 SER A CA 1
ATOM 2863 C C . SER A 1 361 ? -13.215 -17.860 8.257 1.00 90.44 361 SER A C 1
ATOM 2865 O O . SER A 1 361 ? -13.721 -18.221 9.315 1.00 90.44 361 SER A O 1
ATOM 2867 N N . ILE A 1 362 ? -13.210 -16.581 7.873 1.00 92.62 362 ILE A N 1
ATOM 2868 C CA . ILE A 1 362 ? -13.750 -15.443 8.631 1.00 92.62 362 ILE A CA 1
ATOM 2869 C C . ILE A 1 362 ? -14.876 -14.718 7.870 1.00 92.62 362 ILE A C 1
ATOM 2871 O O . ILE A 1 362 ? -15.161 -13.553 8.150 1.00 92.62 362 ILE A O 1
ATOM 2875 N N . GLY A 1 363 ? -15.521 -15.397 6.914 1.00 94.00 363 GLY A N 1
ATOM 2876 C CA . GLY A 1 363 ? -16.713 -14.897 6.215 1.00 94.00 363 GLY A CA 1
ATOM 2877 C C . GLY A 1 363 ? -16.461 -13.802 5.176 1.00 94.00 363 GLY A C 1
ATOM 2878 O O . GLY A 1 363 ? -17.381 -13.058 4.828 1.00 94.00 363 GLY A O 1
ATOM 2879 N N . ILE A 1 364 ? -15.222 -13.669 4.702 1.00 96.06 364 ILE A N 1
ATOM 2880 C CA . ILE A 1 364 ? -14.834 -12.731 3.647 1.00 96.06 364 ILE A CA 1
ATOM 2881 C C . ILE A 1 364 ? -14.697 -13.530 2.349 1.00 96.06 364 ILE A C 1
ATOM 2883 O O . ILE A 1 364 ? -13.673 -14.156 2.103 1.00 96.06 364 ILE A O 1
ATOM 2887 N N . ASP A 1 365 ? -15.763 -13.521 1.559 1.00 95.12 365 ASP A N 1
ATOM 2888 C CA . ASP A 1 365 ? -15.903 -14.185 0.254 1.00 95.12 365 ASP A CA 1
ATOM 2889 C C . ASP A 1 365 ? -15.857 -13.190 -0.922 1.00 95.12 365 ASP A C 1
ATOM 2891 O O . ASP A 1 365 ? -15.735 -13.610 -2.064 1.00 95.12 365 ASP A O 1
ATOM 2895 N N . SER A 1 366 ? -15.915 -11.881 -0.651 1.00 95.25 366 SER A N 1
ATOM 2896 C CA . SER A 1 366 ? -15.883 -10.815 -1.651 1.00 95.25 366 SER A CA 1
ATOM 2897 C C . SER A 1 366 ? -14.986 -9.649 -1.219 1.00 95.25 366 SER A C 1
ATOM 2899 O O . SER A 1 366 ? -14.885 -9.313 -0.032 1.00 95.25 366 SER A O 1
ATOM 2901 N N . TRP A 1 367 ? -14.331 -8.989 -2.178 1.00 95.56 367 TRP A N 1
ATOM 2902 C CA . TRP A 1 367 ? -13.290 -7.986 -1.895 1.00 95.56 367 TRP A CA 1
ATOM 2903 C C . TRP A 1 367 ? -13.786 -6.764 -1.104 1.00 95.56 367 TRP A C 1
ATOM 2905 O O . TRP A 1 367 ? -13.079 -6.253 -0.233 1.00 95.56 367 TRP A O 1
ATOM 2915 N N . ASN A 1 368 ? -15.026 -6.317 -1.321 1.00 94.62 368 ASN A N 1
ATOM 2916 C CA . ASN A 1 368 ? -15.634 -5.218 -0.564 1.00 94.62 368 ASN A CA 1
ATOM 2917 C C . ASN A 1 368 ? -15.772 -5.513 0.942 1.00 94.62 368 ASN A C 1
ATOM 2919 O O . ASN A 1 368 ? -15.813 -4.576 1.742 1.00 94.62 368 ASN A O 1
ATOM 2923 N N . LYS A 1 369 ? -15.808 -6.789 1.356 1.00 95.38 369 LYS A N 1
ATOM 2924 C CA . LYS A 1 369 ? -15.871 -7.167 2.776 1.00 95.38 369 LYS A CA 1
ATOM 2925 C C . LYS A 1 369 ? -14.550 -6.913 3.510 1.00 95.38 369 LYS A C 1
ATOM 2927 O O . LYS A 1 369 ? -14.543 -6.936 4.736 1.00 95.38 369 LYS A O 1
ATOM 2932 N N . LEU A 1 370 ? -13.445 -6.588 2.833 1.00 97.19 370 LEU A N 1
ATOM 2933 C CA . LEU A 1 370 ? -12.179 -6.194 3.478 1.00 97.19 370 LEU A CA 1
ATOM 2934 C C . LEU A 1 370 ? -12.193 -4.778 4.078 1.00 97.19 370 LEU A C 1
ATOM 2936 O O . LEU A 1 370 ? -11.207 -4.348 4.679 1.00 97.19 370 LEU A O 1
ATOM 2940 N N . PHE A 1 371 ? -13.315 -4.069 3.987 1.00 97.06 371 PHE A N 1
ATOM 2941 C CA . PHE A 1 371 ? -13.486 -2.702 4.468 1.00 97.06 371 PHE A CA 1
ATOM 2942 C C . PHE A 1 371 ? -14.666 -2.629 5.436 1.00 97.06 371 PHE A C 1
ATOM 2944 O O . PHE A 1 371 ? -15.622 -3.397 5.328 1.00 97.06 371 PHE A O 1
ATOM 2951 N N . ASN A 1 372 ? -14.612 -1.714 6.405 1.00 95.75 372 ASN A N 1
ATOM 2952 C CA . ASN A 1 372 ? -15.828 -1.314 7.112 1.00 95.75 372 ASN A CA 1
ATOM 2953 C C . ASN A 1 372 ? -16.703 -0.432 6.176 1.00 95.75 372 ASN A C 1
ATOM 2955 O O . ASN A 1 372 ? -16.193 0.092 5.181 1.00 95.75 372 ASN A O 1
ATOM 2959 N N . PRO A 1 373 ? -17.994 -0.208 6.481 1.00 94.62 373 PRO A N 1
ATOM 2960 C CA . PRO A 1 373 ? -18.886 0.580 5.626 1.00 94.62 373 PRO A CA 1
ATOM 2961 C C . PRO A 1 373 ? -18.389 1.992 5.264 1.00 94.62 373 PRO A C 1
ATOM 2963 O O . PRO A 1 373 ? -18.565 2.425 4.127 1.00 94.62 373 PRO A O 1
ATOM 2966 N N . ARG A 1 374 ? -17.751 2.721 6.193 1.00 95.62 374 ARG A N 1
ATOM 2967 C CA . ARG A 1 374 ? -17.263 4.095 5.948 1.00 95.62 374 ARG A CA 1
ATOM 2968 C C . ARG A 1 374 ? -15.938 4.128 5.189 1.00 95.62 374 ARG A C 1
ATOM 2970 O O . ARG A 1 374 ? -15.763 4.989 4.327 1.00 95.62 374 ARG A O 1
ATOM 2977 N N . GLN A 1 375 ? -15.059 3.156 5.427 1.00 97.31 375 GLN A N 1
ATOM 2978 C CA . GLN A 1 375 ? -13.873 2.911 4.604 1.00 97.31 375 GLN A CA 1
ATOM 2979 C C . GLN A 1 375 ? -14.276 2.614 3.157 1.00 97.31 375 GLN A C 1
ATOM 2981 O O . GLN A 1 375 ? -13.748 3.233 2.237 1.00 97.31 375 GLN A O 1
ATOM 2986 N N . LEU A 1 376 ? -15.255 1.724 2.963 1.00 95.81 376 LEU A N 1
ATOM 2987 C CA . LEU A 1 376 ? -15.746 1.357 1.639 1.00 95.81 376 LEU A CA 1
ATOM 2988 C C . LEU A 1 376 ? -16.373 2.554 0.917 1.00 95.81 376 LEU A C 1
ATOM 2990 O O . LEU A 1 376 ? -16.022 2.808 -0.231 1.00 95.81 376 LEU A O 1
ATOM 2994 N N . LEU A 1 377 ? -17.240 3.316 1.597 1.00 94.56 377 LEU A N 1
ATOM 2995 C CA . LEU A 1 377 ? -17.826 4.538 1.041 1.00 94.56 377 LEU A CA 1
ATOM 2996 C C . LEU A 1 377 ? -16.742 5.536 0.615 1.00 94.56 377 LEU A C 1
ATOM 2998 O O . LEU A 1 377 ? -16.800 6.049 -0.494 1.00 94.56 377 LEU A O 1
ATOM 3002 N N . THR A 1 378 ? -15.737 5.768 1.464 1.00 96.62 378 THR A N 1
ATOM 3003 C CA . THR A 1 378 ? -14.616 6.676 1.166 1.00 96.62 378 THR A CA 1
ATOM 3004 C C . THR A 1 378 ? -13.915 6.290 -0.136 1.00 96.62 378 THR A C 1
ATOM 3006 O O . THR A 1 378 ? -13.750 7.127 -1.020 1.00 96.62 378 THR A O 1
ATOM 3009 N N . LEU A 1 379 ? -13.522 5.020 -0.271 1.00 97.56 379 LEU A N 1
ATOM 3010 C CA . LEU A 1 379 ? -12.778 4.538 -1.439 1.00 97.56 379 LEU A CA 1
ATOM 3011 C C . LEU A 1 379 ? -13.643 4.537 -2.704 1.00 97.56 379 LEU A C 1
ATOM 3013 O O . LEU A 1 379 ? -13.171 4.921 -3.768 1.00 97.56 379 LEU A O 1
ATOM 3017 N N . VAL A 1 380 ? -14.921 4.175 -2.582 1.00 95.38 380 VAL A N 1
ATOM 3018 C CA . VAL A 1 380 ? -15.892 4.259 -3.680 1.00 95.38 380 VAL A CA 1
ATOM 3019 C C . VAL A 1 380 ? -16.061 5.703 -4.157 1.00 95.38 380 VAL A C 1
ATOM 3021 O O . VAL A 1 380 ? -15.993 5.957 -5.355 1.00 95.38 380 VAL A O 1
ATOM 3024 N N . THR A 1 381 ? -16.200 6.664 -3.243 1.00 95.50 381 THR A N 1
ATOM 3025 C CA . THR A 1 381 ? -16.281 8.084 -3.604 1.00 95.50 381 THR A CA 1
ATOM 3026 C C . THR A 1 381 ? -15.005 8.566 -4.298 1.00 95.50 381 THR A C 1
ATOM 3028 O O . THR A 1 381 ? -15.096 9.330 -5.254 1.00 95.50 381 THR A O 1
ATOM 3031 N N . TYR A 1 382 ? -13.818 8.094 -3.898 1.00 98.00 382 TYR A N 1
ATOM 3032 C CA . TYR A 1 382 ? -12.585 8.396 -4.638 1.00 98.00 382 TYR A CA 1
ATOM 3033 C C . TYR A 1 382 ? -12.613 7.839 -6.063 1.00 98.00 382 TYR A C 1
ATOM 3035 O O . TYR A 1 382 ? -12.220 8.547 -6.984 1.00 98.00 382 TYR A O 1
ATOM 3043 N N . VAL A 1 383 ? -13.106 6.613 -6.269 1.00 97.50 383 VAL A N 1
ATOM 3044 C CA . VAL A 1 383 ? -13.273 6.033 -7.615 1.00 97.50 383 VAL A CA 1
ATOM 3045 C C . VAL A 1 383 ? -14.212 6.891 -8.469 1.00 97.50 383 VAL A C 1
ATOM 3047 O O . VAL A 1 383 ? -13.878 7.181 -9.615 1.00 97.50 383 VAL A O 1
ATOM 3050 N N . GLU A 1 384 ? -15.348 7.344 -7.925 1.00 95.94 384 GLU A N 1
ATOM 3051 C CA . GLU A 1 384 ? -16.272 8.246 -8.637 1.00 95.94 384 GLU A CA 1
ATOM 3052 C C . GLU A 1 384 ? -15.577 9.541 -9.060 1.00 95.94 384 GLU A C 1
ATOM 3054 O O . GLU A 1 384 ? -15.632 9.921 -10.227 1.00 95.94 384 GLU A O 1
ATOM 3059 N N . ILE A 1 385 ? -14.879 10.190 -8.124 1.00 97.88 385 ILE A N 1
ATOM 3060 C CA . ILE A 1 385 ? -14.182 11.452 -8.380 1.00 97.88 385 ILE A CA 1
ATOM 3061 C C . ILE A 1 385 ? -13.060 11.255 -9.405 1.00 97.88 385 ILE A C 1
ATOM 3063 O O . ILE A 1 385 ? -12.917 12.071 -10.309 1.00 97.88 385 ILE A O 1
ATOM 3067 N N . ILE A 1 386 ? -12.277 10.176 -9.309 1.00 98.19 386 ILE A N 1
ATOM 3068 C CA . ILE A 1 386 ? -11.241 9.857 -10.301 1.00 98.19 386 ILE A CA 1
ATOM 3069 C C . ILE A 1 386 ? -11.885 9.657 -11.674 1.00 98.19 386 ILE A C 1
ATOM 3071 O O . ILE A 1 386 ? -11.392 10.207 -12.653 1.00 98.19 386 ILE A O 1
ATOM 3075 N N . ASN A 1 387 ? -13.002 8.933 -11.761 1.00 97.19 387 ASN A N 1
ATOM 3076 C CA . ASN A 1 387 ? -13.707 8.720 -13.023 1.00 97.19 387 ASN A CA 1
ATOM 3077 C C . ASN A 1 387 ? -14.238 10.025 -13.634 1.00 97.19 387 ASN A C 1
ATOM 3079 O O . ASN A 1 387 ? -14.132 10.206 -14.843 1.00 97.19 387 ASN A O 1
ATOM 3083 N N . GLU A 1 388 ? -14.713 10.967 -12.821 1.00 97.38 388 GLU A N 1
ATOM 3084 C CA . GLU A 1 388 ? -15.055 12.315 -13.288 1.00 97.38 388 GLU A CA 1
ATOM 3085 C C . GLU A 1 388 ? -13.815 13.114 -13.724 1.00 97.38 388 GLU A C 1
ATOM 3087 O O . GLU A 1 388 ? -13.845 13.780 -14.760 1.00 97.38 388 GLU A O 1
ATOM 3092 N N . ALA A 1 389 ? -12.708 13.019 -12.979 1.00 98.25 389 ALA A N 1
ATOM 3093 C CA . ALA A 1 389 ? -11.447 13.662 -13.340 1.00 98.25 389 ALA A CA 1
ATOM 3094 C C . ALA A 1 389 ? -10.955 13.181 -14.709 1.00 98.25 389 ALA A C 1
ATOM 3096 O O . ALA A 1 389 ? -10.526 14.000 -15.516 1.00 98.25 389 ALA A O 1
ATOM 3097 N N . LYS A 1 390 ? -11.061 11.878 -15.004 1.00 97.38 390 LYS A N 1
ATOM 3098 C CA . LYS A 1 390 ? -10.657 11.305 -16.298 1.00 97.38 390 LYS A CA 1
ATOM 3099 C C . LYS A 1 390 ? -11.353 11.971 -17.477 1.00 97.38 390 LYS A C 1
ATOM 3101 O O . LYS A 1 390 ? -10.685 12.290 -18.455 1.00 97.38 390 LYS A O 1
ATOM 3106 N N . GLU A 1 391 ? -12.656 12.220 -17.382 1.00 97.00 391 GLU A N 1
ATOM 3107 C CA . GLU A 1 391 ? -13.408 12.887 -18.453 1.00 97.00 391 GLU A CA 1
ATOM 3108 C C . GLU A 1 391 ? -12.905 14.313 -18.702 1.00 97.00 391 GLU A C 1
ATOM 3110 O O . GLU A 1 391 ? -12.772 14.741 -19.848 1.00 97.00 391 GLU A O 1
ATOM 3115 N N . LEU A 1 392 ? -12.552 15.033 -17.636 1.00 98.31 392 LEU A N 1
ATOM 3116 C CA . LEU A 1 392 ? -11.974 16.371 -17.748 1.00 98.31 392 LEU A CA 1
ATOM 3117 C C . LEU A 1 392 ? -10.539 16.330 -18.302 1.00 98.31 392 LEU A C 1
ATOM 3119 O O . LEU A 1 392 ? -10.193 17.126 -19.170 1.00 98.31 392 LEU A O 1
ATOM 3123 N N . ILE A 1 393 ? -9.719 15.373 -17.857 1.00 98.31 393 ILE A N 1
ATOM 3124 C CA . ILE A 1 393 ? -8.346 15.163 -18.345 1.00 98.31 393 ILE A CA 1
ATOM 3125 C C . ILE A 1 393 ? -8.359 14.832 -19.847 1.00 98.31 393 ILE A C 1
ATOM 3127 O O . ILE A 1 393 ? -7.578 15.406 -20.603 1.00 98.31 393 ILE A O 1
ATOM 3131 N N . ARG A 1 394 ? -9.275 13.966 -20.303 1.00 97.94 394 ARG A N 1
ATOM 3132 C CA . ARG A 1 394 ? -9.454 13.596 -21.723 1.00 97.94 394 ARG A CA 1
ATOM 3133 C C . ARG A 1 394 ? -9.778 14.782 -22.625 1.00 97.94 394 ARG A C 1
ATOM 3135 O O . ARG A 1 394 ? -9.444 14.755 -23.806 1.00 97.94 394 ARG A O 1
ATOM 3142 N N . ALA A 1 395 ? -10.434 15.807 -22.088 1.00 97.19 395 ALA A N 1
ATOM 3143 C CA . ALA A 1 395 ? -10.744 17.020 -22.834 1.00 97.19 395 ALA A CA 1
ATOM 3144 C C . ALA A 1 395 ? -9.540 17.974 -22.958 1.00 97.19 395 ALA A C 1
ATOM 3146 O O . ALA A 1 395 ? -9.544 18.836 -23.836 1.00 97.19 395 ALA A O 1
ATOM 3147 N N . GLU A 1 396 ? -8.530 17.843 -22.089 1.00 97.06 396 GLU A N 1
ATOM 3148 C CA . GLU A 1 396 ? -7.399 18.775 -21.988 1.00 97.06 396 GLU A CA 1
ATOM 3149 C C . GLU A 1 396 ? -6.079 18.229 -22.557 1.00 97.06 396 GLU A C 1
ATOM 3151 O O . GLU A 1 396 ? -5.244 19.023 -22.993 1.00 97.06 396 GLU A O 1
ATOM 3156 N N . TYR A 1 397 ? -5.873 16.909 -22.558 1.00 97.62 397 TYR A N 1
ATOM 3157 C CA . TYR A 1 397 ? -4.577 16.293 -22.865 1.00 97.62 397 TYR A CA 1
ATOM 3158 C C . TYR A 1 397 ? -4.669 15.196 -23.933 1.00 97.62 397 TYR A C 1
ATOM 3160 O O . TYR A 1 397 ? -5.706 14.570 -24.143 1.00 97.62 397 TYR A O 1
ATOM 3168 N N . GLU A 1 398 ? -3.545 14.939 -24.598 1.00 96.31 398 GLU A N 1
ATOM 3169 C CA . GLU A 1 398 ? -3.363 13.836 -25.538 1.00 96.31 398 GLU A CA 1
ATOM 3170 C C . GLU A 1 398 ? -3.468 12.453 -24.858 1.00 96.31 398 GLU A C 1
ATOM 3172 O O . GLU A 1 398 ? -3.076 12.322 -23.695 1.00 96.31 398 GLU A O 1
ATOM 3177 N N . PRO A 1 399 ? -3.939 11.397 -25.562 1.00 96.81 399 PRO A N 1
ATOM 3178 C CA . PRO A 1 399 ? -4.270 10.100 -24.956 1.00 96.81 399 PRO A CA 1
ATOM 3179 C C . PRO A 1 399 ? -3.178 9.496 -24.066 1.00 96.81 399 PRO A C 1
ATOM 3181 O O . PRO A 1 399 ? -3.451 9.090 -22.943 1.00 96.81 399 PRO A O 1
ATOM 3184 N N . GLU A 1 400 ? -1.923 9.516 -24.507 1.00 95.38 400 GLU A N 1
ATOM 3185 C CA . GLU A 1 400 ? -0.815 8.923 -23.748 1.00 95.38 400 GLU A CA 1
ATOM 3186 C C . GLU A 1 400 ? -0.538 9.668 -22.430 1.00 95.38 400 GLU A C 1
ATOM 3188 O O . GLU A 1 400 ? -0.096 9.083 -21.440 1.00 95.38 400 GLU A O 1
ATOM 3193 N N . LYS A 1 401 ? -0.791 10.980 -22.400 1.00 96.50 401 LYS A N 1
ATOM 3194 C CA . LYS A 1 401 ? -0.647 11.794 -21.193 1.00 96.50 401 LYS A CA 1
ATOM 3195 C C . LYS A 1 401 ? -1.856 11.646 -20.276 1.00 96.50 401 LYS A C 1
ATOM 3197 O O . LYS A 1 401 ? -1.682 11.629 -19.057 1.00 96.50 401 LYS A O 1
ATOM 3202 N N . VAL A 1 402 ? -3.054 11.460 -20.844 1.00 98.00 402 VAL A N 1
ATOM 3203 C CA . VAL A 1 402 ? -4.242 11.020 -20.095 1.00 98.00 402 VAL A CA 1
ATOM 3204 C C . VAL A 1 402 ? -3.923 9.711 -19.371 1.00 98.00 402 VAL A C 1
ATOM 3206 O O . VAL A 1 402 ? -4.065 9.658 -18.152 1.00 98.00 402 VAL A O 1
ATOM 3209 N N . GLU A 1 403 ? -3.424 8.693 -20.080 1.00 97.31 403 GLU A N 1
ATOM 3210 C CA . GLU A 1 403 ? -3.028 7.399 -19.501 1.00 97.31 403 GLU A CA 1
ATOM 3211 C C . GLU A 1 403 ? -2.069 7.569 -18.316 1.00 97.31 403 GLU A C 1
ATOM 3213 O O . GLU A 1 403 ? -2.295 7.002 -17.242 1.00 97.31 403 GLU A O 1
ATOM 3218 N N . ALA A 1 404 ? -1.035 8.401 -18.473 1.00 96.56 404 ALA A N 1
ATOM 3219 C CA . ALA A 1 404 ? -0.048 8.642 -17.427 1.00 96.56 404 ALA A CA 1
ATOM 3220 C C . ALA A 1 404 ? -0.647 9.324 -16.185 1.00 96.56 404 ALA A C 1
ATOM 3222 O O . ALA A 1 404 ? -0.464 8.836 -15.068 1.00 96.56 404 ALA A O 1
ATOM 3223 N N . ILE A 1 405 ? -1.400 10.419 -16.354 1.00 97.38 405 ILE A N 1
ATOM 3224 C CA . ILE A 1 405 ? -2.033 11.135 -15.231 1.00 97.38 405 ILE A CA 1
ATOM 3225 C C . ILE A 1 405 ? -3.018 10.209 -14.503 1.00 97.38 405 ILE A C 1
ATOM 3227 O O . ILE A 1 405 ? -2.977 10.108 -13.275 1.00 97.38 405 ILE A O 1
ATOM 3231 N N . CYS A 1 406 ? -3.864 9.492 -15.248 1.00 98.06 406 CYS A N 1
ATOM 3232 C CA . CYS A 1 406 ? -4.856 8.576 -14.684 1.00 98.06 406 CYS A CA 1
ATOM 3233 C C . CYS A 1 406 ? -4.195 7.430 -13.914 1.00 98.06 406 CYS A C 1
ATOM 3235 O O . CYS A 1 406 ? -4.647 7.085 -12.821 1.00 98.06 406 CYS A O 1
ATOM 3237 N N . THR A 1 407 ? -3.086 6.895 -14.433 1.00 97.19 407 THR A N 1
ATOM 3238 C CA . THR A 1 407 ? -2.280 5.883 -13.741 1.00 97.19 407 THR A CA 1
ATOM 3239 C C . THR A 1 407 ? -1.808 6.386 -12.381 1.00 97.19 407 THR A C 1
ATOM 3241 O O . THR A 1 407 ? -1.951 5.688 -11.380 1.00 97.19 407 THR A O 1
ATOM 3244 N N . TYR A 1 408 ? -1.287 7.611 -12.303 1.00 96.25 408 TYR A N 1
ATOM 3245 C CA . TYR A 1 408 ? -0.819 8.153 -11.029 1.00 96.25 408 TYR A CA 1
ATOM 3246 C C . TYR A 1 408 ? -1.951 8.420 -10.032 1.00 96.25 408 TYR A C 1
ATOM 3248 O O . TYR A 1 408 ? -1.778 8.136 -8.847 1.00 96.25 408 TYR A O 1
ATOM 3256 N N . LEU A 1 409 ? -3.125 8.871 -10.486 1.00 97.38 409 LEU A N 1
ATOM 3257 C CA . LEU A 1 409 ? -4.307 8.982 -9.620 1.00 97.38 409 LEU A CA 1
ATOM 3258 C C . LEU A 1 409 ? -4.748 7.614 -9.074 1.00 97.38 409 LEU A C 1
ATOM 3260 O O . LEU A 1 409 ? -5.054 7.497 -7.887 1.00 97.38 409 LEU A O 1
ATOM 3264 N N . ALA A 1 410 ? -4.732 6.570 -9.908 1.00 97.12 410 ALA A N 1
ATOM 3265 C CA . ALA A 1 410 ? -5.041 5.207 -9.483 1.00 97.12 410 ALA A CA 1
ATOM 3266 C C . ALA A 1 410 ? -4.015 4.666 -8.469 1.00 97.12 410 ALA A C 1
ATOM 3268 O O . ALA A 1 410 ? -4.398 4.050 -7.480 1.00 97.12 410 ALA A O 1
ATOM 3269 N N . LEU A 1 411 ? -2.724 4.966 -8.637 1.00 95.88 411 LEU A N 1
ATOM 3270 C CA . LEU A 1 411 ? -1.691 4.577 -7.668 1.00 95.88 411 LEU A CA 1
ATOM 3271 C C . LEU A 1 411 ? -1.842 5.288 -6.315 1.00 95.88 411 LEU A C 1
ATOM 3273 O O . LEU A 1 411 ? -1.557 4.696 -5.272 1.00 95.88 411 LEU A O 1
ATOM 3277 N N . VAL A 1 412 ? -2.318 6.539 -6.298 1.00 96.44 412 VAL A N 1
ATOM 3278 C CA . VAL A 1 412 ? -2.692 7.206 -5.039 1.00 96.44 412 VAL A CA 1
ATOM 3279 C C . VAL A 1 412 ? -3.862 6.472 -4.379 1.00 96.44 412 VAL A C 1
ATOM 3281 O O . VAL A 1 412 ? -3.791 6.195 -3.179 1.00 96.44 412 VAL A O 1
ATOM 3284 N N . LEU A 1 413 ? -4.891 6.091 -5.147 1.00 97.56 413 LEU A N 1
ATOM 3285 C CA . LEU A 1 413 ? -6.017 5.302 -4.638 1.00 97.56 413 LEU A CA 1
ATOM 3286 C C . LEU A 1 413 ? -5.564 3.956 -4.057 1.00 97.56 413 LEU A C 1
ATOM 3288 O O . LEU A 1 413 ? -5.988 3.615 -2.957 1.00 97.56 413 LEU A O 1
ATOM 3292 N N . ASP A 1 414 ? -4.681 3.216 -4.725 1.00 95.88 414 ASP A N 1
ATOM 3293 C CA . ASP A 1 414 ? -4.178 1.931 -4.220 1.00 95.88 414 ASP A CA 1
ATOM 3294 C C . ASP A 1 414 ? -3.492 2.074 -2.863 1.00 95.88 414 ASP A C 1
ATOM 3296 O O . ASP A 1 414 ? -3.662 1.245 -1.968 1.00 95.88 414 ASP A O 1
ATOM 3300 N N . ARG A 1 415 ? -2.757 3.169 -2.652 1.00 95.12 415 ARG A N 1
ATOM 3301 C CA . ARG A 1 415 ? -2.196 3.475 -1.331 1.00 95.12 415 ARG A CA 1
ATOM 3302 C C . ARG A 1 415 ? -3.287 3.769 -0.307 1.00 95.12 415 ARG A C 1
ATOM 3304 O O . ARG A 1 415 ? -3.155 3.349 0.845 1.00 95.12 415 ARG A O 1
ATOM 3311 N N . CYS A 1 416 ? -4.356 4.458 -0.704 1.00 97.19 416 CYS A N 1
ATOM 3312 C CA . CYS A 1 416 ? -5.511 4.664 0.164 1.00 97.19 416 CYS A CA 1
ATOM 3313 C C . CYS A 1 416 ? -6.163 3.328 0.546 1.00 97.19 416 CYS A C 1
ATOM 3315 O O . CYS A 1 416 ? -6.438 3.113 1.725 1.00 97.19 416 CYS A O 1
ATOM 3317 N N . VAL A 1 417 ? -6.344 2.419 -0.415 1.00 97.19 417 VAL A N 1
ATOM 3318 C CA . VAL A 1 417 ? -6.852 1.051 -0.214 1.00 97.19 417 VAL A CA 1
ATOM 3319 C C . VAL A 1 417 ? -5.968 0.278 0.773 1.00 97.19 417 VAL A C 1
ATOM 3321 O O . VAL A 1 417 ? -6.463 -0.300 1.743 1.00 97.19 417 VAL A O 1
ATOM 3324 N N . ASP A 1 418 ? -4.650 0.332 0.581 1.00 95.62 418 ASP A N 1
ATOM 3325 C CA . ASP A 1 418 ? -3.650 -0.343 1.414 1.00 95.62 418 ASP A CA 1
ATOM 3326 C C . ASP A 1 418 ? -3.644 0.167 2.868 1.00 95.62 418 ASP A C 1
ATOM 3328 O O . ASP A 1 418 ? -3.433 -0.591 3.818 1.00 95.62 418 ASP A O 1
ATOM 3332 N N . MET A 1 419 ? -3.868 1.471 3.063 1.00 94.81 419 MET A N 1
ATOM 3333 C CA . MET A 1 419 ? -3.838 2.120 4.378 1.00 94.81 419 MET A CA 1
ATOM 3334 C C . MET A 1 419 ? -5.192 2.160 5.095 1.00 94.81 419 MET A C 1
ATOM 3336 O O . MET A 1 419 ? -5.205 2.296 6.319 1.00 94.81 419 MET A O 1
ATOM 3340 N N . ASN A 1 420 ? -6.307 2.050 4.369 1.00 96.12 420 ASN A N 1
ATOM 3341 C CA . ASN A 1 420 ? -7.659 2.260 4.889 1.00 96.12 420 ASN A CA 1
ATOM 3342 C C . ASN A 1 420 ? -8.558 1.028 4.718 1.00 96.12 420 ASN A C 1
ATOM 3344 O O . ASN A 1 420 ? -9.645 1.105 4.148 1.00 96.12 420 ASN A O 1
ATOM 3348 N N . CYS A 1 421 ? -8.109 -0.112 5.234 1.00 97.62 421 CYS A N 1
ATOM 3349 C CA . CYS A 1 421 ? -8.832 -1.381 5.188 1.00 97.62 421 CYS A CA 1
ATOM 3350 C C . CYS A 1 421 ? -8.749 -2.129 6.525 1.00 97.62 421 CYS A C 1
ATOM 3352 O O . CYS A 1 421 ? -7.995 -1.759 7.425 1.00 97.62 421 CYS A O 1
ATOM 3354 N N . ARG A 1 422 ? -9.498 -3.226 6.653 1.00 97.44 422 ARG A N 1
ATOM 3355 C CA . ARG A 1 422 ? -9.491 -4.098 7.842 1.00 97.44 422 ARG A CA 1
ATOM 3356 C C . ARG A 1 422 ? -8.230 -4.976 7.946 1.00 97.44 422 ARG A C 1
ATOM 3358 O O . ARG A 1 422 ? -8.018 -5.642 8.956 1.00 97.44 422 ARG A O 1
ATOM 3365 N N . LEU A 1 423 ? -7.398 -4.989 6.901 1.00 96.62 423 LEU A N 1
ATOM 3366 C CA . LEU A 1 423 ? -6.073 -5.620 6.893 1.00 96.62 423 LEU A CA 1
ATOM 3367 C C . LEU A 1 423 ? -4.979 -4.673 7.430 1.00 96.62 423 LEU A C 1
ATOM 3369 O O . LEU A 1 423 ? -3.880 -5.114 7.766 1.00 96.62 423 LEU A O 1
ATOM 3373 N N . ALA A 1 424 ? -5.255 -3.366 7.513 1.00 96.38 424 ALA A N 1
ATOM 3374 C CA . ALA A 1 424 ? -4.329 -2.382 8.060 1.00 96.38 424 ALA A CA 1
ATOM 3375 C C . ALA A 1 424 ? -4.236 -2.501 9.590 1.00 96.38 424 ALA A C 1
ATOM 3377 O O . ALA A 1 424 ? -5.176 -2.908 10.268 1.00 96.38 424 ALA A O 1
ATOM 3378 N N . ASN A 1 425 ? -3.092 -2.113 10.155 1.00 94.69 425 ASN A N 1
ATOM 3379 C CA . ASN A 1 425 ? -2.792 -2.284 11.578 1.00 94.69 425 ASN A CA 1
ATOM 3380 C C . ASN A 1 425 ? -2.371 -0.967 12.233 1.00 94.69 425 ASN A C 1
ATOM 3382 O O . ASN A 1 425 ? -1.564 -0.219 11.685 1.00 94.69 425 ASN A O 1
ATOM 3386 N N . TRP A 1 426 ? -2.837 -0.713 13.451 1.00 94.94 426 TRP A N 1
ATOM 3387 C CA . TRP A 1 426 ? -2.370 0.403 14.261 1.00 94.94 426 TRP A CA 1
ATOM 3388 C C . TRP A 1 426 ? -1.063 0.066 15.007 1.00 94.94 426 TRP A C 1
ATOM 3390 O O . TRP A 1 426 ? -1.035 -0.735 15.943 1.00 94.94 426 TRP A O 1
ATOM 3400 N N . ASP A 1 427 ? 0.054 0.710 14.647 1.00 92.88 427 ASP A N 1
ATOM 3401 C CA . ASP A 1 427 ? 1.322 0.563 15.371 1.00 92.88 427 ASP A CA 1
ATOM 3402 C C . ASP A 1 427 ? 1.398 1.542 16.544 1.00 92.88 427 ASP A C 1
ATOM 3404 O O . ASP A 1 427 ? 1.920 2.654 16.427 1.00 92.88 427 ASP A O 1
ATOM 3408 N N . SER A 1 428 ? 0.957 1.091 17.717 1.00 91.62 428 SER A N 1
ATOM 3409 C CA . SER A 1 428 ? 1.031 1.873 18.957 1.00 91.62 428 SER A CA 1
ATOM 3410 C C . SER A 1 428 ? 2.454 2.304 19.343 1.00 91.62 428 SER A C 1
ATOM 3412 O O . SER A 1 428 ? 2.615 3.304 20.036 1.00 91.62 428 SER A O 1
ATOM 3414 N N . SER A 1 429 ? 3.518 1.631 18.884 1.00 87.81 429 SER A N 1
ATOM 3415 C CA . SER A 1 429 ? 4.900 2.061 19.171 1.00 87.81 429 SER A CA 1
ATOM 3416 C C . SER A 1 429 ? 5.318 3.311 18.389 1.00 87.81 429 SER A C 1
ATOM 3418 O O . SER A 1 429 ? 6.254 4.013 18.788 1.00 87.81 429 SER A O 1
ATOM 3420 N N . ARG A 1 430 ? 4.622 3.580 17.279 1.00 86.81 430 ARG A N 1
ATOM 3421 C CA . ARG A 1 430 ? 4.806 4.749 16.411 1.00 86.81 430 ARG A CA 1
ATOM 3422 C C . ARG A 1 430 ? 3.612 5.702 16.442 1.00 86.81 430 ARG A C 1
ATOM 3424 O O . ARG A 1 430 ? 3.736 6.790 15.897 1.00 86.81 430 ARG A O 1
ATOM 3431 N N . ALA A 1 431 ? 2.511 5.297 17.080 1.00 89.88 431 ALA A N 1
ATOM 3432 C CA . ALA A 1 431 ? 1.222 5.977 17.056 1.00 89.88 431 ALA A CA 1
ATOM 3433 C C . ALA A 1 431 ? 0.798 6.321 15.617 1.00 89.88 431 ALA A C 1
ATOM 3435 O O . ALA A 1 431 ? 0.564 7.479 15.281 1.00 89.88 431 ALA A O 1
ATOM 3436 N N . GLY A 1 432 ? 0.776 5.306 14.751 1.00 90.94 432 GLY A N 1
ATOM 3437 C CA . GLY A 1 432 ? 0.432 5.487 13.346 1.00 90.94 432 GLY A CA 1
ATOM 3438 C C . GLY A 1 432 ? 0.017 4.196 12.656 1.00 90.94 432 GLY A C 1
ATOM 3439 O O . GLY A 1 432 ? 0.355 3.093 13.095 1.00 90.94 432 GLY A O 1
ATOM 3440 N N . SER A 1 433 ? -0.695 4.355 11.548 1.00 93.12 433 SER A N 1
ATOM 3441 C CA . SER A 1 433 ? -1.226 3.258 10.745 1.00 93.12 433 SER A CA 1
ATOM 3442 C C . SER A 1 433 ? -0.132 2.593 9.910 1.00 93.12 433 SER A C 1
ATOM 3444 O O . SER A 1 433 ? 0.716 3.246 9.298 1.00 93.12 433 SER A O 1
ATOM 3446 N N . LYS A 1 434 ? -0.150 1.263 9.886 1.00 92.69 434 LYS A N 1
ATOM 3447 C CA . LYS A 1 434 ? 0.600 0.414 8.967 1.00 92.69 434 LYS A CA 1
ATOM 3448 C C . LYS A 1 434 ? -0.360 -0.138 7.931 1.00 92.69 434 LYS A C 1
ATOM 3450 O O . LYS A 1 434 ? -1.392 -0.700 8.274 1.00 92.69 434 LYS A O 1
ATOM 3455 N N . ARG A 1 435 ? 0.058 -0.014 6.683 1.00 92.75 435 ARG A N 1
ATOM 3456 C CA . ARG A 1 435 ? -0.605 -0.571 5.511 1.00 92.75 435 ARG A CA 1
ATOM 3457 C C . ARG A 1 435 ? -0.729 -2.099 5.543 1.00 92.75 435 ARG A C 1
ATOM 3459 O O . ARG A 1 435 ? 0.123 -2.754 6.154 1.00 92.75 435 ARG A O 1
ATOM 3466 N N . ALA A 1 436 ? -1.726 -2.645 4.855 1.00 94.19 436 ALA A N 1
ATOM 3467 C CA . ALA A 1 436 ? -1.966 -4.081 4.718 1.00 94.19 436 ALA A CA 1
ATOM 3468 C C . ALA A 1 436 ? -0.759 -4.807 4.107 1.00 94.19 436 ALA A C 1
ATOM 3470 O O . ALA A 1 436 ? -0.248 -5.779 4.667 1.00 94.19 436 ALA A O 1
ATOM 3471 N N . SER A 1 437 ? -0.187 -4.243 3.042 1.00 91.00 437 SER A N 1
ATOM 3472 C CA . SER A 1 437 ? 0.964 -4.777 2.309 1.00 91.00 437 SER A CA 1
ATOM 3473 C C . SER A 1 437 ? 2.267 -4.826 3.129 1.00 91.00 437 SER A C 1
ATOM 3475 O O . SER A 1 437 ? 3.326 -5.209 2.614 1.00 91.00 437 SER A O 1
ATOM 3477 N N . ALA A 1 438 ? 2.265 -4.315 4.367 1.00 87.31 438 ALA A N 1
ATOM 3478 C CA . ALA A 1 438 ? 3.388 -4.471 5.287 1.00 87.31 438 ALA A CA 1
ATOM 3479 C C . ALA A 1 438 ? 3.539 -5.931 5.732 1.00 87.31 438 ALA A C 1
ATOM 3481 O O . ALA A 1 438 ? 4.622 -6.324 6.169 1.00 87.31 438 ALA A O 1
ATOM 3482 N N . GLN A 1 439 ? 2.467 -6.712 5.613 1.00 82.44 439 GLN A N 1
ATOM 3483 C CA . GLN A 1 439 ? 2.474 -8.156 5.735 1.00 82.44 439 GLN A CA 1
ATOM 3484 C C . GLN A 1 439 ? 2.528 -8.786 4.342 1.00 82.44 439 GLN A C 1
ATOM 3486 O O . GLN A 1 439 ? 2.038 -8.223 3.366 1.00 82.44 439 GLN A O 1
ATOM 3491 N N . HIS A 1 440 ? 3.139 -9.962 4.243 1.00 86.56 440 HIS A N 1
ATOM 3492 C CA . HIS A 1 440 ? 3.137 -10.770 3.022 1.00 86.56 440 HIS A CA 1
ATOM 3493 C C . HIS A 1 440 ? 1.925 -11.719 3.022 1.00 86.56 440 HIS A C 1
ATOM 3495 O O . HIS A 1 440 ? 2.081 -12.907 2.768 1.00 86.56 440 HIS A O 1
ATOM 3501 N N . SER A 1 441 ? 0.751 -11.205 3.409 1.00 89.25 441 SER A N 1
ATOM 3502 C CA . SER A 1 441 ? -0.467 -11.986 3.646 1.00 89.25 441 SER A CA 1
ATOM 3503 C C . SER A 1 441 ? -1.732 -11.121 3.707 1.00 89.25 441 SER A C 1
ATOM 3505 O O . SER A 1 441 ? -1.666 -9.950 4.079 1.00 89.25 441 SER A O 1
ATOM 3507 N N . LEU A 1 442 ? -2.897 -11.728 3.449 1.00 92.06 442 LEU A N 1
ATOM 3508 C CA . LEU A 1 442 ? -4.226 -11.114 3.628 1.00 92.06 442 LEU A CA 1
ATOM 3509 C C . LEU A 1 442 ? -4.804 -11.422 5.020 1.00 92.06 442 LEU A C 1
ATOM 3511 O O . LEU A 1 442 ? -5.900 -11.959 5.165 1.00 92.06 442 LEU A O 1
ATOM 3515 N N . ASN A 1 443 ? -4.040 -11.140 6.077 1.00 91.00 443 ASN A N 1
ATOM 3516 C CA . ASN A 1 443 ? -4.507 -11.394 7.441 1.00 91.00 443 ASN A CA 1
ATOM 3517 C C . ASN A 1 443 ? -5.425 -10.273 7.922 1.00 91.00 443 ASN A C 1
ATOM 3519 O O . ASN A 1 443 ? -4.997 -9.126 8.055 1.00 91.00 443 ASN A O 1
ATOM 3523 N N . LEU A 1 444 ? -6.664 -10.623 8.265 1.00 93.06 444 LEU A N 1
ATOM 3524 C CA . LEU A 1 444 ? -7.565 -9.696 8.934 1.00 93.06 444 LEU A CA 1
ATOM 3525 C C . LEU A 1 444 ? -7.028 -9.319 10.316 1.00 93.06 444 LEU A C 1
ATOM 3527 O O . LEU A 1 444 ? -6.676 -10.185 11.121 1.00 93.06 444 LEU A O 1
ATOM 3531 N N . MET A 1 445 ? -7.002 -8.021 10.608 1.00 94.88 445 MET A N 1
ATOM 3532 C CA . MET A 1 445 ? -6.618 -7.522 11.921 1.00 94.88 445 MET A CA 1
ATOM 3533 C C . MET A 1 445 ? -7.847 -7.436 12.823 1.00 94.88 445 MET A C 1
ATOM 3535 O O . MET A 1 445 ? -8.874 -6.885 12.443 1.00 94.88 445 MET A O 1
ATOM 3539 N N . TRP A 1 446 ? -7.746 -7.951 14.050 1.00 95.44 446 TRP A N 1
ATOM 3540 C CA . TRP A 1 446 ? -8.845 -7.904 15.026 1.00 95.44 446 TRP A CA 1
ATOM 3541 C C . TRP A 1 446 ? -9.261 -6.473 15.395 1.00 95.44 446 TRP A C 1
ATOM 3543 O O . TRP A 1 446 ? -10.440 -6.203 15.623 1.00 95.44 446 TRP A O 1
ATOM 3553 N N . ASN A 1 447 ? -8.292 -5.557 15.401 1.00 95.19 447 ASN A N 1
ATOM 3554 C CA . ASN A 1 447 ? -8.509 -4.120 15.434 1.00 95.19 447 ASN A CA 1
ATOM 3555 C C . ASN A 1 447 ? -7.764 -3.465 14.268 1.00 95.19 447 ASN A C 1
ATOM 3557 O O . ASN A 1 447 ? -6.729 -3.965 13.834 1.00 95.19 447 ASN A O 1
ATOM 3561 N N . TYR A 1 448 ? -8.297 -2.370 13.744 1.00 97.56 448 TYR A N 1
ATOM 3562 C CA . TYR A 1 448 ? -7.768 -1.738 12.540 1.00 97.56 448 TYR A CA 1
ATOM 3563 C C . TYR A 1 448 ? -8.011 -0.222 12.567 1.00 97.56 448 TYR A C 1
ATOM 3565 O O . TYR A 1 448 ? -8.971 0.252 13.190 1.00 97.56 448 TYR A O 1
ATOM 3573 N N . PRO A 1 449 ? -7.132 0.562 11.923 1.00 97.56 449 PRO A N 1
ATOM 3574 C CA . PRO A 1 449 ? -7.325 1.990 11.773 1.00 97.56 449 PRO A CA 1
ATOM 3575 C C . PRO A 1 449 ? -8.211 2.311 10.565 1.00 97.56 449 PRO A C 1
ATOM 3577 O O . PRO A 1 449 ? -8.214 1.612 9.555 1.00 97.56 449 PRO A O 1
ATOM 3580 N N . GLU A 1 450 ? -8.910 3.430 10.653 1.00 98.06 450 GLU A N 1
ATOM 3581 C CA . GLU A 1 450 ? -9.517 4.140 9.536 1.00 98.06 450 GLU A CA 1
ATOM 3582 C C . GLU A 1 450 ? -8.953 5.561 9.540 1.00 98.06 450 GLU A C 1
ATOM 3584 O O . GLU A 1 450 ? -9.151 6.304 10.502 1.00 98.06 450 GLU A O 1
ATOM 3589 N N . ILE A 1 451 ? -8.233 5.945 8.489 1.00 96.81 451 ILE A N 1
ATOM 3590 C CA . ILE A 1 451 ? -7.746 7.323 8.344 1.00 96.81 451 ILE A CA 1
ATOM 3591 C C . ILE A 1 451 ? -8.926 8.191 7.903 1.00 96.81 451 ILE A C 1
ATOM 3593 O O . ILE A 1 451 ? -9.785 7.732 7.152 1.00 96.81 451 ILE A O 1
ATOM 3597 N N . ASN A 1 452 ? -8.979 9.443 8.358 1.00 96.38 452 ASN A N 1
ATOM 3598 C CA . ASN A 1 452 ? -10.018 10.379 7.935 1.00 96.38 452 ASN A CA 1
ATOM 3599 C C . ASN A 1 452 ? -10.037 10.524 6.401 1.00 96.38 452 ASN A C 1
ATOM 3601 O O . ASN A 1 452 ? -9.111 11.077 5.801 1.00 96.38 452 ASN A O 1
ATOM 3605 N N . GLY A 1 453 ? -11.105 10.013 5.786 1.00 96.44 453 GLY A N 1
ATOM 3606 C CA . GLY A 1 453 ? -11.277 9.951 4.339 1.00 96.44 453 GLY A CA 1
ATOM 3607 C C . GLY A 1 453 ? -11.593 11.292 3.684 1.00 96.44 453 GLY A C 1
ATOM 3608 O O . GLY A 1 453 ? -11.362 11.449 2.490 1.00 96.44 453 GLY A O 1
ATOM 3609 N N . ALA A 1 454 ? -12.096 12.274 4.432 1.00 94.69 454 ALA A N 1
ATOM 3610 C CA . ALA A 1 454 ? -12.430 13.574 3.858 1.00 94.69 454 ALA A CA 1
ATOM 3611 C C . ALA A 1 454 ? -11.185 14.440 3.639 1.00 94.69 454 ALA A C 1
ATOM 3613 O O . ALA A 1 454 ? -11.030 15.010 2.567 1.00 94.69 454 ALA A O 1
ATOM 3614 N N . SER A 1 455 ? -10.295 14.530 4.633 1.00 89.12 455 SER A N 1
ATOM 3615 C CA . SER A 1 455 ? -9.224 15.539 4.628 1.00 89.12 455 SER A CA 1
ATOM 3616 C C . SER A 1 455 ? -7.799 14.993 4.744 1.00 89.12 455 SER A C 1
ATOM 3618 O O . SER A 1 455 ? -6.857 15.730 4.474 1.00 89.12 455 SER A O 1
ATOM 3620 N N . GLU A 1 456 ? -7.599 13.733 5.147 1.00 93.81 456 GLU A N 1
ATOM 3621 C CA . GLU A 1 456 ? -6.257 13.217 5.469 1.00 93.81 456 GLU A CA 1
ATOM 3622 C C . GLU A 1 456 ? -5.796 12.107 4.526 1.00 93.81 456 GLU A C 1
ATOM 3624 O O . GLU A 1 456 ? -4.686 12.169 4.002 1.00 93.81 456 GLU A O 1
ATOM 3629 N N . LEU A 1 457 ? -6.627 11.081 4.308 1.00 96.75 457 LEU A N 1
ATOM 3630 C CA . LEU A 1 457 ? -6.224 9.838 3.643 1.00 96.75 457 LEU A CA 1
ATOM 3631 C C . LEU A 1 457 ? -5.633 10.076 2.248 1.00 96.75 457 LEU A C 1
ATOM 3633 O O . LEU A 1 457 ? -4.521 9.617 1.982 1.00 96.75 457 LEU A O 1
ATOM 3637 N N . TRP A 1 458 ? -6.358 10.796 1.387 1.00 97.06 458 TRP A N 1
ATOM 3638 C CA . TRP A 1 458 ? -5.929 11.091 0.019 1.00 97.06 458 TRP A CA 1
ATOM 3639 C C . TRP A 1 458 ? -4.603 11.852 -0.009 1.00 97.06 458 TRP A C 1
ATOM 3641 O O . TRP A 1 458 ? -3.633 11.395 -0.611 1.00 97.06 458 TRP A O 1
ATOM 3651 N N . TYR A 1 459 ? -4.524 12.975 0.709 1.00 94.62 459 TYR A N 1
ATOM 3652 C CA . TYR A 1 459 ? -3.336 13.825 0.718 1.00 94.62 459 TYR A CA 1
ATOM 3653 C C . TYR A 1 459 ? -2.125 13.153 1.364 1.00 94.62 459 TYR A C 1
ATOM 3655 O O . TYR A 1 459 ? -1.017 13.296 0.857 1.00 94.62 459 TYR A O 1
ATOM 3663 N N . TRP A 1 460 ? -2.309 12.362 2.424 1.00 92.19 460 TRP A N 1
ATOM 3664 C CA . TRP A 1 460 ? -1.214 11.578 2.998 1.00 92.19 460 TRP A CA 1
ATOM 3665 C C . TRP A 1 460 ? -0.713 10.530 1.994 1.00 92.19 460 TRP A C 1
ATOM 3667 O O . TRP A 1 460 ? 0.494 10.366 1.795 1.00 92.19 460 TRP A O 1
ATOM 3677 N N . CYS A 1 461 ? -1.621 9.831 1.313 1.00 93.69 461 CYS A N 1
ATOM 3678 C CA . CYS A 1 461 ? -1.230 8.851 0.305 1.00 93.69 461 CYS A CA 1
ATOM 3679 C C . CYS A 1 461 ? -0.519 9.503 -0.885 1.00 93.69 461 CYS A C 1
ATOM 3681 O O . CYS A 1 461 ? 0.478 8.948 -1.351 1.00 93.69 461 CYS A O 1
ATOM 3683 N N . ALA A 1 462 ? -0.971 10.686 -1.303 1.00 92.94 462 ALA A N 1
ATOM 3684 C CA . ALA A 1 462 ? -0.380 11.462 -2.381 1.00 92.94 462 ALA A CA 1
ATOM 3685 C C . ALA A 1 462 ? 0.970 12.099 -2.017 1.00 92.94 462 ALA A C 1
ATOM 3687 O O . ALA A 1 462 ? 1.868 12.092 -2.845 1.00 92.94 462 ALA A O 1
ATOM 3688 N N . ASP A 1 463 ? 1.183 12.603 -0.799 1.00 86.19 463 ASP A N 1
ATOM 3689 C CA . ASP A 1 463 ? 2.459 13.232 -0.397 1.00 86.19 463 ASP A CA 1
ATOM 3690 C C . ASP A 1 463 ? 3.642 12.250 -0.483 1.00 86.19 463 ASP A C 1
ATOM 3692 O O . ASP A 1 463 ? 4.750 12.586 -0.909 1.00 86.19 463 ASP A O 1
ATOM 3696 N N . ALA A 1 464 ? 3.375 10.974 -0.187 1.00 73.75 464 ALA A N 1
ATOM 3697 C CA . ALA A 1 464 ? 4.340 9.898 -0.385 1.00 73.75 464 ALA A CA 1
ATOM 3698 C C . ALA A 1 464 ? 4.698 9.648 -1.863 1.00 73.75 464 ALA A C 1
ATOM 3700 O O . ALA A 1 464 ? 5.694 8.980 -2.126 1.00 73.75 464 ALA A O 1
ATOM 3701 N N . PHE A 1 465 ? 3.891 10.155 -2.796 1.00 66.00 465 PHE A N 1
ATOM 3702 C CA . PHE A 1 465 ? 4.062 10.067 -4.243 1.00 66.00 465 PHE A CA 1
ATOM 3703 C C . PHE A 1 465 ? 4.628 11.369 -4.850 1.00 66.00 465 PHE A C 1
ATOM 3705 O O . PHE A 1 465 ? 5.505 11.306 -5.709 1.00 66.00 465 PHE A O 1
ATOM 3712 N N . VAL A 1 466 ? 4.176 12.546 -4.391 1.00 57.72 466 VAL A N 1
ATOM 3713 C CA . VAL A 1 466 ? 4.507 13.881 -4.949 1.00 57.72 466 VAL A CA 1
ATOM 3714 C C . VAL A 1 466 ? 6.016 14.157 -4.965 1.00 57.72 466 VAL A C 1
ATOM 3716 O O . VAL A 1 466 ? 6.520 14.847 -5.847 1.00 57.72 466 VAL A O 1
ATOM 3719 N N . SER A 1 467 ? 6.771 13.577 -4.030 1.00 59.34 467 SER A N 1
ATOM 3720 C CA . SER A 1 467 ? 8.237 13.671 -4.030 1.00 59.34 467 SER A CA 1
ATOM 3721 C C . SER A 1 467 ? 8.940 12.641 -4.928 1.00 59.34 467 SER A C 1
ATOM 3723 O O . SER A 1 467 ? 10.095 12.852 -5.290 1.00 59.34 467 SER A O 1
ATOM 3725 N N . GLU A 1 468 ? 8.278 11.547 -5.316 1.00 74.38 468 GLU A N 1
ATOM 3726 C CA . GLU A 1 468 ? 8.924 10.420 -5.998 1.00 74.38 468 GLU A CA 1
ATOM 3727 C C . GLU A 1 468 ? 9.017 10.586 -7.517 1.00 74.38 468 GLU A C 1
ATOM 3729 O O . GLU A 1 468 ? 10.046 10.220 -8.081 1.00 74.38 468 GLU A O 1
ATOM 3734 N N . TYR A 1 469 ? 8.023 11.161 -8.203 1.00 87.31 469 TYR A N 1
ATOM 3735 C CA . TYR A 1 469 ? 8.045 11.198 -9.675 1.00 87.31 469 TYR A CA 1
ATOM 3736 C C . TYR A 1 469 ? 9.207 12.032 -10.245 1.00 87.31 469 TYR A C 1
ATOM 3738 O O . TYR A 1 469 ? 9.943 11.553 -11.113 1.00 87.31 469 TYR A O 1
ATOM 3746 N N . ARG A 1 470 ? 9.468 13.234 -9.711 1.00 87.31 470 ARG A N 1
ATOM 3747 C CA . ARG A 1 470 ? 10.671 14.007 -10.084 1.00 87.31 470 ARG A CA 1
ATOM 3748 C C . ARG A 1 470 ? 11.965 13.262 -9.763 1.00 87.31 470 ARG A C 1
ATOM 3750 O O . ARG A 1 470 ? 12.874 13.253 -10.588 1.00 87.31 470 ARG A O 1
ATOM 3757 N N . SER A 1 471 ? 12.043 12.598 -8.611 1.00 85.88 471 SER A N 1
ATOM 3758 C CA . SER A 1 471 ? 13.204 11.769 -8.281 1.00 85.88 471 SER A CA 1
ATOM 3759 C C . SER A 1 471 ? 13.378 10.599 -9.257 1.00 85.88 471 SER A C 1
ATOM 3761 O O . SER A 1 471 ? 14.508 10.265 -9.595 1.00 85.88 471 SER A O 1
ATOM 3763 N N . LEU A 1 472 ? 12.300 10.000 -9.773 1.00 87.44 472 LEU A N 1
ATOM 3764 C CA . LEU A 1 472 ? 12.384 8.974 -10.820 1.00 87.44 472 LEU A CA 1
ATOM 3765 C C . LEU A 1 472 ? 12.911 9.550 -12.136 1.00 87.44 472 LEU A C 1
ATOM 3767 O O . LEU A 1 472 ? 13.812 8.966 -12.735 1.00 87.44 472 LEU A O 1
ATOM 3771 N N . CYS A 1 473 ? 12.424 10.724 -12.538 1.00 88.62 473 CYS A N 1
ATOM 3772 C CA . CYS A 1 473 ? 12.933 11.459 -13.697 1.00 88.62 473 CYS A CA 1
ATOM 3773 C C . CYS A 1 473 ? 14.455 11.700 -13.587 1.00 88.62 473 CYS A C 1
ATOM 3775 O O . CYS A 1 473 ? 15.214 11.440 -14.525 1.00 88.62 473 CYS A O 1
ATOM 3777 N N . GLU A 1 474 ? 14.932 12.126 -12.414 1.00 86.88 474 GLU A N 1
ATOM 3778 C CA . GLU A 1 474 ? 16.363 12.319 -12.142 1.00 86.88 474 GLU A CA 1
ATOM 3779 C C . GLU A 1 474 ? 17.170 11.018 -12.280 1.00 86.88 474 GLU A C 1
ATOM 3781 O O . GLU A 1 474 ? 18.279 11.034 -12.820 1.00 86.88 474 GLU A O 1
ATOM 3786 N N . LEU A 1 475 ? 16.617 9.875 -11.857 1.00 87.56 475 LEU A N 1
ATOM 3787 C CA . LEU A 1 475 ? 17.283 8.571 -11.967 1.00 87.56 475 LEU A CA 1
ATOM 3788 C C . LEU A 1 475 ? 17.453 8.095 -13.414 1.00 87.56 475 LEU A C 1
ATOM 3790 O O . LEU A 1 475 ? 18.360 7.299 -13.671 1.00 87.56 475 LEU A O 1
ATOM 3794 N N . PHE A 1 476 ? 16.638 8.598 -14.343 1.00 86.12 476 PHE A N 1
ATOM 3795 C CA . PHE A 1 476 ? 16.787 8.366 -15.782 1.00 86.12 476 PHE A CA 1
ATOM 3796 C C . PHE A 1 476 ? 17.559 9.468 -16.516 1.00 86.12 476 PHE A C 1
ATOM 3798 O O . PHE A 1 476 ? 17.866 9.297 -17.701 1.00 86.12 476 PHE A O 1
ATOM 3805 N N . GLY A 1 477 ? 17.895 10.564 -15.827 1.00 79.44 477 GLY A N 1
ATOM 3806 C CA . GLY A 1 477 ? 18.596 11.717 -16.389 1.00 79.44 477 GLY A CA 1
ATOM 3807 C C . GLY A 1 477 ? 17.710 12.681 -17.188 1.00 79.44 477 GLY A C 1
ATOM 3808 O O . GLY A 1 477 ? 18.245 13.523 -17.908 1.00 79.44 477 GLY A O 1
ATOM 3809 N N . THR A 1 478 ? 16.380 12.585 -17.084 1.00 75.50 478 THR A N 1
ATOM 3810 C CA . THR A 1 478 ? 15.449 13.486 -17.789 1.00 75.50 478 THR A CA 1
ATOM 3811 C C . THR A 1 478 ? 15.401 14.860 -17.113 1.00 75.50 478 THR A C 1
ATOM 3813 O O . THR A 1 478 ? 15.279 14.942 -15.889 1.00 75.50 478 THR A O 1
ATOM 3816 N N . LYS A 1 479 ? 15.488 15.945 -17.894 1.00 67.19 479 LYS A N 1
ATOM 3817 C CA . LYS A 1 479 ? 15.472 17.341 -17.412 1.00 67.19 479 LYS A CA 1
ATOM 3818 C C . LYS A 1 479 ? 14.185 18.059 -17.838 1.00 67.19 479 LYS A C 1
ATOM 3820 O O . LYS A 1 479 ? 13.598 17.706 -18.856 1.00 67.19 479 LYS A O 1
ATOM 3825 N N . ALA A 1 480 ? 13.775 19.072 -17.071 1.00 57.16 480 ALA A N 1
ATOM 3826 C CA . ALA A 1 480 ? 12.643 19.939 -17.415 1.00 57.16 480 ALA A CA 1
ATOM 3827 C C . ALA A 1 480 ? 12.918 20.697 -18.726 1.00 57.16 480 ALA A C 1
ATOM 3829 O O . ALA A 1 480 ? 14.047 21.146 -18.932 1.00 57.16 480 ALA A O 1
ATOM 3830 N N . GLN A 1 481 ? 11.898 20.843 -19.583 1.00 51.31 481 GLN A N 1
ATOM 3831 C CA . GLN A 1 481 ? 11.970 21.509 -20.897 1.00 51.31 481 GLN A CA 1
ATOM 3832 C C . GLN A 1 481 ? 12.853 20.824 -21.964 1.00 51.31 481 GLN A C 1
ATOM 3834 O O . GLN A 1 481 ? 13.512 21.491 -22.759 1.00 51.31 481 GLN A O 1
ATOM 3839 N N . SER A 1 482 ? 12.812 19.492 -22.069 1.00 44.59 482 SER A N 1
ATOM 3840 C CA . SER A 1 482 ? 13.383 18.753 -23.216 1.00 44.59 482 SER A CA 1
ATOM 3841 C C . SER A 1 482 ? 12.480 18.756 -24.469 1.00 44.59 482 SER A C 1
ATOM 3843 O O . SER A 1 482 ? 12.550 17.846 -25.295 1.00 44.59 482 SER A O 1
ATOM 3845 N N . LEU A 1 483 ? 11.652 19.785 -24.665 1.00 38.22 483 LEU A N 1
ATOM 3846 C CA . LEU A 1 483 ? 11.108 20.101 -25.987 1.00 38.22 483 LEU A CA 1
ATOM 3847 C C . LEU A 1 483 ? 12.167 20.917 -26.744 1.00 38.22 483 LEU A C 1
ATOM 3849 O O . LEU A 1 483 ? 12.109 22.138 -26.814 1.00 38.22 483 LEU A O 1
ATOM 3853 N N . SER A 1 484 ? 13.174 20.199 -27.249 1.00 33.31 484 SER A N 1
ATOM 3854 C CA . SER A 1 484 ? 14.041 20.561 -28.382 1.00 33.31 484 SER A CA 1
ATOM 3855 C C . SER A 1 484 ? 14.506 22.027 -28.497 1.00 33.31 484 SER A C 1
ATOM 3857 O O . SER A 1 484 ? 13.875 22.848 -29.162 1.00 33.31 484 SER A O 1
ATOM 3859 N N . LEU A 1 485 ? 15.721 22.303 -28.011 1.00 27.95 485 LEU A N 1
ATOM 3860 C CA . LEU A 1 485 ? 16.651 23.209 -28.697 1.00 27.95 485 LEU A CA 1
ATOM 3861 C C . LEU A 1 485 ? 17.529 22.341 -29.623 1.00 27.95 485 LEU A C 1
ATOM 3863 O O . LEU A 1 485 ? 18.213 21.450 -29.118 1.00 27.95 485 LEU A O 1
ATOM 3867 N N . PRO A 1 486 ? 17.519 22.537 -30.957 1.00 34.16 486 PRO A N 1
ATOM 3868 C CA . PRO A 1 486 ? 18.357 21.764 -31.866 1.00 34.16 486 PRO A CA 1
ATOM 3869 C C . PRO A 1 486 ? 19.813 22.212 -31.713 1.00 34.16 486 PRO A C 1
ATOM 3871 O O . PRO A 1 486 ? 20.233 23.234 -32.254 1.00 34.16 486 PRO A O 1
ATOM 3874 N N . GLY A 1 487 ? 20.578 21.456 -30.932 1.00 33.62 487 GLY A N 1
ATOM 3875 C CA . GLY A 1 487 ? 22.002 21.690 -30.762 1.00 33.62 487 GLY A CA 1
ATOM 3876 C C . GLY A 1 487 ? 22.559 21.013 -29.520 1.00 33.62 487 GLY A C 1
ATOM 3877 O O . GLY A 1 487 ? 22.434 21.548 -28.425 1.00 33.62 487 GLY A O 1
ATOM 3878 N N . ILE A 1 488 ? 23.282 19.914 -29.760 1.00 31.58 488 ILE A N 1
ATOM 3879 C CA . ILE A 1 488 ? 24.177 19.169 -28.856 1.00 31.58 488 ILE A CA 1
ATOM 3880 C C . ILE A 1 488 ? 23.533 17.924 -28.207 1.00 31.58 488 ILE A C 1
ATOM 3882 O O . ILE A 1 488 ? 22.931 17.985 -27.140 1.00 31.58 488 ILE A O 1
ATOM 3886 N N . LEU A 1 489 ? 23.830 16.793 -28.872 1.00 33.62 489 LEU A N 1
ATOM 3887 C CA . LEU A 1 489 ? 23.703 15.372 -28.505 1.00 33.62 489 LEU A CA 1
ATOM 3888 C C . LEU A 1 489 ? 22.318 14.734 -28.709 1.00 33.62 489 LEU A C 1
ATOM 3890 O O . LEU A 1 489 ? 21.485 14.702 -27.810 1.00 33.62 489 LEU A O 1
ATOM 3894 N N . GLU A 1 490 ? 22.127 14.152 -29.899 1.00 33.91 490 GLU A N 1
ATOM 3895 C CA . GLU A 1 490 ? 21.131 13.106 -30.160 1.00 33.91 490 GLU A CA 1
ATOM 3896 C C . GLU A 1 490 ? 21.401 11.913 -29.226 1.00 33.91 490 GLU A C 1
ATOM 3898 O O . GLU A 1 490 ? 22.279 11.089 -29.473 1.00 33.91 490 GLU A O 1
ATOM 3903 N N . THR A 1 491 ? 20.687 11.824 -28.105 1.00 41.97 491 THR A N 1
ATOM 3904 C CA . THR A 1 491 ? 20.504 10.537 -27.430 1.00 41.97 491 THR A CA 1
ATOM 3905 C C . THR A 1 491 ? 19.482 9.747 -28.236 1.00 41.97 491 THR A C 1
ATOM 3907 O O . THR A 1 491 ? 18.321 10.157 -28.282 1.00 41.97 491 THR A O 1
ATOM 3910 N N . GLU A 1 492 ? 19.909 8.648 -28.865 1.00 46.69 492 GLU A N 1
ATOM 3911 C CA . GLU A 1 492 ? 19.018 7.625 -29.436 1.00 46.69 492 GLU A CA 1
ATOM 3912 C C . GLU A 1 492 ? 17.828 7.387 -28.480 1.00 46.69 492 GLU A C 1
ATOM 3914 O O . GLU A 1 492 ? 18.041 7.256 -27.263 1.00 46.69 492 GLU A O 1
ATOM 3919 N N . PRO A 1 493 ? 16.575 7.409 -28.969 1.00 50.50 493 PRO A N 1
ATOM 3920 C CA . PRO A 1 493 ? 15.406 7.316 -28.106 1.00 50.50 493 PRO A CA 1
ATOM 3921 C C . PRO A 1 493 ? 15.423 5.990 -27.339 1.00 50.50 493 PRO A C 1
ATOM 3923 O O . PRO A 1 493 ? 15.437 4.914 -27.931 1.00 50.50 493 PRO A O 1
ATOM 3926 N N . LYS A 1 494 ? 15.407 6.064 -26.002 1.00 65.50 494 LYS A N 1
ATOM 3927 C CA . LYS A 1 494 ? 15.296 4.881 -25.139 1.00 65.50 494 LYS A CA 1
ATOM 3928 C C . LYS A 1 494 ? 13.961 4.193 -25.425 1.00 65.50 494 LYS A C 1
ATOM 3930 O O . LYS A 1 494 ? 12.916 4.739 -25.071 1.00 65.50 494 LYS A O 1
ATOM 3935 N N . SER A 1 495 ? 13.980 3.009 -26.035 1.00 80.88 495 SER A N 1
ATOM 3936 C CA . SER A 1 495 ? 12.760 2.219 -26.195 1.00 80.88 495 SER A CA 1
ATOM 3937 C C . SER A 1 495 ? 12.503 1.412 -24.920 1.00 80.88 495 SER A C 1
ATOM 3939 O O . SER A 1 495 ? 13.302 0.566 -24.522 1.00 80.88 495 SER A O 1
ATOM 3941 N N . ILE A 1 496 ? 11.404 1.727 -24.235 1.00 90.12 496 ILE A N 1
ATOM 3942 C CA . ILE A 1 496 ? 10.876 0.932 -23.125 1.00 90.12 496 ILE A CA 1
ATOM 3943 C C . ILE A 1 496 ? 9.498 0.461 -23.564 1.00 90.12 496 ILE A C 1
ATOM 3945 O O . ILE A 1 496 ? 8.611 1.284 -23.787 1.00 90.12 496 ILE A O 1
ATOM 3949 N N . LYS A 1 497 ? 9.329 -0.853 -23.696 1.00 92.19 497 LYS A N 1
ATOM 3950 C CA . LYS A 1 497 ? 8.040 -1.478 -23.981 1.00 92.19 497 LYS A CA 1
ATOM 3951 C C . LYS A 1 497 ? 7.669 -2.397 -22.828 1.00 92.19 497 LYS A C 1
ATOM 3953 O O . LYS A 1 497 ? 8.456 -3.266 -22.455 1.00 92.19 497 LYS A O 1
ATOM 3958 N N . ILE A 1 498 ? 6.485 -2.180 -22.267 1.00 93.88 498 ILE A N 1
ATOM 3959 C CA . ILE A 1 498 ? 5.952 -2.970 -21.160 1.00 93.88 498 ILE A CA 1
ATOM 3960 C C . ILE A 1 498 ? 4.602 -3.533 -21.585 1.00 93.88 498 ILE A C 1
ATOM 3962 O O . ILE A 1 498 ? 3.678 -2.757 -21.836 1.00 93.88 498 ILE A O 1
ATOM 3966 N N . ASP A 1 499 ? 4.499 -4.859 -21.625 1.00 91.88 499 ASP A N 1
ATOM 3967 C CA . ASP A 1 499 ? 3.312 -5.580 -22.086 1.00 91.88 499 ASP A CA 1
ATOM 3968 C C . ASP A 1 499 ? 2.761 -6.520 -20.999 1.00 91.88 499 ASP A C 1
ATOM 3970 O O . ASP A 1 499 ? 3.514 -7.093 -20.208 1.00 91.88 499 ASP A O 1
ATOM 3974 N N . ALA A 1 500 ? 1.442 -6.730 -20.986 1.00 92.31 500 ALA A N 1
ATOM 3975 C CA . ALA A 1 500 ? 0.841 -7.837 -20.245 1.00 92.31 500 ALA A CA 1
ATOM 3976 C C . ALA A 1 500 ? 0.831 -9.097 -21.105 1.00 92.31 500 ALA A C 1
ATOM 3978 O O . ALA A 1 500 ? 0.067 -9.200 -22.067 1.00 92.31 500 ALA A O 1
ATOM 3979 N N . ALA A 1 501 ? 1.691 -10.056 -20.781 1.00 90.69 501 ALA A N 1
ATOM 3980 C CA . ALA A 1 501 ? 1.832 -11.264 -21.578 1.00 90.69 501 ALA A CA 1
ATOM 3981 C C . ALA A 1 501 ? 2.406 -12.430 -20.775 1.00 90.69 501 ALA A C 1
ATOM 3983 O O . ALA A 1 501 ? 3.169 -12.244 -19.829 1.00 90.69 501 ALA A O 1
ATOM 3984 N N . SER A 1 502 ? 2.056 -13.648 -21.196 1.00 88.31 502 SER A N 1
ATOM 3985 C CA . SER A 1 502 ? 2.661 -14.863 -20.654 1.00 88.31 502 SER A CA 1
ATOM 3986 C C . SER A 1 502 ? 4.079 -15.037 -21.180 1.00 88.31 502 SER A C 1
ATOM 3988 O O . SER A 1 502 ? 4.313 -14.941 -22.385 1.00 88.31 502 SER A O 1
ATOM 3990 N N . ALA A 1 503 ? 5.002 -15.407 -20.296 1.00 88.75 503 ALA A N 1
ATOM 3991 C CA . ALA A 1 503 ? 6.327 -15.867 -20.692 1.00 88.75 503 ALA A CA 1
ATOM 3992 C C . ALA A 1 503 ? 6.291 -17.204 -21.466 1.00 88.75 503 ALA A C 1
ATOM 3994 O O . ALA A 1 503 ? 7.257 -17.521 -22.158 1.00 88.75 503 ALA A O 1
ATOM 3995 N N . ASP A 1 504 ? 5.183 -17.959 -21.411 1.00 88.75 504 ASP A N 1
ATOM 3996 C CA . ASP A 1 504 ? 5.003 -19.197 -22.189 1.00 88.75 504 ASP A CA 1
ATOM 3997 C C . ASP A 1 504 ? 4.927 -18.927 -23.701 1.00 88.75 504 ASP A C 1
ATOM 3999 O O . ASP A 1 504 ? 5.227 -19.803 -24.515 1.00 88.75 504 ASP A O 1
ATOM 4003 N N . SER A 1 505 ? 4.504 -17.719 -24.095 1.00 86.88 505 SER A N 1
ATOM 4004 C CA . SER A 1 505 ? 4.404 -17.306 -25.493 1.00 86.88 505 SER A CA 1
ATOM 4005 C C . SER A 1 505 ? 4.761 -15.832 -25.661 1.00 86.88 505 SER A C 1
ATOM 4007 O O . SER A 1 505 ? 3.979 -14.931 -25.356 1.00 86.88 505 SER A O 1
ATOM 4009 N N . LEU A 1 506 ? 5.930 -15.579 -26.245 1.00 90.19 506 LEU A N 1
ATOM 4010 C CA . LEU A 1 506 ? 6.431 -14.233 -26.529 1.00 90.19 506 LEU A CA 1
ATOM 4011 C C . LEU A 1 506 ? 5.905 -13.665 -27.860 1.00 90.19 506 LEU A C 1
ATOM 4013 O O . LEU A 1 506 ? 6.619 -12.950 -28.548 1.00 90.19 506 LEU A O 1
ATOM 4017 N N . TYR A 1 507 ? 4.654 -13.957 -28.238 1.00 90.19 507 TYR A N 1
ATOM 4018 C CA . TYR A 1 507 ? 4.069 -13.543 -29.530 1.00 90.19 507 TYR A CA 1
ATOM 4019 C C . TYR A 1 507 ? 4.046 -12.016 -29.759 1.00 90.19 507 TYR A C 1
ATOM 4021 O O . TYR A 1 507 ? 3.909 -11.552 -30.888 1.00 90.19 507 TYR A O 1
ATOM 4029 N N . HIS A 1 508 ? 4.135 -11.237 -28.679 1.00 89.19 508 HIS A N 1
ATOM 4030 C CA . HIS A 1 508 ? 4.170 -9.773 -28.664 1.00 89.19 508 HIS A CA 1
ATOM 4031 C C . HIS A 1 508 ? 5.575 -9.200 -28.939 1.00 89.19 508 HIS A C 1
ATOM 4033 O O . HIS A 1 508 ? 5.738 -7.978 -29.038 1.00 89.19 508 HIS A O 1
ATOM 4039 N N . ILE A 1 509 ? 6.580 -10.074 -29.051 1.00 92.12 509 ILE A N 1
ATOM 4040 C CA . ILE A 1 509 ? 7.984 -9.769 -29.330 1.00 92.12 509 ILE A CA 1
ATOM 4041 C C . ILE A 1 509 ? 8.327 -10.341 -30.705 1.00 92.12 509 ILE A C 1
ATOM 4043 O O . ILE A 1 509 ? 7.948 -11.461 -31.038 1.00 92.12 509 ILE A O 1
ATOM 4047 N N . ALA A 1 510 ? 9.031 -9.562 -31.522 1.00 91.56 510 ALA A N 1
ATOM 4048 C CA . ALA A 1 510 ? 9.404 -9.989 -32.862 1.00 91.56 510 ALA A CA 1
ATOM 4049 C C . ALA A 1 510 ? 10.546 -11.021 -32.835 1.00 91.56 510 ALA A C 1
ATOM 4051 O O . ALA A 1 510 ? 11.440 -10.983 -31.987 1.00 91.56 510 ALA A O 1
ATOM 4052 N N . ASP A 1 511 ? 10.555 -11.928 -33.812 1.00 93.00 511 ASP A N 1
ATOM 4053 C CA . ASP A 1 511 ? 11.644 -12.892 -33.958 1.00 93.00 511 ASP A CA 1
ATOM 4054 C C . ASP A 1 511 ? 12.990 -12.178 -34.145 1.00 93.00 511 ASP A C 1
ATOM 4056 O O . ASP A 1 511 ? 13.110 -11.237 -34.931 1.00 93.00 511 ASP A O 1
ATOM 4060 N N . LYS A 1 512 ? 14.028 -12.681 -33.460 1.00 91.56 512 LYS A N 1
ATOM 4061 C CA . LYS A 1 512 ? 15.412 -12.174 -33.540 1.00 91.56 512 LYS A CA 1
ATOM 4062 C C . LYS A 1 512 ? 15.562 -10.691 -33.154 1.00 91.56 512 LYS A C 1
ATOM 4064 O O . LYS A 1 512 ? 16.490 -10.041 -33.624 1.00 91.56 512 LYS A O 1
ATOM 4069 N N . SER A 1 513 ? 14.676 -10.164 -32.305 1.00 91.69 513 SER A N 1
ATOM 4070 C CA . SER A 1 513 ? 14.733 -8.771 -31.834 1.00 91.69 513 SER A CA 1
ATOM 4071 C C . SER A 1 513 ? 15.294 -8.597 -30.417 1.00 91.69 513 SER A C 1
ATOM 4073 O O . SER A 1 513 ? 15.261 -7.488 -29.894 1.00 91.69 513 SER A O 1
ATOM 4075 N N . VAL A 1 514 ? 15.731 -9.675 -29.759 1.00 94.44 514 VAL A N 1
ATOM 4076 C CA . VAL A 1 514 ? 16.224 -9.662 -28.372 1.00 94.44 514 VAL A CA 1
ATOM 4077 C C . VAL A 1 514 ? 17.668 -10.137 -28.351 1.00 94.44 514 VAL A C 1
ATOM 4079 O O . VAL A 1 514 ? 17.962 -11.216 -28.864 1.00 94.44 514 VAL A O 1
ATOM 4082 N N . ASP A 1 515 ? 18.541 -9.351 -27.726 1.00 94.94 515 ASP A N 1
ATOM 4083 C CA . ASP A 1 515 ? 19.964 -9.664 -27.585 1.00 94.94 515 ASP A CA 1
ATOM 4084 C C . ASP A 1 515 ? 20.228 -10.454 -26.294 1.00 94.94 515 ASP A C 1
ATOM 4086 O O . ASP A 1 515 ? 20.976 -11.430 -26.297 1.00 94.94 515 ASP A O 1
ATOM 4090 N N . ALA A 1 516 ? 19.566 -10.081 -25.191 1.00 94.88 516 ALA A N 1
ATOM 4091 C CA . ALA A 1 516 ? 19.721 -10.746 -23.900 1.00 94.88 516 ALA A CA 1
ATOM 4092 C C . ALA A 1 516 ? 18.384 -10.932 -23.171 1.00 94.88 516 ALA A C 1
ATOM 4094 O O . ALA A 1 516 ? 17.616 -9.988 -23.000 1.00 94.88 516 ALA A O 1
ATOM 4095 N N . VAL A 1 517 ? 18.137 -12.144 -22.669 1.00 95.12 517 VAL A N 1
ATOM 4096 C CA . VAL A 1 517 ? 17.028 -12.427 -21.745 1.00 95.12 517 VAL A CA 1
ATOM 4097 C C . VAL A 1 517 ? 17.589 -12.464 -20.329 1.00 95.12 517 VAL A C 1
ATOM 4099 O O . VAL A 1 517 ? 18.386 -13.340 -19.993 1.00 95.12 517 VAL A O 1
ATOM 4102 N N . ILE A 1 518 ? 17.193 -11.499 -19.502 1.00 95.38 518 ILE A N 1
ATOM 4103 C CA . ILE A 1 518 ? 17.671 -11.334 -18.128 1.00 95.38 518 ILE A CA 1
ATOM 4104 C C . ILE A 1 518 ? 16.442 -11.283 -17.235 1.00 95.38 518 ILE A C 1
ATOM 4106 O O . ILE A 1 518 ? 15.703 -10.306 -17.247 1.00 95.38 518 ILE A O 1
ATOM 4110 N N . THR A 1 519 ? 16.208 -12.347 -16.474 1.00 91.25 519 THR A N 1
ATOM 4111 C CA . THR A 1 519 ? 14.964 -12.501 -15.720 1.00 91.25 519 THR A CA 1
ATOM 4112 C C . THR A 1 519 ? 15.181 -13.233 -14.399 1.00 91.25 519 THR A C 1
ATOM 4114 O O . THR A 1 519 ? 16.143 -13.990 -14.243 1.00 91.25 519 THR A O 1
ATOM 4117 N N . ASP A 1 520 ? 14.284 -13.002 -13.444 1.00 86.81 520 ASP A N 1
ATOM 4118 C CA . ASP A 1 520 ? 14.179 -13.760 -12.199 1.00 86.81 520 ASP A CA 1
ATOM 4119 C C . ASP A 1 520 ? 12.791 -14.410 -12.133 1.00 86.81 520 ASP A C 1
ATOM 4121 O O . ASP A 1 520 ? 11.832 -13.761 -11.713 1.00 86.81 520 ASP A O 1
ATOM 4125 N N . PRO A 1 521 ? 12.652 -15.677 -12.565 1.00 80.69 521 PRO A N 1
ATOM 4126 C CA . PRO A 1 521 ? 11.365 -16.349 -12.518 1.00 80.69 521 PRO A CA 1
ATOM 4127 C C . PRO A 1 521 ? 10.938 -16.575 -11.059 1.00 80.69 521 PRO A C 1
ATOM 4129 O O . PRO A 1 521 ? 11.781 -16.652 -10.160 1.00 80.69 521 PRO A O 1
ATOM 4132 N N . PRO A 1 522 ? 9.636 -16.727 -10.783 1.00 71.56 522 PRO A N 1
ATOM 4133 C CA . PRO A 1 522 ? 9.170 -16.992 -9.429 1.00 71.56 522 PRO A CA 1
ATOM 4134 C C . PRO A 1 522 ? 9.732 -18.310 -8.880 1.00 71.56 522 PRO A C 1
ATOM 4136 O O . PRO A 1 522 ? 9.495 -19.390 -9.417 1.00 71.56 522 PRO A O 1
ATOM 4139 N N . TYR A 1 523 ? 10.460 -18.221 -7.763 1.00 56.41 523 TYR A N 1
ATOM 4140 C CA . TYR A 1 523 ? 11.051 -19.372 -7.081 1.00 56.41 523 TYR A CA 1
ATOM 4141 C C . TYR A 1 523 ? 10.231 -19.770 -5.853 1.00 56.41 523 TYR A C 1
ATOM 4143 O O . TYR A 1 523 ? 10.317 -19.120 -4.808 1.00 56.41 523 TYR A O 1
ATOM 4151 N N . TYR A 1 524 ? 9.527 -20.902 -5.968 1.00 53.72 524 TYR A N 1
ATOM 4152 C CA . TYR A 1 524 ? 8.732 -21.544 -4.914 1.00 53.72 524 TYR A CA 1
ATOM 4153 C C . TYR A 1 524 ? 7.557 -20.681 -4.409 1.00 53.72 524 TYR A C 1
ATOM 4155 O O . TYR A 1 524 ? 7.610 -19.455 -4.411 1.00 53.72 524 TYR A O 1
ATOM 4163 N N . ALA A 1 525 ? 6.484 -21.327 -3.948 1.00 63.34 525 ALA A N 1
ATOM 4164 C CA . ALA A 1 525 ? 5.240 -20.726 -3.437 1.00 63.34 525 ALA A CA 1
ATOM 4165 C C . ALA A 1 525 ? 5.407 -19.916 -2.119 1.00 63.34 525 ALA A C 1
ATOM 4167 O O . ALA A 1 525 ? 4.574 -19.973 -1.217 1.00 63.34 525 ALA A O 1
ATOM 4168 N N . THR A 1 526 ? 6.523 -19.197 -1.967 1.00 68.81 526 THR A N 1
ATOM 4169 C CA . THR A 1 526 ? 6.948 -18.501 -0.747 1.00 68.81 526 THR A CA 1
ATOM 4170 C C . THR A 1 526 ? 6.093 -17.266 -0.469 1.00 68.81 526 THR A C 1
ATOM 4172 O O . THR A 1 526 ? 5.826 -16.955 0.689 1.00 68.81 526 THR A O 1
ATOM 4175 N N . ILE A 1 527 ? 5.679 -16.545 -1.517 1.00 78.69 527 ILE A N 1
ATOM 4176 C CA . ILE A 1 527 ? 4.767 -15.399 -1.432 1.00 78.69 527 ILE A CA 1
ATOM 4177 C C . ILE A 1 527 ? 3.808 -15.472 -2.620 1.00 78.69 527 ILE A C 1
ATOM 4179 O O . ILE A 1 527 ? 4.258 -15.425 -3.763 1.00 78.69 527 ILE A O 1
ATOM 4183 N N . GLN A 1 528 ? 2.505 -15.518 -2.350 1.00 86.88 528 GLN A N 1
ATOM 4184 C CA . GLN A 1 528 ? 1.464 -15.567 -3.381 1.00 86.88 528 GLN A CA 1
ATOM 4185 C C . GLN A 1 528 ? 1.148 -14.175 -3.935 1.00 86.88 528 GLN A C 1
ATOM 4187 O O . GLN A 1 528 ? 0.087 -13.614 -3.692 1.00 86.88 528 GLN A O 1
ATOM 4192 N N . TYR A 1 529 ? 2.097 -13.563 -4.646 1.00 85.94 529 TYR A N 1
ATOM 4193 C CA . TYR A 1 529 ? 1.947 -12.182 -5.118 1.00 85.94 529 TYR A CA 1
ATOM 4194 C C . TYR A 1 529 ? 0.784 -11.989 -6.103 1.00 85.94 529 TYR A C 1
ATOM 4196 O O . TYR A 1 529 ? 0.265 -10.881 -6.147 1.00 85.94 529 TYR A O 1
ATOM 4204 N N . ALA A 1 530 ? 0.361 -13.030 -6.833 1.00 85.88 530 ALA A N 1
ATOM 4205 C CA . ALA A 1 530 ? -0.853 -12.991 -7.651 1.00 85.88 530 ALA A CA 1
ATOM 4206 C C . ALA A 1 530 ? -2.086 -12.741 -6.765 1.00 85.88 530 ALA A C 1
ATOM 4208 O O . ALA A 1 530 ? -2.667 -11.663 -6.825 1.00 85.88 530 ALA A O 1
ATOM 4209 N N . GLU A 1 531 ? -2.360 -13.637 -5.815 1.00 89.88 531 GLU A N 1
ATOM 4210 C CA . GLU A 1 531 ? -3.480 -13.495 -4.871 1.00 89.88 531 GLU A CA 1
ATOM 4211 C C . GLU A 1 531 ? -3.421 -12.191 -4.052 1.00 89.88 531 GLU A C 1
ATOM 4213 O O . GLU A 1 531 ? -4.438 -11.551 -3.790 1.00 89.88 531 GLU A O 1
ATOM 4218 N N . LEU A 1 532 ? -2.221 -11.758 -3.639 1.00 92.12 532 LEU A N 1
ATOM 4219 C CA . LEU A 1 532 ? -2.056 -10.498 -2.904 1.00 92.12 532 LEU A CA 1
ATOM 4220 C C . LEU A 1 532 ? -2.320 -9.266 -3.780 1.00 92.12 532 LEU A C 1
ATOM 4222 O O . LEU A 1 532 ? -2.734 -8.231 -3.262 1.00 92.12 532 LEU A O 1
ATOM 4226 N N . SER A 1 533 ? -2.033 -9.345 -5.080 1.00 92.44 533 SER A N 1
ATOM 4227 C CA . SER A 1 533 ? -2.251 -8.239 -6.012 1.00 92.44 533 SER A CA 1
ATOM 4228 C C . SER A 1 533 ? -3.714 -8.071 -6.401 1.00 92.44 533 SER A C 1
ATOM 4230 O O . SER A 1 533 ? -4.112 -6.949 -6.705 1.00 92.44 533 SER A O 1
ATOM 4232 N N . ASP A 1 534 ? -4.523 -9.130 -6.315 1.00 94.12 534 ASP A N 1
ATOM 4233 C CA . ASP A 1 534 ? -5.953 -9.084 -6.635 1.00 94.12 534 ASP A CA 1
ATOM 4234 C C . ASP A 1 534 ? -6.696 -8.080 -5.743 1.00 94.12 534 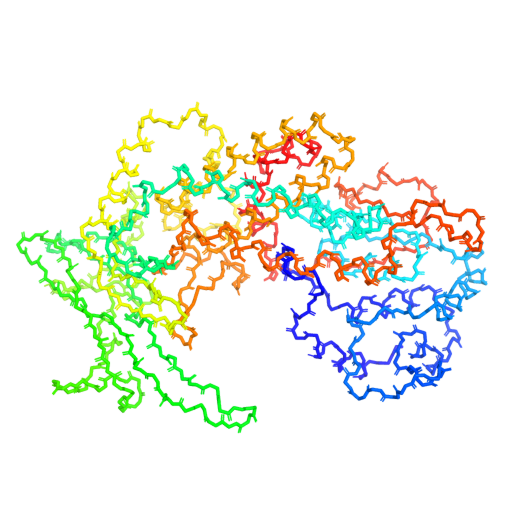ASP A C 1
ATOM 4236 O O . ASP A 1 534 ? -7.610 -7.381 -6.187 1.00 94.12 534 ASP A O 1
ATOM 4240 N N . PHE A 1 535 ? -6.202 -7.908 -4.510 1.00 94.88 535 PHE A N 1
ATOM 4241 C CA . PHE A 1 535 ? -6.646 -6.872 -3.580 1.00 94.88 535 PHE A CA 1
ATOM 4242 C C . PHE A 1 535 ? -6.567 -5.455 -4.165 1.00 94.88 535 PHE A C 1
ATOM 4244 O O . PHE A 1 535 ? -7.415 -4.626 -3.844 1.00 94.88 535 PHE A O 1
ATOM 4251 N N . PHE A 1 536 ? -5.578 -5.178 -5.018 1.00 95.56 536 PHE A N 1
ATOM 4252 C CA . PHE A 1 536 ? -5.403 -3.905 -5.725 1.00 95.56 536 PHE A CA 1
ATOM 4253 C C . PHE A 1 536 ? -6.047 -3.933 -7.113 1.00 95.56 536 PHE A C 1
ATOM 4255 O O . PHE A 1 536 ? -6.682 -2.960 -7.520 1.00 95.56 536 PHE A O 1
ATOM 4262 N N . TYR A 1 537 ? -5.955 -5.068 -7.812 1.00 95.88 537 TYR A N 1
ATOM 4263 C CA . TYR A 1 537 ? -6.504 -5.266 -9.153 1.00 95.88 537 TYR A CA 1
ATOM 4264 C C . TYR A 1 537 ? -7.965 -4.829 -9.253 1.00 95.88 537 TYR A C 1
ATOM 4266 O O . TYR A 1 537 ? -8.331 -4.091 -10.166 1.00 95.88 537 TYR A O 1
ATOM 4274 N N . VAL A 1 538 ? -8.802 -5.228 -8.289 1.00 95.62 538 VAL A N 1
ATOM 4275 C CA . VAL A 1 538 ? -10.233 -4.896 -8.313 1.00 95.62 538 VAL A CA 1
ATOM 4276 C C . VAL A 1 538 ? -10.499 -3.391 -8.254 1.00 95.62 538 VAL A C 1
ATOM 4278 O O . VAL A 1 538 ? -11.508 -2.929 -8.790 1.00 95.62 538 VAL A O 1
ATOM 4281 N N . TRP A 1 539 ? -9.612 -2.609 -7.640 1.00 97.06 539 TRP A N 1
ATOM 4282 C CA . TRP A 1 539 ? -9.714 -1.151 -7.597 1.00 97.06 539 TRP A CA 1
ATOM 4283 C C . TRP A 1 539 ? -9.141 -0.517 -8.859 1.00 97.06 539 TRP A C 1
ATOM 4285 O O . TRP A 1 539 ? -9.813 0.318 -9.465 1.00 97.06 539 TRP A O 1
ATOM 4295 N N . MET A 1 540 ? -7.968 -0.975 -9.310 1.00 96.56 540 MET A N 1
ATOM 4296 C CA . MET A 1 540 ? -7.376 -0.534 -10.574 1.00 96.56 540 MET A CA 1
ATOM 4297 C C . MET A 1 540 ? -8.319 -0.772 -11.756 1.00 96.56 540 MET A C 1
ATOM 4299 O O . MET A 1 540 ? -8.499 0.121 -12.572 1.00 96.56 540 MET A O 1
ATOM 4303 N N . LYS A 1 541 ? -9.016 -1.911 -11.824 1.00 95.88 541 LYS A N 1
ATOM 4304 C CA . LYS A 1 541 ? -10.012 -2.187 -12.872 1.00 95.88 541 LYS A CA 1
ATOM 4305 C C . LYS A 1 541 ? -11.088 -1.101 -12.965 1.00 95.88 541 LYS A C 1
ATOM 4307 O O . LYS A 1 541 ? -11.536 -0.761 -14.055 1.00 95.88 541 LYS A O 1
ATOM 4312 N N . ARG A 1 542 ? -11.492 -0.522 -11.832 1.00 95.25 542 ARG A N 1
ATOM 4313 C CA . ARG A 1 542 ? -12.567 0.483 -11.759 1.00 95.25 542 ARG A CA 1
ATOM 4314 C C . ARG A 1 542 ? -12.115 1.894 -12.112 1.00 95.25 542 ARG A C 1
ATOM 4316 O O . ARG A 1 542 ? -12.953 2.719 -12.471 1.00 95.25 542 ARG A O 1
ATOM 4323 N N . THR A 1 543 ? -10.820 2.176 -12.003 1.00 96.12 543 THR A N 1
ATOM 4324 C CA . THR A 1 543 ? -10.233 3.484 -12.331 1.00 96.12 543 THR A CA 1
ATOM 4325 C C . THR A 1 543 ? -9.464 3.482 -13.646 1.00 96.12 543 THR A C 1
ATOM 4327 O O . THR A 1 543 ? -9.351 4.533 -14.270 1.00 96.12 543 THR A O 1
ATOM 4330 N N . LEU A 1 544 ? -8.980 2.328 -14.100 1.00 97.12 544 LEU A N 1
ATOM 4331 C CA . LEU A 1 544 ? -8.126 2.172 -15.276 1.00 97.12 544 LEU A CA 1
ATOM 4332 C C . LEU A 1 544 ? -8.685 1.210 -16.330 1.00 97.12 544 LEU A C 1
ATOM 4334 O O . LEU A 1 544 ? -8.077 1.098 -17.386 1.00 97.12 544 LEU A O 1
ATOM 4338 N N . GLY A 1 545 ? -9.813 0.527 -16.114 1.00 95.75 545 GLY A N 1
ATOM 4339 C CA . GLY A 1 545 ? -10.333 -0.447 -17.087 1.00 95.75 545 GLY A CA 1
ATOM 4340 C C . GLY A 1 545 ? -10.716 0.144 -18.451 1.00 95.75 545 GLY A C 1
ATOM 4341 O O . GLY A 1 545 ? -10.670 -0.543 -19.461 1.00 95.75 545 GLY A O 1
ATOM 4342 N N . ASP A 1 546 ? -11.044 1.430 -18.499 1.00 94.69 546 ASP A N 1
ATOM 4343 C CA . ASP A 1 546 ? -11.282 2.221 -19.713 1.00 94.69 546 ASP A CA 1
ATOM 4344 C C . ASP A 1 546 ? -10.017 2.911 -20.254 1.00 94.69 546 ASP A C 1
ATOM 4346 O O . ASP A 1 546 ? -10.046 3.474 -21.346 1.00 94.69 546 ASP A O 1
ATOM 4350 N N . ILE A 1 547 ? -8.931 2.915 -19.479 1.00 96.44 547 ILE A N 1
ATOM 4351 C CA . ILE A 1 547 ? -7.615 3.436 -19.872 1.00 96.44 547 ILE A CA 1
ATOM 4352 C C . ILE A 1 547 ? -6.769 2.309 -20.481 1.00 96.44 547 ILE A C 1
ATOM 4354 O O . ILE A 1 547 ? -6.154 2.509 -21.520 1.00 96.44 547 ILE A O 1
ATOM 4358 N N . PHE A 1 548 ? -6.799 1.123 -19.870 1.00 96.12 548 PHE A N 1
ATOM 4359 C CA . PHE A 1 548 ? -6.071 -0.080 -20.281 1.00 96.12 548 PHE A CA 1
ATOM 4360 C C . PHE A 1 548 ? -7.023 -1.288 -20.377 1.00 96.12 548 PHE A C 1
ATOM 4362 O O . PHE A 1 548 ? -6.956 -2.209 -19.552 1.00 96.12 548 PHE A O 1
ATOM 4369 N N . PRO A 1 549 ? -7.969 -1.304 -21.332 1.00 94.56 549 PRO A N 1
ATOM 4370 C CA . PRO A 1 549 ? -8.951 -2.385 -21.451 1.00 94.56 549 PRO A CA 1
ATOM 4371 C C . PRO A 1 549 ? -8.307 -3.769 -21.618 1.00 94.56 549 PRO A C 1
ATOM 4373 O O . PRO A 1 549 ? -8.816 -4.761 -21.100 1.00 94.56 549 PRO A O 1
ATOM 4376 N N . GLU A 1 550 ? -7.150 -3.843 -22.271 1.00 92.06 550 GLU A N 1
ATOM 4377 C CA . GLU A 1 550 ? -6.355 -5.057 -22.450 1.00 92.06 550 GLU A CA 1
ATOM 4378 C C . GLU A 1 550 ? -5.771 -5.621 -21.146 1.00 92.06 550 GLU A C 1
ATOM 4380 O O . GLU A 1 550 ? -5.478 -6.813 -21.077 1.00 92.06 550 GLU A O 1
ATOM 4385 N N . LEU A 1 551 ? -5.638 -4.797 -20.103 1.00 93.06 551 LEU A N 1
ATOM 4386 C CA . LEU A 1 551 ? -5.144 -5.209 -18.787 1.00 93.06 551 LEU A CA 1
ATOM 4387 C C . LEU A 1 551 ? -6.270 -5.670 -17.850 1.00 93.06 551 LEU A C 1
ATOM 4389 O O . LEU A 1 551 ? -6.026 -6.436 -16.919 1.00 93.06 551 LEU A O 1
ATOM 4393 N N . PHE A 1 552 ? -7.504 -5.213 -18.080 1.00 92.94 552 PHE A N 1
ATOM 4394 C CA . PHE A 1 552 ? -8.606 -5.331 -17.117 1.00 92.94 552 PHE A CA 1
ATOM 4395 C C . PHE A 1 552 ? -9.876 -5.994 -17.679 1.00 92.94 552 PHE A C 1
ATOM 4397 O O . PHE A 1 552 ? -10.964 -5.837 -17.118 1.00 92.94 552 PHE A O 1
ATOM 4404 N N . TRP A 1 553 ? -9.759 -6.742 -18.779 1.00 83.62 553 TRP A N 1
ATOM 4405 C CA . TRP A 1 553 ? -10.896 -7.423 -19.410 1.00 83.62 553 TRP A CA 1
ATOM 4406 C C . TRP A 1 553 ? -11.398 -8.652 -18.630 1.00 83.62 553 TRP A C 1
ATOM 4408 O O . TRP A 1 553 ? -12.584 -8.969 -18.719 1.00 83.62 553 TRP A O 1
ATOM 4418 N N . SER A 1 554 ? -10.545 -9.336 -17.857 1.00 76.38 554 SER A N 1
ATOM 4419 C CA . SER A 1 554 ? -10.935 -10.467 -16.996 1.00 76.38 554 SER A CA 1
ATOM 4420 C C . SER A 1 554 ? -11.555 -9.997 -15.670 1.00 76.38 554 SER A C 1
ATOM 4422 O O . SER A 1 554 ? -11.402 -8.841 -15.276 1.00 76.38 554 SER A O 1
ATOM 4424 N N . GLU A 1 555 ? -12.328 -10.846 -14.981 1.00 65.88 555 GLU A N 1
ATOM 4425 C CA . GLU A 1 555 ? -12.925 -10.487 -13.679 1.00 65.88 555 GLU A CA 1
ATOM 4426 C C . GLU A 1 555 ? -12.022 -10.758 -12.480 1.00 65.88 555 GLU A C 1
ATOM 4428 O O . GLU A 1 555 ? -12.057 -9.939 -11.564 1.00 65.88 555 GLU A O 1
ATOM 4433 N N . LEU A 1 556 ? -11.219 -11.822 -12.533 1.00 77.88 556 LEU A N 1
ATOM 4434 C CA . LEU A 1 556 ? -10.002 -12.152 -11.784 1.00 77.88 556 LEU A CA 1
ATOM 4435 C C . LEU A 1 556 ? -9.573 -13.564 -12.214 1.00 77.88 556 LEU A C 1
ATOM 4437 O O . LEU A 1 556 ? -10.480 -14.349 -12.585 1.00 77.88 556 LEU A O 1
#

pLDDT: mean 88.59, std 12.75, range [27.95, 98.5]